Protein AF-A0AAJ1PTU6-F1 (afdb_monomer_lite)

Structure (mmCIF, N/CA/C/O backbone):
data_AF-A0AAJ1PTU6-F1
#
_entry.id   AF-A0AAJ1PTU6-F1
#
loop_
_atom_site.group_PDB
_atom_site.id
_atom_site.type_symbol
_atom_site.label_atom_id
_atom_site.label_alt_id
_atom_site.label_comp_id
_atom_site.label_asym_id
_atom_site.label_entity_id
_atom_site.label_seq_id
_atom_site.pdbx_PDB_ins_code
_atom_site.Cartn_x
_atom_site.Cartn_y
_atom_site.Cartn_z
_atom_site.occupancy
_atom_site.B_iso_or_equiv
_atom_site.auth_seq_id
_atom_site.auth_comp_id
_atom_site.auth_asym_id
_atom_site.auth_atom_id
_atom_site.pdbx_PDB_model_num
ATOM 1 N N . MET A 1 1 ? 1.399 -56.962 -3.589 1.00 35.00 1 MET A N 1
ATOM 2 C CA . MET A 1 1 ? 1.394 -55.485 -3.427 1.00 35.00 1 MET A CA 1
ATOM 3 C C . MET A 1 1 ? 0.442 -54.869 -4.460 1.00 35.00 1 MET A C 1
ATOM 5 O O . MET A 1 1 ? 0.085 -55.568 -5.401 1.00 35.00 1 MET A O 1
ATOM 9 N N . LYS A 1 2 ? -0.110 -53.673 -4.204 1.00 34.06 2 LYS A N 1
ATOM 10 C CA . LYS A 1 2 ? -1.454 -53.260 -4.683 1.00 34.06 2 LYS A CA 1
ATOM 11 C C . LYS A 1 2 ? -1.577 -53.003 -6.205 1.00 34.06 2 LYS A C 1
ATOM 13 O O . LYS A 1 2 ? -0.707 -52.386 -6.804 1.00 34.06 2 LYS A O 1
ATOM 18 N N . LYS A 1 3 ? -2.721 -53.418 -6.775 1.00 28.03 3 LYS A N 1
ATOM 19 C CA . LYS A 1 3 ? -3.275 -53.069 -8.106 1.00 28.03 3 LYS A CA 1
ATOM 20 C C . LYS A 1 3 ? -4.577 -52.265 -7.928 1.00 28.03 3 LYS A C 1
ATOM 22 O O . LYS A 1 3 ? -5.264 -52.512 -6.941 1.00 28.03 3 LYS A O 1
ATOM 27 N N . ASN A 1 4 ? -4.924 -51.403 -8.895 1.00 29.22 4 ASN A N 1
ATOM 28 C CA . ASN A 1 4 ? -6.273 -51.087 -9.444 1.00 29.22 4 ASN A CA 1
ATOM 29 C C . ASN A 1 4 ? -6.130 -49.877 -10.409 1.00 29.22 4 ASN A C 1
ATOM 31 O O . ASN A 1 4 ? -5.292 -49.022 -10.150 1.00 29.22 4 ASN A O 1
ATOM 35 N N . LYS A 1 5 ? -6.700 -49.838 -11.630 1.00 29.66 5 LYS A N 1
ATOM 36 C CA . LYS A 1 5 ? -8.131 -49.774 -12.045 1.00 29.66 5 LYS A CA 1
ATOM 37 C C . LYS A 1 5 ? -8.891 -48.565 -11.459 1.00 29.66 5 LYS A C 1
ATOM 39 O O . LYS A 1 5 ? -8.751 -48.334 -10.269 1.00 29.66 5 LYS A O 1
ATOM 44 N N . ALA A 1 6 ? -9.815 -47.878 -12.142 1.00 27.72 6 ALA A N 1
ATOM 45 C CA . ALA A 1 6 ? -10.078 -47.550 -13.564 1.00 27.72 6 ALA A CA 1
ATOM 46 C C . ALA A 1 6 ? -11.352 -46.656 -13.593 1.00 27.72 6 ALA A C 1
ATOM 48 O O . ALA A 1 6 ? -12.228 -46.923 -12.785 1.00 27.72 6 ALA A O 1
ATOM 49 N N . ASN A 1 7 ? -11.465 -45.701 -14.534 1.00 26.05 7 ASN A N 1
ATOM 50 C CA . ASN A 1 7 ? -12.676 -44.956 -14.980 1.00 26.05 7 ASN A CA 1
ATOM 51 C C . ASN A 1 7 ? -13.670 -44.342 -13.956 1.00 26.05 7 ASN A C 1
ATOM 53 O O . ASN A 1 7 ? -14.257 -45.058 -13.164 1.00 26.05 7 ASN A O 1
ATOM 57 N N . GLU A 1 8 ? -14.015 -43.055 -14.136 1.00 25.73 8 GLU A N 1
ATOM 58 C CA . GLU A 1 8 ? -15.370 -42.569 -14.522 1.00 25.73 8 GLU A CA 1
ATOM 59 C C . GLU A 1 8 ? -15.341 -41.030 -14.752 1.00 25.73 8 GLU A C 1
ATOM 61 O O . GLU A 1 8 ? -14.725 -40.297 -13.989 1.00 25.73 8 GLU A O 1
ATOM 66 N N . VAL A 1 9 ? -15.682 -40.539 -15.956 1.00 26.95 9 VAL A N 1
ATOM 67 C CA . VAL A 1 9 ? -16.991 -39.974 -16.390 1.00 26.95 9 VAL A CA 1
ATOM 68 C C . VAL A 1 9 ? -17.254 -38.528 -15.930 1.00 26.95 9 VAL A C 1
ATOM 70 O O . VAL A 1 9 ? -17.495 -38.286 -14.758 1.00 26.95 9 VAL A O 1
ATOM 73 N N . LEU A 1 10 ? -17.348 -37.590 -16.892 1.00 25.27 10 LEU A N 1
ATOM 74 C CA . LEU A 1 10 ? -18.584 -36.815 -17.137 1.00 25.27 10 LEU A CA 1
ATOM 75 C C . LEU A 1 10 ? -18.564 -36.054 -18.488 1.00 25.27 10 LEU A C 1
ATOM 77 O O . LEU A 1 10 ? -17.636 -35.317 -18.809 1.00 25.27 10 LEU A O 1
ATOM 81 N N . ARG A 1 11 ? -19.637 -36.219 -19.273 1.00 26.17 11 ARG A N 1
ATOM 82 C CA . ARG A 1 11 ? -20.037 -35.428 -20.461 1.00 26.17 11 ARG A CA 1
ATOM 83 C C . ARG A 1 11 ? -21.570 -35.293 -20.417 1.00 26.17 11 ARG A C 1
ATOM 85 O O . ARG A 1 11 ? -22.200 -36.257 -19.989 1.00 26.17 11 ARG A O 1
ATOM 92 N N . LYS A 1 12 ? -22.117 -34.172 -20.934 1.00 25.69 12 LYS A N 1
ATOM 93 C CA . LYS A 1 12 ? -23.538 -33.688 -21.011 1.00 25.69 12 LYS A CA 1
ATOM 94 C C . LYS A 1 12 ? -23.685 -32.379 -20.210 1.00 25.69 12 LYS A C 1
ATOM 96 O O . LYS A 1 12 ? -23.115 -32.306 -19.133 1.00 25.69 12 LYS A O 1
ATOM 101 N N . HIS A 1 13 ? -24.395 -31.320 -20.615 1.00 25.12 13 HIS A N 1
ATOM 102 C CA . HIS A 1 13 ? -25.143 -30.915 -21.833 1.00 25.12 13 HIS A CA 1
ATOM 103 C C . HIS A 1 13 ? -24.743 -29.431 -22.148 1.00 25.12 13 HIS A C 1
ATOM 105 O O . HIS A 1 13 ? -23.930 -28.888 -21.411 1.00 25.12 13 HIS A O 1
ATOM 111 N N . ALA A 1 14 ? -25.177 -28.691 -23.180 1.00 24.14 14 ALA A N 1
ATOM 112 C CA . ALA A 1 14 ? -26.346 -28.758 -24.069 1.00 24.14 14 ALA A CA 1
ATOM 113 C C . ALA A 1 14 ? -26.038 -28.185 -25.479 1.00 24.14 14 ALA A C 1
ATOM 115 O O . ALA A 1 14 ? -24.906 -27.795 -25.757 1.00 24.14 14 ALA A O 1
ATOM 116 N N . ALA A 1 15 ? -27.040 -28.152 -26.367 1.00 22.55 15 ALA A N 1
ATOM 117 C CA . ALA A 1 15 ? -26.929 -27.731 -27.769 1.00 22.55 15 ALA A CA 1
ATOM 118 C C . ALA A 1 15 ? -27.940 -26.624 -28.144 1.00 22.55 15 ALA A C 1
ATOM 120 O O . ALA A 1 15 ? -28.948 -26.460 -27.461 1.00 22.55 15 ALA A O 1
ATOM 121 N N . GLY A 1 16 ? -27.694 -25.947 -29.277 1.00 23.58 16 GLY A N 1
ATOM 122 C CA . GLY A 1 16 ? -28.587 -24.964 -29.918 1.00 23.58 16 GLY A CA 1
ATOM 123 C C . GLY A 1 16 ? -28.136 -23.499 -29.742 1.00 23.58 16 GLY A C 1
ATOM 124 O O . GLY A 1 16 ? -27.741 -23.122 -28.648 1.00 23.58 16 GLY A O 1
ATOM 125 N N . ALA A 1 17 ? -28.171 -22.628 -30.760 1.00 24.27 17 ALA A N 1
ATOM 126 C CA . ALA A 1 17 ? -28.526 -22.822 -32.174 1.00 24.27 17 ALA A CA 1
ATOM 127 C C . ALA A 1 17 ? -27.986 -21.662 -33.058 1.00 24.27 17 ALA A C 1
ATOM 129 O O . ALA A 1 17 ? -27.896 -20.554 -32.552 1.00 24.27 17 ALA A O 1
ATOM 130 N N . ILE A 1 18 ? -27.707 -21.941 -34.351 1.00 25.47 18 ILE A N 1
ATOM 131 C CA . ILE A 1 18 ? -27.720 -21.037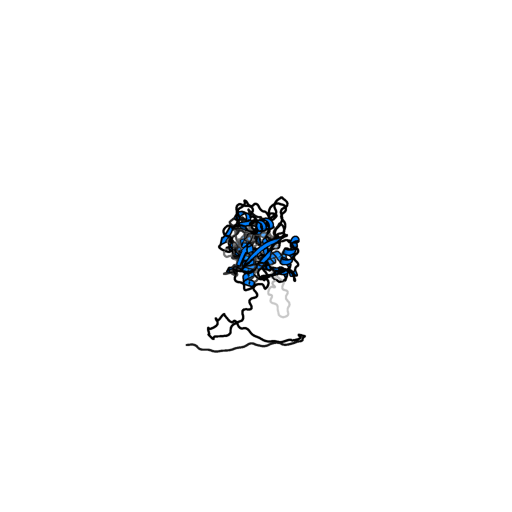 -35.545 1.00 25.47 18 ILE A CA 1
ATOM 132 C C . ILE A 1 18 ? -26.904 -19.715 -35.416 1.00 25.47 18 ILE A C 1
ATOM 134 O O . ILE A 1 18 ? -27.219 -18.865 -34.601 1.00 25.47 18 ILE A O 1
ATOM 138 N N . GLY A 1 19 ? -25.838 -19.424 -36.178 1.00 23.48 19 GLY A N 1
ATOM 139 C CA . GLY A 1 19 ? -25.634 -19.572 -37.635 1.00 23.48 19 GLY A CA 1
ATOM 140 C C . GLY A 1 19 ? -25.773 -18.185 -38.309 1.00 23.48 19 GLY A C 1
ATOM 141 O O . GLY A 1 19 ? -26.659 -17.437 -37.921 1.00 23.48 19 GLY A O 1
ATOM 142 N N . ALA A 1 20 ? -24.967 -17.725 -39.276 1.00 26.16 20 ALA A N 1
ATOM 143 C CA . ALA A 1 20 ? -23.889 -18.306 -40.101 1.00 26.16 20 ALA A CA 1
ATOM 144 C C . ALA A 1 20 ? -22.828 -17.197 -40.418 1.00 26.16 20 ALA A C 1
ATOM 146 O O . ALA A 1 20 ? -22.940 -16.105 -39.873 1.00 26.16 20 ALA A O 1
ATOM 147 N N . GLY A 1 21 ? -21.783 -17.347 -41.250 1.00 24.64 21 GLY A N 1
ATOM 148 C CA . GLY A 1 21 ? -21.334 -18.451 -42.109 1.00 24.64 21 GLY A CA 1
ATOM 149 C C . GLY A 1 21 ? -19.911 -18.192 -42.649 1.00 24.64 21 GLY A C 1
ATOM 150 O O . GLY A 1 21 ? -19.479 -17.045 -42.730 1.00 24.64 21 GLY A O 1
ATOM 151 N N . ILE A 1 22 ? -19.175 -19.253 -42.993 1.00 24.59 22 ILE A N 1
ATOM 152 C CA . ILE A 1 22 ? -17.789 -19.197 -43.496 1.00 24.59 22 ILE A CA 1
ATOM 153 C C . ILE A 1 22 ? -17.764 -19.787 -44.907 1.00 24.59 22 ILE A C 1
ATOM 155 O O . ILE A 1 22 ? -18.302 -20.872 -45.114 1.00 24.59 22 ILE A O 1
ATOM 159 N N . SER A 1 23 ? -17.100 -19.113 -45.850 1.00 23.56 23 SER A N 1
ATOM 160 C CA . SER A 1 23 ? -16.745 -19.714 -47.140 1.00 23.56 23 SER A CA 1
ATOM 161 C C . SER A 1 23 ? -15.360 -20.353 -47.040 1.00 23.56 23 SER A C 1
ATOM 163 O O . SER A 1 23 ? -14.400 -19.713 -46.613 1.00 23.56 23 SER A O 1
ATOM 165 N N . THR A 1 24 ? -15.269 -21.632 -47.389 1.00 23.41 24 THR A N 1
ATOM 166 C CA . THR A 1 24 ? -14.083 -22.476 -47.194 1.00 23.41 24 THR A CA 1
ATOM 167 C C . THR A 1 24 ? -13.151 -22.443 -48.403 1.00 23.41 24 THR A C 1
ATOM 169 O O . THR A 1 24 ? -13.612 -22.637 -49.522 1.00 23.41 24 THR A O 1
ATOM 172 N N . VAL A 1 25 ? -11.836 -22.363 -48.170 1.00 23.89 25 VAL A N 1
ATOM 173 C CA . VAL A 1 25 ? -10.848 -23.099 -48.980 1.00 23.89 25 VAL A CA 1
ATOM 174 C C . VAL A 1 25 ? -9.878 -23.805 -48.029 1.00 23.89 25 VAL A C 1
ATOM 176 O O . VAL A 1 25 ? -9.467 -23.258 -47.009 1.00 23.89 25 VAL A O 1
ATOM 179 N N . LEU A 1 26 ? -9.587 -25.060 -48.352 1.00 21.20 26 LEU A N 1
ATOM 180 C CA . LEU A 1 26 ? -8.911 -26.071 -47.544 1.00 21.20 26 LEU A CA 1
ATOM 181 C C . LEU A 1 26 ? -7.565 -26.419 -48.193 1.00 21.20 26 LEU A C 1
ATOM 183 O O . LEU A 1 26 ? -7.602 -26.723 -49.377 1.00 21.20 26 LEU A O 1
ATOM 187 N N . ILE A 1 27 ? -6.452 -26.498 -47.443 1.00 26.66 27 ILE A N 1
ATOM 188 C CA . ILE A 1 27 ? -5.369 -27.498 -47.636 1.00 26.66 27 ILE A CA 1
ATOM 189 C C . ILE A 1 27 ? -4.760 -27.845 -46.256 1.00 26.66 27 ILE A C 1
ATOM 191 O O . ILE A 1 27 ? -4.657 -26.992 -45.376 1.00 26.66 27 ILE A O 1
ATOM 195 N N . LEU A 1 28 ? -4.417 -29.123 -46.056 1.00 24.30 28 LEU A N 1
ATOM 196 C CA . LEU A 1 28 ? -3.879 -29.710 -44.821 1.00 24.30 28 LEU A CA 1
ATOM 197 C C . LEU A 1 28 ? -2.357 -29.511 -44.663 1.00 24.30 28 LEU A C 1
ATOM 199 O O . LEU A 1 28 ? -1.661 -29.481 -45.667 1.00 24.30 28 LEU A O 1
ATOM 203 N N . GLY A 1 29 ? -1.886 -29.562 -43.403 1.00 23.62 29 GLY A N 1
ATOM 204 C CA . GLY A 1 29 ? -0.768 -30.409 -42.910 1.00 23.62 29 GLY A CA 1
ATOM 205 C C . GLY A 1 29 ? 0.659 -30.183 -43.453 1.00 23.62 29 GLY A C 1
ATOM 206 O O . GLY A 1 29 ? 0.857 -29.835 -44.601 1.00 23.62 29 GLY A O 1
ATOM 207 N N . SER A 1 30 ? 1.739 -30.412 -42.701 1.00 25.73 30 SER A N 1
ATOM 208 C CA . SER A 1 30 ? 1.920 -30.979 -41.353 1.00 25.73 30 SER A CA 1
ATOM 209 C C . SER A 1 30 ? 3.250 -30.496 -40.743 1.00 25.73 30 SER A C 1
ATOM 211 O O . SER A 1 30 ? 4.118 -30.004 -41.457 1.00 25.73 30 SER A O 1
ATOM 213 N N . MET A 1 31 ? 3.442 -30.665 -39.430 1.00 27.34 31 MET A N 1
ATOM 214 C CA . MET A 1 31 ? 4.719 -30.373 -38.755 1.00 27.34 31 MET A CA 1
ATOM 215 C C . MET A 1 31 ? 5.844 -31.336 -39.176 1.00 27.34 31 MET A C 1
ATOM 217 O O . MET A 1 31 ? 5.579 -32.506 -39.444 1.00 27.34 31 MET A O 1
ATOM 221 N N . GLY A 1 32 ? 7.100 -30.877 -39.125 1.00 26.22 32 GLY A N 1
ATOM 222 C CA . GLY A 1 32 ? 8.280 -31.738 -39.266 1.00 26.22 32 GLY A CA 1
ATOM 223 C C . GLY A 1 32 ? 9.602 -30.967 -39.255 1.00 26.22 32 GLY A C 1
ATOM 224 O O . GLY A 1 32 ? 9.985 -30.377 -40.259 1.00 26.22 32 GLY A O 1
ATOM 225 N N . SER A 1 33 ? 10.310 -30.972 -38.124 1.00 27.88 33 SER A N 1
ATOM 226 C CA . SER A 1 33 ? 11.685 -30.460 -38.023 1.00 27.88 33 SER A CA 1
ATOM 227 C C . SER A 1 33 ? 12.670 -31.416 -38.702 1.00 27.88 33 SER A C 1
ATOM 229 O O . SER A 1 33 ? 12.581 -32.622 -38.482 1.00 27.88 33 SER A O 1
ATOM 231 N N . VAL A 1 34 ? 13.657 -30.898 -39.441 1.00 25.42 34 VAL A N 1
ATOM 232 C CA . VAL A 1 34 ? 14.796 -31.691 -39.939 1.00 25.42 34 VAL A CA 1
ATOM 233 C C . VAL A 1 34 ? 16.097 -30.925 -39.701 1.00 25.42 34 VAL A C 1
ATOM 235 O O . VAL A 1 34 ? 16.209 -29.750 -40.043 1.00 25.42 34 VAL A O 1
ATOM 238 N N . ALA A 1 35 ? 17.062 -31.594 -39.070 1.00 25.88 35 ALA A N 1
ATOM 239 C CA . ALA A 1 35 ? 18.400 -31.075 -38.802 1.00 25.88 35 ALA A CA 1
ATOM 240 C C . ALA A 1 35 ? 19.336 -31.264 -40.010 1.00 25.88 35 ALA A C 1
ATOM 242 O O . ALA A 1 35 ? 19.075 -32.093 -40.882 1.00 25.88 35 ALA A O 1
ATOM 243 N N . LEU A 1 36 ? 20.449 -30.524 -40.039 1.00 27.73 36 LEU A N 1
ATOM 244 C CA . LEU A 1 36 ? 21.482 -30.676 -41.066 1.00 27.73 36 LEU A CA 1
ATOM 245 C C . LEU A 1 36 ? 22.051 -32.106 -41.078 1.00 27.73 36 LEU A C 1
ATOM 247 O O . LEU A 1 36 ? 22.487 -32.614 -40.046 1.00 27.73 36 LEU A O 1
ATOM 251 N N . ALA A 1 37 ? 22.143 -32.692 -42.271 1.00 25.19 37 ALA A N 1
ATOM 252 C CA . ALA A 1 37 ? 22.954 -33.869 -42.559 1.00 25.19 37 ALA A CA 1
ATOM 253 C C . ALA A 1 37 ? 23.867 -33.566 -43.758 1.00 25.19 37 ALA A C 1
ATOM 255 O O . ALA A 1 37 ? 23.435 -32.947 -44.731 1.00 25.19 37 ALA A O 1
ATOM 256 N N . ALA A 1 38 ? 25.136 -33.968 -43.669 1.00 26.84 38 ALA A N 1
ATOM 257 C CA . ALA A 1 38 ? 26.129 -33.747 -44.719 1.00 26.84 38 ALA A CA 1
ATOM 258 C C . ALA A 1 38 ? 25.914 -34.690 -45.925 1.00 26.84 38 ALA A C 1
ATOM 260 O O . ALA A 1 38 ? 25.443 -35.815 -45.734 1.00 26.84 38 ALA A O 1
ATOM 261 N N . PRO A 1 39 ? 26.279 -34.280 -47.156 1.00 29.16 39 PRO A N 1
ATOM 262 C CA . PRO A 1 39 ? 26.199 -35.146 -48.329 1.00 29.16 39 PRO A CA 1
ATOM 263 C C . PRO A 1 39 ? 27.365 -36.157 -48.375 1.00 29.16 39 PRO A C 1
ATOM 265 O O . PRO A 1 39 ? 28.471 -35.839 -47.930 1.00 29.16 39 PRO A O 1
ATOM 268 N N . PRO A 1 40 ? 27.158 -37.365 -48.934 1.00 28.44 40 PRO A N 1
ATOM 269 C CA . PRO A 1 40 ? 28.216 -38.353 -49.112 1.00 28.44 40 PRO A CA 1
ATOM 270 C C . PRO A 1 40 ? 29.079 -38.054 -50.347 1.00 28.44 40 PRO A C 1
ATOM 272 O O . PRO A 1 40 ? 28.606 -37.513 -51.347 1.00 28.44 40 PRO A O 1
ATOM 275 N N . ALA A 1 41 ? 30.340 -38.480 -50.305 1.00 31.23 41 ALA A N 1
ATOM 276 C CA . ALA A 1 41 ? 31.215 -38.478 -51.472 1.00 31.23 41 ALA A CA 1
ATOM 277 C C . ALA A 1 41 ? 30.849 -39.618 -52.440 1.00 31.23 41 ALA A C 1
ATOM 279 O O . ALA A 1 41 ? 30.667 -40.760 -52.019 1.00 31.23 41 ALA A O 1
ATOM 280 N N . SER A 1 42 ? 30.819 -39.332 -53.743 1.00 27.17 42 SER A N 1
ATOM 281 C CA . SER A 1 42 ? 30.935 -40.346 -54.798 1.00 27.17 42 SER A CA 1
ATOM 282 C C . SER A 1 42 ? 31.610 -39.739 -56.030 1.00 27.17 42 SER A C 1
ATOM 284 O O . SER A 1 42 ? 31.466 -38.547 -56.299 1.00 27.17 42 SER A O 1
ATOM 286 N N . SER A 1 43 ? 32.410 -40.543 -56.729 1.00 30.00 43 SER A N 1
ATOM 287 C CA . SER A 1 43 ? 33.338 -40.101 -57.775 1.00 30.00 43 SER A CA 1
ATOM 288 C C . SER A 1 43 ? 33.039 -40.742 -59.131 1.00 30.00 43 SER A C 1
ATOM 290 O O . SER A 1 43 ? 33.082 -41.966 -59.243 1.00 30.00 43 SER A O 1
ATOM 292 N N . SER A 1 44 ? 32.849 -39.912 -60.157 1.00 27.33 44 SER A N 1
ATOM 293 C CA . SER A 1 44 ? 32.942 -40.257 -61.589 1.00 27.33 44 SER A CA 1
ATOM 294 C C . SER A 1 44 ? 33.097 -38.950 -62.386 1.00 27.33 44 SER A C 1
ATOM 296 O O . SER A 1 44 ? 32.182 -38.132 -62.389 1.00 27.33 44 SER A O 1
ATOM 298 N N . THR A 1 45 ? 34.306 -38.571 -62.804 1.00 27.62 45 THR A N 1
ATOM 299 C CA . THR A 1 45 ? 34.893 -38.848 -64.137 1.00 27.62 45 THR A CA 1
ATOM 300 C C . THR A 1 45 ? 34.104 -38.271 -65.321 1.00 27.62 45 THR A C 1
ATOM 302 O O . THR A 1 45 ? 33.046 -38.774 -65.683 1.00 27.62 45 THR A O 1
ATOM 305 N N . ASP A 1 46 ? 34.733 -37.273 -65.946 1.00 28.56 46 ASP A N 1
ATOM 306 C CA . ASP A 1 46 ? 34.658 -36.875 -67.358 1.00 28.56 46 ASP A CA 1
ATOM 307 C C . ASP A 1 46 ? 33.347 -36.328 -67.953 1.00 28.56 46 ASP A C 1
ATOM 309 O O . ASP A 1 46 ? 32.629 -36.985 -68.703 1.00 28.56 46 ASP A O 1
ATOM 313 N N . ALA A 1 47 ? 33.177 -35.011 -67.796 1.00 27.27 47 ALA A N 1
ATOM 314 C CA . ALA A 1 47 ? 32.815 -34.129 -68.908 1.00 27.27 47 ALA A CA 1
ATOM 315 C C . ALA A 1 47 ? 33.518 -32.768 -68.713 1.00 27.27 47 ALA A C 1
ATOM 317 O O . ALA A 1 47 ? 33.470 -32.233 -67.602 1.00 27.27 47 ALA A O 1
ATOM 318 N N . PRO A 1 48 ? 34.170 -32.177 -69.733 1.00 29.64 48 PRO A N 1
ATOM 319 C CA . PRO A 1 48 ? 34.774 -30.859 -69.586 1.00 29.64 48 PRO A CA 1
ATOM 320 C C . PRO A 1 48 ? 33.661 -29.810 -69.507 1.00 29.64 48 PRO A C 1
ATOM 322 O O . PRO A 1 48 ? 33.021 -29.497 -70.515 1.00 29.64 48 PRO A O 1
ATOM 325 N N . SER A 1 49 ? 33.423 -29.243 -68.321 1.00 28.64 49 SER A N 1
ATOM 326 C CA . SER A 1 49 ? 32.602 -28.041 -68.233 1.00 28.64 49 SER A CA 1
ATOM 327 C C . SER A 1 49 ? 33.331 -26.926 -68.977 1.00 28.64 49 SER A C 1
ATOM 329 O O . SER A 1 49 ? 34.426 -26.496 -68.607 1.00 28.64 49 SER A O 1
ATOM 331 N N . ALA A 1 50 ? 32.724 -26.461 -70.066 1.00 28.53 50 ALA A N 1
ATOM 332 C CA . ALA A 1 50 ? 33.182 -25.267 -70.745 1.00 28.53 50 ALA A CA 1
ATOM 333 C C . ALA A 1 50 ? 32.978 -24.079 -69.796 1.00 28.53 50 ALA A C 1
ATOM 335 O O . ALA A 1 50 ? 31.905 -23.474 -69.754 1.00 28.53 50 ALA A O 1
ATOM 336 N N . HIS A 1 51 ? 34.018 -23.742 -69.029 1.00 34.47 51 HIS A N 1
ATOM 337 C CA . HIS A 1 51 ? 34.146 -22.427 -68.424 1.00 34.47 51 HIS A CA 1
ATOM 338 C C . HIS A 1 51 ? 34.179 -21.409 -69.564 1.00 34.47 51 HIS A C 1
ATOM 340 O O . HIS A 1 51 ? 35.224 -21.128 -70.146 1.00 34.47 51 HIS A O 1
ATOM 346 N N . SER A 1 52 ? 32.997 -20.887 -69.895 1.00 29.83 52 SER A N 1
ATOM 347 C CA . SER A 1 52 ? 32.820 -19.716 -70.740 1.00 29.83 52 SER A CA 1
ATOM 348 C C . SER A 1 52 ? 33.513 -18.545 -70.050 1.00 29.83 52 SER A C 1
ATOM 350 O O . SER A 1 52 ? 32.958 -17.885 -69.173 1.00 29.83 52 SER A O 1
ATOM 352 N N . SER A 1 53 ? 34.775 -18.345 -70.417 1.00 36.38 53 SER A N 1
ATOM 353 C CA . SER A 1 53 ? 35.590 -17.225 -69.990 1.00 36.38 53 SER A CA 1
ATOM 354 C C . SER A 1 53 ? 35.073 -15.954 -70.656 1.00 36.38 53 SER A C 1
ATOM 356 O O . SER A 1 53 ? 35.503 -15.595 -71.751 1.00 36.38 53 SER A O 1
ATOM 358 N N . ASP A 1 54 ? 34.171 -15.265 -69.968 1.00 34.91 54 ASP A N 1
ATOM 359 C CA . ASP A 1 54 ? 33.919 -13.843 -70.176 1.00 34.91 54 ASP A CA 1
ATOM 360 C C . ASP A 1 54 ? 34.243 -13.097 -68.869 1.00 34.91 54 ASP A C 1
ATOM 362 O O . ASP A 1 54 ? 33.365 -12.924 -68.017 1.00 34.91 54 ASP A O 1
ATOM 366 N N . PRO A 1 55 ? 35.513 -12.688 -68.661 1.00 41.78 55 PRO A N 1
ATOM 367 C CA . PRO A 1 55 ? 35.943 -11.989 -67.449 1.00 41.78 55 PRO A CA 1
ATOM 368 C C . PRO A 1 55 ? 35.377 -10.563 -67.332 1.00 41.78 55 PRO A C 1
ATOM 370 O O . PRO A 1 55 ? 35.693 -9.867 -66.369 1.00 41.78 55 PRO A O 1
ATOM 373 N N . ALA A 1 56 ? 34.592 -10.110 -68.318 1.00 40.47 56 ALA A N 1
ATOM 374 C CA . ALA A 1 56 ? 34.078 -8.751 -68.435 1.00 40.47 56 ALA A CA 1
ATOM 375 C C . ALA A 1 56 ? 32.552 -8.646 -68.239 1.00 40.47 56 ALA A C 1
ATOM 377 O O . ALA A 1 56 ? 31.983 -7.576 -68.470 1.00 40.47 56 ALA A O 1
ATOM 378 N N . LYS A 1 57 ? 31.883 -9.699 -67.739 1.00 45.59 57 LYS A N 1
ATOM 379 C CA . LYS A 1 57 ? 30.513 -9.592 -67.202 1.00 45.59 57 LYS A CA 1
ATOM 380 C C . LYS A 1 57 ? 30.490 -8.745 -65.928 1.00 45.59 57 LYS A C 1
ATOM 382 O O . LYS A 1 57 ? 30.566 -9.268 -64.822 1.00 45.59 57 LYS A O 1
ATOM 387 N N . SER A 1 58 ? 30.431 -7.431 -66.148 1.00 56.19 58 SER A N 1
ATOM 388 C CA . SER A 1 58 ? 30.090 -6.349 -65.218 1.00 56.19 58 SER A CA 1
ATOM 389 C C . SER A 1 58 ? 30.287 -6.673 -63.734 1.00 56.19 58 SER A C 1
ATOM 391 O O . SER A 1 58 ? 29.343 -7.026 -63.032 1.00 56.19 58 SER A O 1
ATOM 393 N N . ILE A 1 59 ? 31.510 -6.458 -63.233 1.00 64.81 59 ILE A N 1
ATOM 394 C CA . ILE A 1 59 ? 31.753 -6.363 -61.788 1.00 64.81 59 ILE A CA 1
ATOM 395 C C . ILE A 1 59 ? 30.909 -5.194 -61.258 1.00 64.81 59 ILE A C 1
ATOM 397 O O . ILE A 1 59 ? 31.271 -4.026 -61.410 1.00 64.81 59 ILE A O 1
ATOM 401 N N . HIS A 1 60 ? 29.784 -5.501 -60.617 1.00 66.88 60 HIS A N 1
ATOM 402 C CA . HIS A 1 60 ? 28.922 -4.520 -59.971 1.00 66.88 60 HIS A CA 1
ATOM 403 C C . HIS A 1 60 ? 29.504 -4.198 -58.593 1.00 66.88 60 HIS A C 1
ATOM 405 O O . HIS A 1 60 ? 28.978 -4.599 -57.557 1.00 66.88 60 HIS A O 1
ATOM 411 N N . CYS A 1 61 ? 30.629 -3.481 -58.565 1.00 66.00 61 CYS A N 1
ATOM 412 C CA . CYS A 1 61 ? 31.281 -3.061 -57.322 1.00 66.00 61 CYS A CA 1
ATOM 413 C C . CYS A 1 61 ? 30.662 -1.804 -56.683 1.00 66.00 61 CYS A C 1
ATOM 415 O O . CYS A 1 61 ? 31.292 -1.124 -55.879 1.00 66.00 61 CYS A O 1
ATOM 417 N N . GLY A 1 62 ? 29.397 -1.513 -57.001 1.00 72.56 62 GLY A N 1
ATOM 418 C CA . GLY A 1 62 ? 28.581 -0.589 -56.224 1.00 72.56 62 GLY A CA 1
ATOM 419 C C . GLY A 1 62 ? 28.345 -1.129 -54.810 1.00 72.56 62 GLY A C 1
ATOM 420 O O . GLY A 1 62 ? 28.116 -2.319 -54.593 1.00 72.56 62 GLY A O 1
ATOM 421 N N . GLY A 1 63 ? 28.396 -0.242 -53.825 1.00 83.75 63 GLY A N 1
ATOM 422 C CA . GLY A 1 63 ? 28.204 -0.584 -52.420 1.00 83.75 63 GLY A CA 1
ATOM 423 C C . GLY A 1 63 ? 27.703 0.614 -51.632 1.00 83.75 63 GLY A C 1
ATOM 424 O O . GLY A 1 63 ? 27.699 1.736 -52.142 1.00 83.75 63 GLY A O 1
ATOM 425 N N . ALA A 1 64 ? 27.286 0.393 -50.386 1.00 89.75 64 ALA A N 1
ATOM 426 C CA . ALA A 1 64 ? 26.887 1.482 -49.511 1.00 89.75 64 ALA A CA 1
ATOM 427 C C . ALA A 1 64 ? 27.381 1.309 -48.070 1.00 89.75 64 ALA A C 1
ATOM 429 O O . ALA A 1 64 ? 27.321 0.214 -47.515 1.00 89.75 64 ALA A O 1
ATOM 430 N N . VAL A 1 65 ? 27.823 2.417 -47.471 1.00 90.31 65 VAL A N 1
ATOM 431 C CA . VAL A 1 65 ? 28.161 2.542 -46.045 1.00 90.31 65 VAL A CA 1
ATOM 432 C C . VAL A 1 65 ? 27.190 3.541 -45.418 1.00 90.31 65 VAL A C 1
ATOM 434 O O . VAL A 1 65 ? 27.031 4.651 -45.926 1.00 90.31 65 VAL A O 1
ATOM 437 N N . ALA A 1 66 ? 26.541 3.169 -44.317 1.00 89.88 66 ALA A N 1
ATOM 438 C CA . ALA A 1 66 ? 25.689 4.059 -43.541 1.00 89.88 66 ALA A CA 1
ATOM 439 C C . ALA A 1 66 ? 26.469 4.491 -42.300 1.00 89.88 66 ALA A C 1
ATOM 441 O O . ALA A 1 66 ? 26.907 3.654 -41.517 1.00 89.88 66 ALA A O 1
ATOM 442 N N . LYS A 1 67 ? 26.662 5.798 -42.125 1.00 86.06 67 LYS A N 1
ATOM 443 C CA . LYS A 1 67 ? 27.365 6.361 -40.970 1.00 86.06 67 LYS A CA 1
ATOM 444 C C . LYS A 1 67 ? 26.389 7.209 -40.173 1.00 86.06 67 LYS A C 1
ATOM 446 O O . LYS A 1 67 ? 25.843 8.180 -40.704 1.00 86.06 67 LYS A O 1
ATOM 451 N N . ASN A 1 68 ? 26.223 6.888 -38.891 1.00 81.81 68 ASN A N 1
ATOM 452 C CA . ASN A 1 68 ? 25.626 7.820 -37.945 1.00 81.81 68 ASN A CA 1
ATOM 453 C C . ASN A 1 68 ? 26.471 9.092 -37.954 1.00 81.81 68 ASN A C 1
ATOM 455 O O . ASN A 1 68 ? 27.663 9.089 -37.654 1.00 81.81 68 ASN A O 1
ATOM 459 N N . PHE A 1 69 ? 25.825 10.180 -38.330 1.00 72.00 69 PHE A N 1
ATOM 460 C CA . PHE A 1 69 ? 26.448 11.454 -38.610 1.00 72.00 69 PHE A CA 1
ATOM 461 C C . PHE A 1 69 ? 27.056 12.153 -37.380 1.00 72.00 69 PHE A C 1
ATOM 463 O O . PHE A 1 69 ? 27.863 13.071 -37.529 1.00 72.00 69 PHE A O 1
ATOM 470 N N . PHE A 1 70 ? 26.691 11.720 -36.170 1.00 65.69 70 PHE A N 1
ATOM 471 C CA . PHE A 1 70 ? 27.301 12.194 -34.929 1.00 65.69 70 PHE A CA 1
ATOM 472 C C . PHE A 1 70 ? 28.548 11.401 -34.520 1.00 65.69 70 PHE A C 1
ATOM 474 O O . PHE A 1 70 ? 29.301 11.881 -33.677 1.00 65.69 70 PHE A O 1
ATOM 481 N N . LEU A 1 71 ? 28.801 10.211 -35.078 1.00 62.28 71 LEU A N 1
ATOM 482 C CA . LEU A 1 71 ? 30.015 9.462 -34.746 1.00 62.28 71 LEU A CA 1
ATOM 483 C C . LEU A 1 71 ? 31.240 10.204 -35.300 1.00 62.28 71 LEU A C 1
ATOM 485 O O . LEU A 1 71 ? 31.330 10.487 -36.494 1.00 62.28 71 LEU A O 1
ATOM 489 N N . VAL A 1 72 ? 32.161 10.562 -34.399 1.00 53.97 72 VAL A N 1
ATOM 490 C CA . VAL A 1 72 ? 33.345 11.388 -34.707 1.00 53.97 72 VAL A CA 1
ATOM 491 C C . VAL A 1 72 ? 34.360 10.609 -35.544 1.00 53.97 72 VAL A C 1
ATOM 493 O O . VAL A 1 72 ? 35.099 11.208 -36.327 1.00 53.97 72 VAL A O 1
ATOM 496 N N . ASP A 1 73 ? 34.345 9.281 -35.439 1.00 62.53 73 ASP A N 1
ATOM 497 C CA . ASP A 1 73 ? 35.072 8.381 -36.324 1.00 62.53 73 ASP A CA 1
ATOM 498 C C . ASP A 1 73 ? 34.429 8.423 -37.713 1.00 62.53 73 ASP A C 1
ATOM 500 O O . ASP A 1 73 ? 33.447 7.732 -38.020 1.00 62.53 73 ASP A O 1
ATOM 504 N N . GLY A 1 74 ? 34.983 9.304 -38.548 1.00 72.81 74 GLY A N 1
ATOM 505 C CA . GLY A 1 74 ? 34.586 9.464 -39.938 1.00 72.81 74 GLY A CA 1
ATOM 506 C C . GLY A 1 74 ? 34.718 8.154 -40.711 1.00 72.81 74 GLY A C 1
ATOM 507 O O . GLY A 1 74 ? 35.252 7.161 -40.225 1.00 72.81 74 GLY A O 1
ATOM 508 N N . LEU A 1 75 ? 34.228 8.157 -41.946 1.00 87.38 75 LEU A N 1
ATOM 509 C CA . LEU A 1 75 ? 34.396 7.033 -42.860 1.00 87.38 75 LEU A CA 1
ATOM 510 C C . LEU A 1 75 ? 35.875 6.622 -42.931 1.00 87.38 75 LEU A C 1
ATOM 512 O O . LEU A 1 75 ? 36.715 7.472 -43.243 1.00 87.38 75 LEU A O 1
ATOM 516 N N . THR A 1 76 ? 36.177 5.354 -42.665 1.00 89.50 76 THR A N 1
ATOM 517 C CA . THR A 1 76 ? 37.526 4.792 -42.819 1.00 89.50 76 THR A CA 1
ATOM 518 C C . THR A 1 76 ? 37.686 4.127 -44.189 1.00 89.50 76 THR A C 1
ATOM 520 O O . THR A 1 76 ? 36.711 3.887 -44.905 1.00 89.50 76 THR A O 1
ATOM 523 N N . LYS A 1 77 ? 38.930 3.824 -44.585 1.00 90.62 77 LYS A N 1
ATOM 524 C CA . LYS A 1 77 ? 39.181 2.985 -45.770 1.00 90.62 77 LYS A CA 1
ATOM 525 C C . LYS A 1 77 ? 38.667 1.564 -45.568 1.00 90.62 77 LYS A C 1
ATOM 527 O O . LYS A 1 77 ? 38.069 1.012 -46.486 1.00 90.62 77 LYS A O 1
ATOM 532 N N . ASP A 1 78 ? 38.863 1.016 -44.373 1.00 91.06 78 ASP A N 1
ATOM 533 C CA . ASP A 1 78 ? 38.533 -0.370 -44.049 1.00 91.06 78 ASP A CA 1
ATOM 534 C C . ASP A 1 78 ? 37.022 -0.624 -44.155 1.00 91.06 78 ASP A C 1
ATOM 536 O O . ASP A 1 78 ? 36.623 -1.606 -44.769 1.00 91.06 78 ASP A O 1
ATOM 540 N N . GLU A 1 79 ? 36.176 0.312 -43.698 1.00 89.75 79 GLU A N 1
ATOM 541 C CA . GLU A 1 79 ? 34.711 0.243 -43.864 1.00 89.75 79 GLU A CA 1
ATOM 542 C C . GLU A 1 79 ? 34.293 0.170 -45.346 1.00 89.75 79 GLU A C 1
ATOM 544 O O . GLU A 1 79 ? 33.391 -0.581 -45.723 1.00 89.75 79 GLU A O 1
ATOM 549 N N . VAL A 1 80 ? 34.953 0.945 -46.215 1.00 89.88 80 VAL A N 1
ATOM 550 C CA . VAL A 1 80 ? 34.695 0.927 -47.665 1.00 89.88 80 VAL A CA 1
ATOM 551 C C . VAL A 1 80 ? 35.210 -0.374 -48.290 1.00 89.88 80 VAL A C 1
ATOM 553 O O . VAL A 1 80 ? 34.531 -0.966 -49.130 1.00 89.88 80 VAL A O 1
ATOM 556 N N . GLN A 1 81 ? 36.386 -0.844 -47.870 1.00 90.62 81 GLN A N 1
ATOM 557 C CA . GLN A 1 81 ? 36.999 -2.076 -48.362 1.00 90.62 81 GLN A CA 1
ATOM 558 C C . GLN A 1 81 ? 36.207 -3.323 -47.947 1.00 90.62 81 GLN A C 1
ATOM 560 O O . GLN A 1 81 ? 36.056 -4.235 -48.758 1.00 90.62 81 GLN A O 1
ATOM 565 N N . GLU A 1 82 ? 35.657 -3.365 -46.733 1.00 90.06 82 GLU A N 1
ATOM 566 C CA . GLU A 1 82 ? 34.815 -4.459 -46.240 1.00 90.06 82 GLU A CA 1
ATOM 567 C C . GLU A 1 82 ? 33.524 -4.587 -47.061 1.00 90.06 82 GLU A C 1
ATOM 569 O O . GLU A 1 82 ? 33.188 -5.679 -47.525 1.00 90.06 82 GLU A O 1
ATOM 574 N N . VAL A 1 83 ? 32.835 -3.469 -47.330 1.00 88.19 83 VAL A N 1
ATOM 575 C CA . VAL A 1 83 ? 31.629 -3.459 -48.177 1.00 88.19 83 VAL A CA 1
ATOM 576 C C . VAL A 1 83 ? 31.925 -3.986 -49.582 1.00 88.19 83 VAL A C 1
ATOM 578 O O . VAL A 1 83 ? 31.143 -4.777 -50.111 1.00 88.19 83 VAL A O 1
ATOM 581 N N . LEU A 1 84 ? 33.056 -3.598 -50.175 1.00 88.31 84 LEU A N 1
ATOM 582 C CA . LEU A 1 84 ? 33.464 -4.068 -51.502 1.00 88.31 84 LEU A CA 1
ATOM 583 C C . LEU A 1 84 ? 33.887 -5.541 -51.499 1.00 88.31 84 LEU A C 1
ATOM 585 O O . LEU A 1 84 ? 33.508 -6.287 -52.398 1.00 88.31 84 LEU A O 1
ATOM 589 N N . THR A 1 85 ? 34.596 -5.980 -50.459 1.00 89.12 85 THR A N 1
ATOM 590 C CA . THR A 1 85 ? 34.968 -7.385 -50.235 1.00 89.12 85 THR A CA 1
ATOM 591 C C . THR A 1 85 ? 33.714 -8.256 -50.165 1.00 89.12 85 THR A C 1
ATOM 593 O O . THR A 1 85 ? 33.598 -9.234 -50.900 1.00 89.12 85 THR A O 1
ATOM 596 N N . ARG A 1 86 ? 32.721 -7.854 -49.359 1.00 87.00 86 ARG A N 1
ATOM 597 C CA . ARG A 1 86 ? 31.419 -8.527 -49.284 1.00 87.00 86 ARG A CA 1
ATOM 598 C C . ARG A 1 86 ? 30.698 -8.523 -50.634 1.00 87.00 86 ARG A C 1
ATOM 600 O O . ARG A 1 86 ? 30.151 -9.551 -51.016 1.00 87.00 86 ARG A O 1
ATOM 607 N N . LYS A 1 87 ? 30.722 -7.411 -51.377 1.00 84.38 87 LYS A N 1
ATOM 608 C CA . LYS A 1 87 ? 30.086 -7.310 -52.701 1.00 84.38 87 LYS A CA 1
ATOM 609 C C . LYS A 1 87 ? 30.705 -8.229 -53.750 1.00 84.38 87 LYS A C 1
ATOM 611 O O . LYS A 1 87 ? 29.958 -8.760 -54.568 1.00 84.38 87 LYS A O 1
ATOM 616 N N . LEU A 1 88 ? 32.021 -8.439 -53.728 1.00 86.06 88 LEU A N 1
ATOM 617 C CA . LEU A 1 88 ? 32.686 -9.426 -54.585 1.00 86.06 88 LEU A CA 1
ATOM 618 C C . LEU A 1 88 ? 32.217 -10.848 -54.229 1.00 86.06 88 LEU A C 1
ATOM 620 O O . LEU A 1 88 ? 31.761 -11.572 -55.113 1.00 86.06 88 LEU A O 1
ATOM 624 N N . THR A 1 89 ? 32.198 -11.202 -52.940 1.00 87.62 89 THR A N 1
ATOM 625 C CA . THR A 1 89 ? 31.698 -12.508 -52.471 1.00 87.62 89 THR A CA 1
ATOM 626 C C . THR A 1 89 ? 30.219 -12.736 -52.819 1.00 87.62 89 THR A C 1
ATOM 628 O O . THR A 1 89 ? 29.858 -13.819 -53.270 1.00 87.62 89 THR A O 1
ATOM 631 N N . GLU A 1 90 ? 29.360 -11.718 -52.676 1.00 84.31 90 GLU A N 1
ATOM 632 C CA . GLU A 1 90 ? 27.939 -11.759 -53.082 1.00 84.31 90 GLU A CA 1
ATOM 633 C C . GLU A 1 90 ? 27.757 -12.011 -54.594 1.00 84.31 90 GLU A C 1
ATOM 635 O O . GLU A 1 90 ? 26.724 -12.535 -55.004 1.00 84.31 90 GLU A O 1
ATOM 640 N N . GLN A 1 91 ? 28.756 -11.678 -55.420 1.00 82.69 91 GLN A N 1
ATOM 641 C CA . GLN A 1 91 ? 28.795 -11.951 -56.865 1.00 82.69 91 GLN A CA 1
ATOM 642 C C . GLN A 1 91 ? 29.438 -13.308 -57.212 1.00 82.69 91 GLN A C 1
ATOM 644 O O . GLN A 1 91 ? 29.613 -13.621 -58.388 1.00 82.69 91 GLN A O 1
ATOM 649 N N . GLY A 1 92 ? 29.804 -14.122 -56.214 1.00 85.81 92 GLY A N 1
ATOM 650 C CA . GLY A 1 92 ? 30.520 -15.386 -56.414 1.00 85.81 92 GLY A CA 1
ATOM 651 C C . GLY A 1 92 ? 31.999 -15.215 -56.780 1.00 85.81 92 GLY A C 1
ATOM 652 O O . GLY A 1 92 ? 32.639 -16.179 -57.197 1.00 85.81 92 GLY A O 1
ATOM 653 N N . LEU A 1 93 ? 32.548 -14.006 -56.630 1.00 86.81 93 LEU A N 1
ATOM 654 C CA . LEU A 1 93 ? 33.952 -13.693 -56.884 1.00 86.81 93 LEU A CA 1
ATOM 655 C C . LEU A 1 93 ? 34.754 -13.831 -55.588 1.00 86.81 93 LEU A C 1
ATOM 657 O O . LEU A 1 93 ? 34.306 -13.413 -54.522 1.00 86.81 93 LEU A O 1
ATOM 661 N N . ASN A 1 94 ? 35.965 -14.374 -55.673 1.00 88.56 94 ASN A N 1
ATOM 662 C CA . ASN A 1 94 ? 36.859 -14.479 -54.526 1.00 88.56 94 ASN A CA 1
ATOM 663 C C . ASN A 1 94 ? 37.625 -13.154 -54.317 1.00 88.56 94 ASN A C 1
ATOM 665 O O . ASN A 1 94 ? 38.435 -12.787 -55.174 1.00 88.56 94 ASN A O 1
ATOM 669 N N . PRO A 1 95 ? 37.443 -12.428 -53.194 1.00 89.00 95 PRO A N 1
ATOM 670 C CA . PRO A 1 95 ? 38.081 -11.126 -52.998 1.00 89.00 95 PRO A CA 1
ATOM 671 C C . PRO A 1 95 ? 39.615 -11.163 -52.992 1.00 89.00 95 PRO A C 1
ATOM 673 O O . PRO A 1 95 ? 40.237 -10.142 -53.286 1.00 89.00 95 PRO A O 1
ATOM 676 N N . SER A 1 96 ? 40.249 -12.313 -52.704 1.00 91.12 96 SER A N 1
ATOM 677 C CA . SER A 1 96 ? 41.716 -12.420 -52.749 1.00 91.12 96 SER A CA 1
ATOM 678 C C . SER A 1 96 ? 42.296 -12.228 -54.146 1.00 91.12 96 SER A C 1
ATOM 680 O O . SER A 1 96 ? 43.479 -11.909 -54.265 1.00 91.12 96 SER A O 1
ATOM 682 N N . ASP A 1 97 ? 41.484 -12.383 -55.189 1.00 90.31 97 ASP A N 1
ATOM 683 C CA . ASP A 1 97 ? 41.928 -12.379 -56.585 1.00 90.31 97 ASP A CA 1
ATOM 684 C C . ASP A 1 97 ? 41.922 -10.960 -57.179 1.00 90.31 97 ASP A C 1
ATOM 686 O O . ASP A 1 97 ? 42.297 -10.747 -58.332 1.00 90.31 97 ASP A O 1
ATOM 690 N N . TYR A 1 98 ? 41.567 -9.967 -56.356 1.00 89.38 98 TYR A N 1
ATOM 691 C CA . TYR A 1 98 ? 41.479 -8.557 -56.707 1.00 89.38 98 TYR A CA 1
ATOM 692 C C . TYR A 1 98 ? 42.335 -7.695 -55.772 1.00 89.38 98 TYR A C 1
ATOM 694 O O . TYR A 1 98 ? 42.667 -8.066 -54.643 1.00 89.38 98 TYR A O 1
ATOM 702 N N . THR A 1 99 ? 42.695 -6.513 -56.258 1.00 90.25 99 THR A N 1
ATOM 703 C CA . THR A 1 99 ? 43.305 -5.430 -55.488 1.00 90.25 99 THR A CA 1
ATOM 704 C C . THR A 1 99 ? 42.319 -4.269 -55.462 1.00 90.25 99 THR A C 1
ATOM 706 O O . THR A 1 99 ? 41.990 -3.715 -56.510 1.00 90.25 99 THR A O 1
ATOM 709 N N . ILE A 1 100 ? 41.841 -3.905 -54.272 1.00 90.12 100 ILE A N 1
ATOM 710 C CA . ILE A 1 100 ? 40.937 -2.770 -54.056 1.00 90.12 100 ILE A CA 1
ATOM 711 C C . ILE A 1 100 ? 41.798 -1.549 -53.712 1.00 90.12 100 ILE A C 1
ATOM 713 O O . ILE A 1 100 ? 42.584 -1.587 -52.769 1.00 90.12 100 ILE A O 1
ATOM 717 N N . THR A 1 101 ? 41.693 -0.468 -54.484 1.00 90.62 101 THR A N 1
ATOM 718 C CA . THR A 1 101 ? 42.479 0.761 -54.297 1.00 90.62 101 THR A CA 1
ATOM 719 C C . THR A 1 101 ? 41.571 1.950 -54.013 1.00 90.62 101 THR A C 1
ATOM 721 O O . THR A 1 101 ? 40.785 2.369 -54.863 1.00 90.62 101 THR A O 1
ATOM 724 N N . ILE A 1 102 ? 41.715 2.504 -52.806 1.00 91.81 102 ILE A N 1
ATOM 725 C CA . ILE A 1 102 ? 40.965 3.655 -52.297 1.00 91.81 102 ILE A CA 1
ATOM 726 C C . ILE A 1 102 ? 41.967 4.768 -51.963 1.00 91.81 102 ILE A C 1
ATOM 728 O O . ILE A 1 102 ? 42.837 4.595 -51.106 1.00 91.81 102 ILE A O 1
ATOM 732 N N . GLU A 1 103 ? 41.847 5.927 -52.608 1.00 92.75 103 GLU A N 1
ATOM 733 C CA . GLU A 1 103 ? 42.684 7.094 -52.303 1.00 92.75 103 GLU A CA 1
ATOM 734 C C . GLU A 1 103 ? 42.264 7.780 -50.985 1.00 92.75 103 GLU A C 1
ATOM 736 O O . GLU A 1 103 ? 41.081 8.042 -50.748 1.00 92.75 103 GLU A O 1
ATOM 741 N N . ASP A 1 104 ? 43.237 8.208 -50.169 1.00 91.75 104 ASP A N 1
ATOM 742 C CA . ASP A 1 104 ? 42.985 9.032 -48.969 1.00 91.75 104 ASP A CA 1
ATOM 743 C C . ASP A 1 104 ? 42.287 10.358 -49.296 1.00 91.75 104 ASP A C 1
ATOM 745 O O . ASP A 1 104 ? 41.494 10.869 -48.502 1.00 91.75 104 ASP A O 1
ATOM 749 N N . SER A 1 105 ? 42.548 10.901 -50.490 1.00 93.19 105 SER A N 1
ATOM 750 C CA . SER A 1 105 ? 41.939 12.133 -50.998 1.00 93.19 105 SER A CA 1
ATOM 751 C C . SER A 1 105 ? 40.401 12.040 -51.014 1.00 93.19 105 SER A C 1
ATOM 753 O O . SER A 1 105 ? 39.711 12.979 -50.604 1.00 93.19 105 SER A O 1
ATOM 755 N N . LYS A 1 106 ? 39.861 10.881 -51.419 1.00 92.56 106 LYS A N 1
ATOM 756 C CA . LYS A 1 106 ? 38.426 10.624 -51.611 1.00 92.56 106 LYS A CA 1
ATOM 757 C C . LYS A 1 106 ? 37.745 10.406 -50.261 1.00 92.56 106 LYS A C 1
ATOM 759 O O . LYS A 1 106 ? 36.696 10.995 -50.015 1.00 92.56 106 LYS A O 1
ATOM 764 N N . ILE A 1 107 ? 38.386 9.670 -49.346 1.00 91.44 107 ILE A N 1
ATOM 765 C CA . ILE A 1 107 ? 37.924 9.500 -47.956 1.00 91.44 107 ILE A CA 1
ATOM 766 C C . ILE A 1 107 ? 37.887 10.848 -47.219 1.00 91.44 107 ILE A C 1
ATOM 768 O O . ILE A 1 107 ? 36.870 11.212 -46.623 1.00 91.44 107 ILE A O 1
ATOM 772 N N . LYS A 1 108 ? 38.956 11.650 -47.324 1.00 88.69 108 LYS A N 1
ATOM 773 C CA . LYS A 1 108 ? 39.013 13.002 -46.747 1.00 88.69 108 LYS A CA 1
ATOM 774 C C . LYS A 1 108 ? 37.919 13.912 -47.320 1.00 88.69 108 LYS A C 1
ATOM 776 O O . LYS A 1 108 ? 37.320 14.683 -46.572 1.00 88.69 108 LYS A O 1
ATOM 781 N N . LYS A 1 109 ? 37.619 13.797 -48.620 1.00 88.94 109 LYS A N 1
ATOM 782 C CA . LYS A 1 109 ? 36.531 14.533 -49.286 1.00 88.94 109 LYS A CA 1
ATOM 783 C C . LYS A 1 109 ? 35.137 14.060 -48.846 1.00 88.94 109 LYS A C 1
ATOM 785 O O . LYS A 1 109 ? 34.275 14.907 -48.638 1.00 88.94 109 LYS A O 1
ATOM 790 N N . ALA A 1 110 ? 34.908 12.761 -48.648 1.00 88.75 110 ALA A N 1
ATOM 791 C CA . ALA A 1 110 ? 33.636 12.236 -48.132 1.00 88.75 110 ALA A CA 1
ATOM 792 C C . ALA A 1 110 ? 33.342 12.739 -46.703 1.00 88.75 110 ALA A C 1
ATOM 794 O O . ALA A 1 110 ? 32.239 13.218 -46.414 1.00 88.75 110 ALA A O 1
ATOM 795 N N . ASN A 1 111 ? 34.367 12.735 -45.845 1.00 86.25 111 ASN A N 1
ATOM 796 C CA . ASN A 1 111 ? 34.305 13.250 -44.475 1.00 86.25 111 ASN A CA 1
ATOM 797 C C . ASN A 1 111 ? 34.272 14.792 -44.377 1.00 86.25 111 ASN A C 1
ATOM 799 O O . ASN A 1 111 ? 34.034 15.334 -43.294 1.00 86.25 111 ASN A O 1
ATOM 803 N N . ALA A 1 112 ? 34.459 15.531 -45.477 1.00 82.38 112 ALA A N 1
ATOM 804 C CA . ALA A 1 112 ? 34.382 16.991 -45.469 1.00 82.38 112 ALA A CA 1
ATOM 805 C C . ALA A 1 112 ? 32.957 17.466 -45.119 1.00 82.38 112 ALA A C 1
ATOM 807 O O . ALA A 1 112 ? 31.983 17.162 -45.809 1.00 82.38 112 ALA A O 1
ATOM 808 N N . GLY A 1 113 ? 32.822 18.218 -44.022 1.00 73.88 113 GLY A N 1
ATOM 809 C CA . GLY A 1 113 ? 31.517 18.609 -43.473 1.00 73.88 113 GLY A CA 1
ATOM 810 C C . GLY A 1 113 ? 30.838 17.541 -42.601 1.00 73.88 113 GLY A C 1
ATOM 811 O O . GLY A 1 113 ? 29.658 17.685 -42.280 1.00 73.88 113 GLY A O 1
ATOM 812 N N . SER A 1 114 ? 31.552 16.483 -42.194 1.00 72.25 114 SER A N 1
ATOM 813 C CA . SER A 1 114 ? 31.183 15.632 -41.042 1.00 72.25 114 SER A CA 1
ATOM 814 C C . SER A 1 114 ? 31.614 16.220 -39.689 1.00 72.25 114 SER A C 1
ATOM 816 O O . SER A 1 114 ? 31.379 15.618 -38.647 1.00 72.25 114 SER A O 1
ATOM 818 N N . TYR A 1 115 ? 32.194 17.424 -39.696 1.00 68.81 115 TYR A N 1
ATOM 819 C CA . TYR A 1 115 ? 32.721 18.131 -38.526 1.00 68.81 115 TYR A CA 1
ATOM 820 C C . TYR A 1 115 ? 32.331 19.623 -38.562 1.00 68.81 115 TYR A C 1
ATOM 822 O O . TYR A 1 115 ? 32.007 20.147 -39.630 1.00 68.81 115 TYR A O 1
ATOM 830 N N . GLY A 1 116 ? 32.357 20.300 -37.405 1.00 64.75 116 GLY A N 1
ATOM 831 C CA . GLY A 1 116 ? 31.982 21.720 -37.245 1.00 64.75 116 GLY A CA 1
ATOM 832 C C . GLY A 1 116 ? 30.472 22.012 -37.174 1.00 64.75 116 GLY A C 1
ATOM 833 O O . GLY A 1 116 ? 29.658 21.095 -37.062 1.00 64.75 116 GLY A O 1
ATOM 834 N N . ASP A 1 117 ? 30.111 23.297 -37.215 1.00 60.47 117 ASP A N 1
ATOM 835 C CA . ASP A 1 117 ? 28.744 23.822 -37.044 1.00 60.47 117 ASP A CA 1
ATOM 836 C C . ASP A 1 117 ? 27.833 23.534 -38.260 1.00 60.47 117 ASP A C 1
ATOM 838 O O . ASP A 1 117 ? 26.641 23.276 -38.109 1.00 60.47 117 ASP A O 1
ATOM 842 N N . GLY A 1 118 ? 28.388 23.531 -39.482 1.00 65.94 118 GLY A N 1
ATOM 843 C CA . GLY A 1 118 ? 27.671 23.324 -40.760 1.00 65.94 118 GLY A CA 1
ATOM 844 C C . GLY A 1 118 ? 27.301 21.863 -41.065 1.00 65.94 118 GLY A C 1
ATOM 845 O O . GLY A 1 118 ? 27.244 21.436 -42.225 1.00 65.94 118 GLY A O 1
ATOM 846 N N . ARG A 1 119 ? 27.130 21.066 -40.013 1.00 75.12 119 ARG A N 1
ATOM 847 C CA . ARG A 1 119 ? 26.956 19.616 -40.046 1.00 75.12 119 ARG A CA 1
ATOM 848 C C . ARG A 1 119 ? 25.495 19.244 -40.393 1.00 75.12 119 ARG A C 1
ATOM 850 O O . ARG A 1 119 ? 24.575 19.654 -39.697 1.00 75.12 119 ARG A O 1
ATOM 857 N N . ARG A 1 120 ? 25.274 18.434 -41.443 1.00 78.69 120 ARG A N 1
ATOM 858 C CA . ARG A 1 120 ? 23.962 17.874 -41.842 1.00 78.69 120 ARG A CA 1
ATOM 859 C C . ARG A 1 120 ? 24.063 16.463 -42.445 1.00 78.69 120 ARG A C 1
ATOM 861 O O . ARG A 1 120 ? 25.092 16.138 -43.051 1.00 78.69 120 ARG A O 1
ATOM 868 N N . ASN A 1 121 ? 22.974 15.686 -42.345 1.00 86.38 121 ASN A N 1
ATOM 869 C CA . ASN A 1 121 ? 22.800 14.445 -43.113 1.00 86.38 121 ASN A CA 1
ATOM 870 C C . ASN A 1 121 ? 22.932 14.706 -44.621 1.00 86.38 121 ASN A C 1
ATOM 872 O O . ASN A 1 121 ? 22.580 15.788 -45.096 1.00 86.38 121 ASN A O 1
ATOM 876 N N . ARG A 1 122 ? 23.510 13.745 -45.351 1.00 89.38 122 ARG A N 1
ATOM 877 C CA . ARG A 1 122 ? 23.799 13.839 -46.793 1.00 89.38 122 ARG A CA 1
ATOM 878 C C . ARG A 1 122 ? 24.219 12.492 -47.381 1.00 89.38 122 ARG A C 1
ATOM 880 O O . ARG A 1 122 ? 24.715 11.622 -46.665 1.00 89.38 122 ARG A O 1
ATOM 887 N N . VAL A 1 123 ? 24.126 12.384 -48.702 1.00 89.69 123 VAL A N 1
ATOM 888 C CA . VAL A 1 123 ? 24.781 11.330 -49.486 1.00 89.69 123 VAL A CA 1
ATOM 889 C C . VAL A 1 123 ? 26.111 11.859 -50.033 1.00 89.69 123 VAL A C 1
ATOM 891 O O . VAL A 1 123 ? 26.170 12.977 -50.539 1.00 89.69 123 VAL A O 1
ATOM 894 N N . MET A 1 124 ? 27.170 11.057 -49.938 1.00 89.81 124 MET A N 1
ATOM 895 C CA . MET A 1 124 ? 28.448 11.253 -50.635 1.00 89.81 124 MET A CA 1
ATOM 896 C C . MET A 1 124 ? 28.761 10.016 -51.490 1.00 89.81 124 MET A C 1
ATOM 898 O O . MET A 1 124 ? 28.144 8.967 -51.313 1.00 89.81 124 MET A O 1
ATOM 902 N N . THR A 1 125 ? 29.750 10.111 -52.376 1.00 90.19 125 THR A N 1
ATOM 903 C CA . THR A 1 125 ? 30.338 8.957 -53.070 1.00 90.19 125 THR A CA 1
ATOM 904 C C . THR A 1 125 ? 31.846 8.913 -52.851 1.00 90.19 125 THR A C 1
ATOM 906 O O . THR A 1 125 ? 32.511 9.950 -52.779 1.00 90.19 125 THR A O 1
ATOM 909 N N . VAL A 1 126 ? 32.380 7.699 -52.732 1.00 91.25 126 VAL A N 1
ATOM 910 C CA . VAL A 1 126 ? 33.813 7.405 -52.779 1.00 91.25 126 VAL A CA 1
ATOM 911 C C . VAL A 1 126 ? 34.052 6.562 -54.019 1.00 91.25 126 VAL A C 1
ATOM 913 O O . VAL A 1 126 ? 33.534 5.455 -54.132 1.00 91.25 126 VAL A O 1
ATOM 916 N N . GLU A 1 127 ? 34.817 7.112 -54.950 1.00 90.81 127 GLU A N 1
ATOM 917 C CA . GLU A 1 127 ? 35.302 6.399 -56.126 1.00 90.81 127 GLU A CA 1
ATOM 918 C C . GLU A 1 127 ? 36.391 5.405 -55.704 1.00 90.81 127 GLU A C 1
ATOM 920 O O . GLU A 1 127 ? 37.304 5.764 -54.951 1.00 90.81 127 GLU A O 1
ATOM 925 N N . VAL A 1 128 ? 36.274 4.162 -56.166 1.00 89.69 128 VAL A N 1
ATOM 926 C CA . VAL A 1 128 ? 37.184 3.059 -55.850 1.00 89.69 128 VAL A CA 1
ATOM 927 C C . VAL A 1 128 ? 37.520 2.300 -57.126 1.00 89.69 128 VAL A C 1
ATOM 929 O O . VAL A 1 128 ? 36.654 2.094 -57.976 1.00 89.69 128 VAL A O 1
ATOM 932 N N . THR A 1 129 ? 38.771 1.860 -57.244 1.00 89.81 129 THR A N 1
ATOM 933 C CA . THR A 1 129 ? 39.229 1.017 -58.352 1.00 89.81 129 THR A CA 1
ATOM 934 C C . THR A 1 129 ? 39.467 -0.403 -57.856 1.00 89.81 129 THR A C 1
ATOM 936 O O . THR A 1 129 ? 40.167 -0.607 -56.863 1.00 89.81 129 THR A O 1
ATOM 939 N N . ILE A 1 130 ? 38.896 -1.383 -58.552 1.00 88.38 130 ILE A N 1
ATOM 940 C CA . ILE A 1 130 ? 39.123 -2.811 -58.333 1.00 88.38 130 ILE A CA 1
ATOM 941 C C . ILE A 1 130 ? 39.887 -3.363 -59.535 1.00 88.38 130 ILE A C 1
ATOM 943 O O . ILE A 1 130 ? 39.381 -3.387 -60.656 1.00 88.38 130 ILE A O 1
ATOM 947 N N . THR A 1 131 ? 41.109 -3.825 -59.289 1.00 89.69 131 THR A N 1
ATOM 948 C CA . THR A 1 131 ? 41.997 -4.382 -60.315 1.00 89.69 131 THR A CA 1
ATOM 949 C C . THR A 1 131 ? 42.110 -5.893 -60.116 1.00 89.69 131 THR A C 1
ATOM 951 O O . THR A 1 131 ? 42.595 -6.312 -59.061 1.00 89.69 131 THR A O 1
ATOM 954 N N . PRO A 1 132 ? 41.689 -6.736 -61.076 1.00 88.19 132 PRO A N 1
ATOM 955 C CA . PRO A 1 132 ? 41.942 -8.174 -61.012 1.00 88.19 132 PRO A CA 1
ATOM 956 C C . PRO A 1 132 ? 43.451 -8.457 -61.021 1.00 88.19 132 PRO A C 1
ATOM 958 O O . PRO A 1 132 ? 44.209 -7.794 -61.726 1.00 88.19 132 PRO A O 1
ATOM 961 N N . LYS A 1 133 ? 43.905 -9.457 -60.261 1.00 87.88 133 LYS A N 1
ATOM 962 C CA . LYS A 1 133 ? 45.323 -9.869 -60.223 1.00 87.88 133 LYS A CA 1
ATOM 963 C C . LYS A 1 133 ? 45.733 -10.727 -61.425 1.00 87.88 133 LYS A C 1
ATOM 965 O O . LYS A 1 133 ? 46.923 -10.934 -61.650 1.00 87.88 133 LYS A O 1
ATOM 970 N N . ALA A 1 134 ? 44.763 -11.219 -62.197 1.00 82.50 134 ALA A N 1
ATOM 971 C CA . ALA A 1 134 ? 45.001 -11.933 -63.446 1.00 82.50 134 ALA A CA 1
ATOM 972 C C . ALA A 1 134 ? 45.547 -10.986 -64.530 1.00 82.50 134 ALA A C 1
ATOM 974 O O . ALA A 1 134 ? 45.003 -9.906 -64.766 1.00 82.50 134 ALA A O 1
ATOM 975 N N . ALA A 1 135 ? 46.619 -11.400 -65.208 1.00 70.25 135 ALA A N 1
ATOM 976 C CA . ALA A 1 135 ? 47.284 -10.579 -66.215 1.00 70.25 135 ALA A CA 1
ATOM 977 C C . ALA A 1 135 ? 46.363 -10.264 -67.410 1.00 70.25 135 ALA A C 1
ATOM 979 O O . ALA A 1 135 ? 45.739 -11.157 -67.977 1.00 70.25 135 ALA A O 1
ATOM 980 N N . GLY A 1 136 ? 46.314 -8.990 -67.812 1.00 70.62 136 GLY A N 1
ATOM 981 C CA . GLY A 1 136 ? 45.567 -8.523 -68.987 1.00 70.62 136 GLY A CA 1
ATOM 982 C C . GLY A 1 136 ? 44.081 -8.212 -68.760 1.00 70.62 136 GLY A C 1
ATOM 983 O O . GLY A 1 136 ? 43.435 -7.718 -69.681 1.00 70.62 136 GLY A O 1
ATOM 984 N N . ALA A 1 137 ? 43.534 -8.446 -67.564 1.00 77.00 137 ALA A N 1
ATOM 985 C CA . ALA A 1 137 ? 42.158 -8.066 -67.245 1.00 77.00 137 ALA A CA 1
ATOM 986 C C . ALA A 1 137 ? 42.043 -6.551 -66.942 1.00 77.00 137 ALA A C 1
ATOM 988 O O . ALA A 1 137 ? 42.904 -6.003 -66.247 1.00 77.00 137 ALA A O 1
ATOM 989 N N . PRO A 1 138 ? 40.999 -5.852 -67.431 1.00 80.69 138 PRO A N 1
ATOM 990 C CA . PRO A 1 138 ? 40.820 -4.425 -67.174 1.00 80.69 138 PRO A CA 1
ATOM 991 C C . PRO A 1 138 ? 40.444 -4.154 -65.710 1.00 80.69 138 PRO A C 1
ATOM 993 O O . PRO A 1 138 ? 39.693 -4.910 -65.092 1.00 80.69 138 PRO A O 1
ATOM 996 N N . ALA A 1 139 ? 40.934 -3.040 -65.165 1.00 83.94 139 ALA A N 1
ATOM 997 C CA . ALA A 1 139 ? 40.472 -2.529 -63.878 1.00 83.94 139 ALA A CA 1
ATOM 998 C C . ALA A 1 139 ? 39.066 -1.919 -64.007 1.00 83.94 139 ALA A C 1
ATOM 1000 O O . ALA A 1 139 ? 38.735 -1.316 -65.029 1.00 83.94 139 ALA A O 1
ATOM 1001 N N . VAL A 1 140 ? 38.259 -2.041 -62.953 1.00 85.56 140 VAL A N 1
ATOM 1002 C CA . VAL A 1 140 ? 36.900 -1.490 -62.883 1.00 85.56 140 VAL A CA 1
ATOM 1003 C C . VAL A 1 140 ? 36.862 -0.379 -61.840 1.00 85.56 140 VAL A C 1
ATOM 1005 O O . VAL A 1 140 ? 37.248 -0.589 -60.691 1.00 85.56 140 VAL A O 1
ATOM 1008 N N . THR A 1 141 ? 36.382 0.801 -62.230 1.00 85.62 141 THR A N 1
ATOM 1009 C CA . THR A 1 141 ? 36.150 1.932 -61.321 1.00 85.62 141 THR A CA 1
ATOM 1010 C C . THR A 1 141 ? 34.659 2.053 -61.021 1.00 85.62 141 THR A C 1
ATOM 1012 O O . THR A 1 141 ? 33.832 2.018 -61.929 1.00 85.62 141 THR A O 1
ATOM 1015 N N . CYS A 1 142 ? 34.311 2.199 -59.746 1.00 80.50 142 CYS A N 1
ATOM 1016 C CA . CYS A 1 142 ? 32.932 2.241 -59.261 1.00 80.50 142 CYS A CA 1
ATOM 1017 C C . CYS A 1 142 ? 32.788 3.187 -58.061 1.00 80.50 142 CYS A C 1
ATOM 1019 O O . CYS A 1 142 ? 33.771 3.607 -57.450 1.00 80.50 142 CYS A O 1
ATOM 1021 N N . ASN A 1 143 ? 31.546 3.553 -57.735 1.00 86.38 143 ASN A N 1
ATOM 1022 C CA . ASN A 1 143 ? 31.235 4.485 -56.655 1.00 86.38 143 ASN A CA 1
ATOM 1023 C C . ASN A 1 143 ? 30.589 3.762 -55.465 1.00 86.38 143 ASN A C 1
ATOM 1025 O O . ASN A 1 143 ? 29.469 3.262 -55.565 1.00 86.38 143 ASN A O 1
ATOM 1029 N N . THR A 1 144 ? 31.245 3.798 -54.306 1.00 88.94 144 THR A N 1
ATOM 1030 C CA . THR A 1 144 ? 30.638 3.414 -53.025 1.00 88.94 144 THR A CA 1
ATOM 1031 C C . THR A 1 144 ? 29.854 4.600 -52.462 1.00 88.94 144 THR A C 1
ATOM 1033 O O . THR A 1 144 ? 30.407 5.679 -52.234 1.00 88.94 144 THR A O 1
ATOM 1036 N N . ARG A 1 145 ? 28.552 4.417 -52.232 1.00 89.81 145 ARG A N 1
ATOM 1037 C CA . ARG A 1 145 ? 27.631 5.436 -51.711 1.00 89.81 145 ARG A CA 1
ATOM 1038 C C . ARG A 1 145 ? 27.756 5.534 -50.189 1.00 89.81 145 ARG A C 1
ATOM 1040 O O . ARG A 1 145 ? 27.679 4.536 -49.486 1.00 89.81 145 ARG A O 1
ATOM 1047 N N . ILE A 1 146 ? 27.920 6.735 -49.653 1.00 90.38 146 ILE A N 1
ATOM 1048 C CA . ILE A 1 146 ? 28.079 6.962 -48.212 1.00 90.38 146 ILE A CA 1
ATOM 1049 C C . ILE A 1 146 ? 26.877 7.756 -47.711 1.00 90.38 146 ILE A C 1
ATOM 1051 O O . ILE A 1 146 ? 26.697 8.919 -48.075 1.00 90.38 146 ILE A O 1
ATOM 1055 N N . LEU A 1 147 ? 26.035 7.119 -46.901 1.00 91.25 147 LEU A N 1
ATOM 1056 C CA . LEU A 1 147 ? 24.822 7.698 -46.335 1.00 91.25 147 LEU A CA 1
ATOM 1057 C C . LEU A 1 147 ? 25.137 8.190 -44.919 1.00 91.25 147 LEU A C 1
ATOM 1059 O O . LEU A 1 147 ? 25.115 7.414 -43.964 1.00 91.25 147 LEU A O 1
ATOM 1063 N N . TYR A 1 148 ? 25.429 9.482 -44.774 1.00 89.25 148 TYR A N 1
ATOM 1064 C CA . TYR A 1 148 ? 25.570 10.106 -43.460 1.00 89.25 148 TYR A CA 1
ATOM 1065 C C . TYR A 1 148 ? 24.179 10.452 -42.927 1.00 89.25 148 TYR A C 1
ATOM 1067 O O . TYR A 1 148 ? 23.579 11.428 -43.384 1.00 89.25 148 TYR A O 1
ATOM 1075 N N . TYR A 1 149 ? 23.663 9.663 -41.983 1.00 88.50 149 TYR A N 1
ATOM 1076 C CA . TYR A 1 149 ? 22.307 9.807 -41.447 1.00 88.50 149 TYR A CA 1
ATOM 1077 C C . TYR A 1 149 ? 22.290 10.433 -40.048 1.00 88.50 149 TYR A C 1
ATOM 1079 O O . TYR A 1 149 ? 23.141 10.165 -39.205 1.00 88.50 149 TYR A O 1
ATOM 1087 N N . THR A 1 150 ? 21.279 11.249 -39.777 1.00 84.50 150 THR A N 1
ATOM 1088 C CA . THR A 1 150 ? 20.908 11.719 -38.443 1.00 84.50 150 THR A CA 1
ATOM 1089 C C . THR A 1 150 ? 20.055 10.636 -37.764 1.00 84.50 150 THR A C 1
ATOM 1091 O O . THR A 1 150 ? 19.005 10.284 -38.305 1.00 84.50 150 THR A O 1
ATOM 1094 N N . PRO A 1 151 ? 20.455 10.095 -36.599 1.00 83.56 151 PRO A N 1
ATOM 1095 C CA . PRO A 1 151 ? 19.607 9.242 -35.775 1.00 83.56 151 PRO A CA 1
ATOM 1096 C C . PRO A 1 151 ? 18.228 9.865 -35.517 1.00 83.56 151 PRO A C 1
ATOM 1098 O O . PRO A 1 151 ? 18.158 11.039 -35.144 1.00 83.56 151 PRO A O 1
ATOM 1101 N N . PRO A 1 152 ? 17.130 9.102 -35.660 1.00 84.00 152 PRO A N 1
ATOM 1102 C CA . PRO A 1 152 ? 15.767 9.642 -35.640 1.00 84.00 152 PRO A CA 1
ATOM 1103 C C . PRO A 1 152 ? 15.338 10.295 -34.318 1.00 84.00 152 PRO A C 1
ATOM 1105 O O . PRO A 1 152 ? 14.402 11.092 -34.308 1.00 84.00 152 PRO A O 1
ATOM 1108 N N . PHE A 1 153 ? 16.019 9.969 -33.214 1.00 80.81 153 PHE A N 1
ATOM 1109 C CA . PHE A 1 153 ? 15.674 10.407 -31.853 1.00 80.81 153 PHE A CA 1
ATOM 1110 C C . PHE A 1 153 ? 16.788 11.220 -31.167 1.00 80.81 153 PHE A C 1
ATOM 1112 O O . PHE A 1 153 ? 16.749 11.443 -29.954 1.00 80.81 153 PHE A O 1
ATOM 1119 N N . ALA A 1 154 ? 17.778 11.672 -31.943 1.00 73.38 154 ALA A N 1
ATOM 1120 C CA . ALA A 1 154 ? 18.724 12.701 -31.522 1.00 73.38 154 ALA A CA 1
ATOM 1121 C C . ALA A 1 154 ? 18.046 14.080 -31.539 1.00 73.38 154 ALA A C 1
ATOM 1123 O O . ALA A 1 154 ? 17.247 14.361 -32.434 1.00 73.38 154 ALA A O 1
ATOM 1124 N N . PHE A 1 155 ? 18.394 14.968 -30.602 1.00 64.25 155 PHE A N 1
ATOM 1125 C CA . PHE A 1 155 ? 18.099 16.396 -30.760 1.00 64.25 155 PHE A CA 1
ATOM 1126 C C . PHE A 1 155 ? 19.363 17.195 -31.080 1.00 64.25 155 PHE A C 1
ATOM 1128 O O . PHE A 1 155 ? 20.480 16.705 -30.957 1.00 64.25 155 PHE A O 1
ATOM 1135 N N . LEU A 1 156 ? 19.163 18.424 -31.554 1.00 61.59 156 LEU A N 1
ATOM 1136 C CA . LEU A 1 156 ? 20.223 19.374 -31.868 1.00 61.59 156 LEU A CA 1
ATOM 1137 C C . LEU A 1 156 ? 20.099 20.550 -30.904 1.00 61.59 156 LEU A C 1
ATOM 1139 O O . LEU A 1 156 ? 19.116 21.293 -30.968 1.00 61.59 156 LEU A O 1
ATOM 1143 N N . ASP A 1 157 ? 21.075 20.713 -30.015 1.00 55.56 157 ASP A N 1
ATOM 1144 C CA . ASP A 1 157 ? 21.109 21.872 -29.128 1.00 55.56 157 ASP A CA 1
ATOM 1145 C C . ASP A 1 157 ? 21.407 23.169 -29.894 1.00 55.56 157 ASP A C 1
ATOM 1147 O O . ASP A 1 157 ? 22.176 23.201 -30.861 1.00 55.56 157 ASP A O 1
ATOM 1151 N N . LYS A 1 158 ? 20.793 24.274 -29.458 1.00 53.00 158 LYS A N 1
ATOM 1152 C CA . LYS A 1 158 ? 20.961 25.587 -30.100 1.00 53.00 158 LYS A CA 1
ATOM 1153 C C . LYS A 1 158 ? 22.277 26.252 -29.676 1.00 53.00 158 LYS A C 1
ATOM 1155 O O . LYS A 1 158 ? 22.266 27.190 -28.884 1.00 53.00 158 LYS A O 1
ATOM 1160 N N . GLY A 1 159 ? 23.402 25.825 -30.251 1.00 51.97 159 GLY A N 1
ATOM 1161 C CA . GLY A 1 159 ? 24.667 26.557 -30.118 1.00 51.97 159 GLY A CA 1
ATOM 1162 C C . GLY A 1 159 ? 25.915 25.800 -30.574 1.00 51.97 159 GLY A C 1
ATOM 1163 O O . GLY A 1 159 ? 26.370 24.906 -29.872 1.00 51.97 159 GLY A O 1
ATOM 1164 N N . LYS A 1 160 ? 26.491 26.231 -31.708 1.00 50.50 160 LYS A N 1
ATOM 1165 C CA . LYS A 1 160 ? 27.793 25.876 -32.331 1.00 50.50 160 LYS A CA 1
ATOM 1166 C C . LYS A 1 160 ? 28.180 24.403 -32.541 1.00 50.50 160 LYS A C 1
ATOM 1168 O O . LYS A 1 160 ? 28.937 24.120 -33.459 1.00 50.50 160 LYS A O 1
ATOM 1173 N N . PHE A 1 161 ? 27.650 23.445 -31.792 1.00 51.66 161 PHE A N 1
ATOM 1174 C CA . PHE A 1 161 ? 27.924 22.027 -32.005 1.00 51.66 161 PHE A CA 1
ATOM 1175 C C . PHE A 1 161 ? 26.626 21.223 -31.959 1.00 51.66 161 PHE A C 1
ATOM 1177 O O . PHE A 1 161 ? 25.871 21.355 -30.995 1.00 51.66 161 PHE A O 1
ATOM 1184 N N . PRO A 1 162 ? 26.357 20.372 -32.965 1.00 50.59 162 PRO A N 1
ATOM 1185 C CA . PRO A 1 162 ? 25.225 19.461 -32.924 1.00 50.59 162 PRO A CA 1
ATOM 1186 C C . PRO A 1 162 ? 25.513 18.369 -31.884 1.00 50.59 162 PRO A C 1
ATOM 1188 O O . PRO A 1 162 ? 26.081 17.328 -32.204 1.00 50.59 162 PRO A O 1
ATOM 1191 N N . GLN A 1 163 ? 25.159 18.611 -30.620 1.00 50.53 163 GLN A N 1
ATOM 1192 C CA . GLN A 1 163 ? 25.281 17.594 -29.581 1.00 50.53 163 GLN A CA 1
ATOM 1193 C C . GLN A 1 163 ? 24.119 16.607 -29.699 1.00 50.53 163 GLN A C 1
ATOM 1195 O O . GLN A 1 163 ? 22.990 16.985 -29.400 1.00 50.53 163 GLN A O 1
ATOM 1200 N N . ASN A 1 164 ? 24.383 15.345 -30.076 1.00 48.06 164 ASN A N 1
ATOM 1201 C CA . ASN A 1 164 ? 23.414 14.261 -29.859 1.00 48.06 164 ASN A CA 1
ATOM 1202 C C . ASN A 1 164 ? 23.339 13.939 -28.366 1.00 48.06 164 ASN A C 1
ATOM 1204 O O . ASN A 1 164 ? 23.876 12.951 -27.865 1.00 48.06 164 ASN A O 1
ATOM 1208 N N . HIS A 1 165 ? 22.654 14.808 -27.649 1.00 51.22 165 HIS A N 1
ATOM 1209 C CA . HIS A 1 165 ? 21.838 14.365 -26.549 1.00 51.22 165 HIS A CA 1
ATOM 1210 C C . HIS A 1 165 ? 20.577 13.727 -27.154 1.00 51.22 165 HIS A C 1
ATOM 1212 O O . HIS A 1 165 ? 19.975 14.272 -28.081 1.00 51.22 165 HIS A O 1
ATOM 1218 N N . THR A 1 166 ? 20.130 12.599 -26.606 1.00 49.69 166 THR A N 1
ATOM 1219 C CA . THR A 1 166 ? 18.724 12.212 -26.745 1.00 49.69 166 THR A CA 1
ATOM 1220 C C . THR A 1 166 ? 17.988 12.826 -25.558 1.00 49.69 166 THR A C 1
ATOM 1222 O O . THR A 1 166 ? 18.471 12.775 -24.424 1.00 49.69 166 THR A O 1
ATOM 1225 N N . HIS A 1 167 ? 16.821 13.436 -25.781 1.00 50.19 167 HIS A N 1
ATOM 1226 C CA . HIS A 1 167 ? 15.943 13.821 -24.675 1.00 50.19 167 HIS A CA 1
ATOM 1227 C C . HIS A 1 167 ? 15.321 12.509 -24.187 1.00 50.19 167 HIS A C 1
ATOM 1229 O O . HIS A 1 167 ? 14.237 12.132 -24.613 1.00 50.19 167 HIS A O 1
ATOM 1235 N N . HIS A 1 168 ? 16.060 11.762 -23.365 1.00 56.44 168 HIS A N 1
ATOM 1236 C CA . HIS A 1 168 ? 15.618 10.524 -22.714 1.00 56.44 168 HIS A CA 1
ATOM 1237 C C . HIS A 1 168 ? 15.109 9.449 -23.682 1.00 56.44 168 HIS A C 1
ATOM 1239 O O . HIS A 1 168 ? 14.112 8.789 -23.405 1.00 56.44 168 HIS A O 1
ATOM 1245 N N . ASN A 1 169 ? 15.780 9.294 -24.832 1.00 65.44 169 ASN A N 1
ATOM 1246 C CA . ASN A 1 169 ? 15.362 8.391 -25.912 1.00 65.44 169 ASN A CA 1
ATOM 1247 C C . ASN A 1 169 ? 13.900 8.589 -26.384 1.00 65.44 169 ASN A C 1
ATOM 1249 O O . ASN A 1 169 ? 13.312 7.656 -26.930 1.00 65.44 169 ASN A O 1
ATOM 1253 N N . VAL A 1 170 ? 13.291 9.771 -26.197 1.00 71.69 170 VAL A N 1
ATOM 1254 C CA . VAL A 1 170 ? 11.887 10.021 -26.573 1.00 71.69 170 VAL A CA 1
ATOM 1255 C C . VAL A 1 170 ? 11.651 9.681 -28.049 1.00 71.69 170 VAL A C 1
ATOM 1257 O O . VAL A 1 170 ? 12.191 10.322 -28.947 1.00 71.69 170 VAL A O 1
ATOM 1260 N N . GLY A 1 171 ? 10.820 8.660 -28.273 1.00 79.31 171 GLY A N 1
ATOM 1261 C CA . GLY A 1 171 ? 10.471 8.125 -29.589 1.00 79.31 171 GLY A CA 1
ATOM 1262 C C . GLY A 1 171 ? 11.095 6.764 -29.922 1.00 79.31 171 GLY A C 1
ATOM 1263 O O . GLY A 1 171 ? 10.512 6.052 -30.737 1.00 79.31 171 GLY A O 1
ATOM 1264 N N . LYS A 1 172 ? 12.191 6.348 -29.264 1.00 86.38 172 LYS A N 1
ATOM 1265 C CA . LYS A 1 172 ? 12.704 4.973 -29.403 1.00 86.38 172 LYS A CA 1
ATOM 1266 C C . LYS A 1 172 ? 11.700 3.960 -28.865 1.00 86.38 172 LYS A C 1
ATOM 1268 O O . LYS A 1 172 ? 11.018 4.206 -27.867 1.00 86.38 172 LYS A O 1
ATOM 1273 N N . LEU A 1 173 ? 11.677 2.784 -29.483 1.00 91.06 173 LEU A N 1
ATOM 1274 C CA . LEU A 1 173 ? 10.954 1.635 -28.954 1.00 91.06 173 LEU A CA 1
ATOM 1275 C C . LEU A 1 173 ? 11.643 1.146 -27.669 1.00 91.06 173 LEU A C 1
ATOM 1277 O O . LEU A 1 173 ? 12.860 0.960 -27.641 1.00 91.06 173 LEU A O 1
ATOM 1281 N N . VAL A 1 174 ? 10.870 0.920 -26.606 1.00 90.31 174 VAL A N 1
ATOM 1282 C CA . VAL A 1 174 ? 11.359 0.294 -25.368 1.00 90.31 174 VAL A CA 1
ATOM 1283 C C . VAL A 1 174 ? 10.732 -1.088 -25.253 1.00 90.31 174 VAL A C 1
ATOM 1285 O O . VAL A 1 174 ? 9.509 -1.216 -25.200 1.00 90.31 174 VAL A O 1
ATOM 1288 N N . VAL A 1 175 ? 11.582 -2.109 -25.207 1.00 93.06 175 VAL A N 1
ATOM 1289 C CA . VAL A 1 175 ? 11.211 -3.528 -25.140 1.00 93.06 175 VAL A CA 1
ATOM 1290 C C . VAL A 1 175 ? 11.581 -4.111 -23.778 1.00 93.06 175 VAL A C 1
ATOM 1292 O O . VAL A 1 175 ? 12.445 -3.571 -23.089 1.00 93.06 175 VAL A O 1
ATOM 1295 N N . ASP A 1 176 ? 10.941 -5.206 -23.365 1.00 93.81 176 ASP A N 1
ATOM 1296 C CA . ASP A 1 176 ? 11.229 -5.829 -22.063 1.00 93.81 176 ASP A CA 1
ATOM 1297 C C . ASP A 1 176 ? 12.666 -6.387 -21.998 1.00 93.81 176 ASP A C 1
ATOM 1299 O O . ASP A 1 176 ? 13.338 -6.225 -20.980 1.00 93.81 176 ASP A O 1
ATOM 1303 N N . ASN A 1 177 ? 13.166 -6.965 -23.099 1.00 94.25 177 ASN A N 1
ATOM 1304 C CA . ASN A 1 177 ? 14.554 -7.404 -23.256 1.00 94.25 177 ASN A CA 1
ATOM 1305 C C . ASN A 1 177 ? 15.128 -6.914 -24.610 1.00 94.25 177 ASN A C 1
ATOM 1307 O O . ASN A 1 177 ? 14.614 -7.314 -25.653 1.00 94.25 177 ASN A O 1
ATOM 1311 N N . PRO A 1 178 ? 16.189 -6.083 -24.635 1.00 90.94 178 PRO A N 1
ATOM 1312 C CA . PRO A 1 178 ? 16.782 -5.532 -25.860 1.00 90.94 178 PRO A CA 1
ATOM 1313 C C . PRO A 1 178 ? 17.643 -6.528 -26.665 1.00 90.94 178 PRO A C 1
ATOM 1315 O O . PRO A 1 178 ? 18.156 -6.172 -27.730 1.00 90.94 178 PRO A O 1
ATOM 1318 N N . ASP A 1 179 ? 17.781 -7.771 -26.194 1.00 90.56 179 ASP A N 1
ATOM 1319 C CA . ASP A 1 179 ? 18.359 -8.896 -26.947 1.00 90.56 179 ASP A CA 1
ATOM 1320 C C . ASP A 1 179 ? 17.321 -9.944 -27.383 1.00 90.56 179 ASP A C 1
ATOM 1322 O O . ASP A 1 179 ? 17.674 -10.911 -28.053 1.00 90.56 179 ASP A O 1
ATOM 1326 N N . SER A 1 180 ? 16.041 -9.784 -27.021 1.00 93.38 180 SER A N 1
ATOM 1327 C CA . SER A 1 180 ? 14.982 -10.726 -27.411 1.00 93.38 180 SER A CA 1
ATOM 1328 C C . SER A 1 180 ? 13.618 -10.037 -27.479 1.00 93.38 180 SER A C 1
ATOM 1330 O O . SER A 1 180 ? 12.961 -9.813 -26.459 1.00 93.38 180 SER A O 1
ATOM 1332 N N . TYR A 1 181 ? 13.212 -9.665 -28.694 1.00 94.94 181 TYR A N 1
ATOM 1333 C CA . TYR A 1 181 ? 11.948 -8.990 -28.989 1.00 94.94 181 TYR A CA 1
ATOM 1334 C C . TYR A 1 181 ? 11.548 -9.172 -30.463 1.00 94.94 181 TYR A C 1
ATOM 1336 O O . TYR A 1 181 ? 12.276 -9.759 -31.257 1.00 94.94 181 TYR A O 1
ATOM 1344 N N . THR A 1 182 ? 10.372 -8.662 -30.827 1.00 96.31 182 THR A N 1
ATOM 1345 C CA . THR A 1 182 ? 9.874 -8.608 -32.208 1.00 96.31 182 THR A CA 1
ATOM 1346 C C . THR A 1 182 ? 9.135 -7.287 -32.389 1.00 96.31 182 THR A C 1
ATOM 1348 O O . THR A 1 182 ? 8.199 -7.005 -31.638 1.00 96.31 182 THR A O 1
ATOM 1351 N N . ILE A 1 183 ? 9.550 -6.448 -33.342 1.00 96.00 183 ILE A N 1
ATOM 1352 C CA . ILE A 1 183 ? 8.877 -5.166 -33.603 1.00 96.00 183 ILE A CA 1
ATOM 1353 C C . ILE A 1 183 ? 7.555 -5.399 -34.345 1.00 96.00 183 ILE A C 1
ATOM 1355 O O . ILE A 1 183 ? 7.517 -6.064 -35.380 1.00 96.00 183 ILE A O 1
ATOM 1359 N N . SER A 1 184 ? 6.469 -4.802 -33.842 1.00 96.62 184 SER A N 1
ATOM 1360 C CA . SER A 1 184 ? 5.153 -4.876 -34.483 1.00 96.62 184 SER A CA 1
ATOM 1361 C C . SER A 1 184 ? 5.156 -4.207 -35.874 1.00 96.62 184 SER A C 1
ATOM 1363 O O . SER A 1 184 ? 5.883 -3.229 -36.079 1.00 96.62 184 SER A O 1
ATOM 1365 N N . PRO A 1 185 ? 4.320 -4.648 -36.836 1.00 97.00 185 PRO A N 1
ATOM 1366 C CA . PRO A 1 185 ? 4.229 -4.001 -38.148 1.00 97.00 185 PRO A CA 1
ATOM 1367 C C . PRO A 1 185 ? 3.916 -2.498 -38.072 1.00 97.00 185 PRO A C 1
ATOM 1369 O O . PRO A 1 185 ? 4.450 -1.713 -38.855 1.00 97.00 185 PRO A O 1
ATOM 1372 N N . GLU A 1 186 ? 3.102 -2.079 -37.098 1.00 96.44 186 GLU A N 1
ATOM 1373 C CA . GLU A 1 186 ? 2.803 -0.665 -36.865 1.00 96.44 186 GLU A CA 1
ATOM 1374 C C . GLU A 1 186 ? 4.022 0.122 -36.379 1.00 96.44 186 GLU A C 1
ATOM 1376 O O . GLU A 1 186 ? 4.237 1.258 -36.802 1.00 96.44 186 GLU A O 1
ATOM 1381 N N . ASP A 1 187 ? 4.820 -0.451 -35.477 1.00 96.12 187 ASP A N 1
ATOM 1382 C CA . ASP A 1 187 ? 5.988 0.234 -34.926 1.00 96.12 187 ASP A CA 1
ATOM 1383 C C . ASP A 1 187 ? 7.126 0.294 -35.945 1.00 96.12 187 ASP A C 1
ATOM 1385 O O . ASP A 1 187 ? 7.762 1.338 -36.060 1.00 96.12 187 ASP A O 1
ATOM 1389 N N . LYS A 1 188 ? 7.302 -0.736 -36.787 1.00 97.19 188 LYS A N 1
ATOM 1390 C CA . LYS A 1 188 ? 8.203 -0.670 -37.953 1.00 97.19 188 LYS A CA 1
ATOM 1391 C C . LYS A 1 188 ? 7.878 0.530 -38.842 1.00 97.19 188 LYS A C 1
ATOM 1393 O O . LYS A 1 188 ? 8.774 1.289 -39.204 1.00 97.19 188 LYS A O 1
ATOM 1398 N N . VAL A 1 189 ? 6.594 0.741 -39.146 1.00 96.50 189 VAL A N 1
ATOM 1399 C CA . VAL A 1 189 ? 6.124 1.897 -39.924 1.00 96.50 189 VAL A CA 1
ATOM 1400 C C . VAL A 1 189 ? 6.469 3.218 -39.224 1.00 96.50 189 VAL A C 1
ATOM 1402 O O . VAL A 1 189 ? 7.068 4.089 -39.855 1.00 96.50 189 VAL A O 1
ATOM 1405 N N . LYS A 1 190 ? 6.175 3.352 -37.922 1.00 96.00 190 LYS A N 1
ATOM 1406 C CA . LYS A 1 190 ? 6.483 4.563 -37.131 1.00 96.00 190 LYS A CA 1
ATOM 1407 C C . LYS A 1 190 ? 7.988 4.867 -37.093 1.00 96.00 190 LYS A C 1
ATOM 1409 O O . LYS A 1 190 ? 8.378 6.027 -37.213 1.00 96.00 190 LYS A O 1
ATOM 1414 N N . LEU A 1 191 ? 8.831 3.844 -36.937 1.00 96.00 191 LEU A N 1
ATOM 1415 C CA . LEU A 1 191 ? 10.291 3.971 -36.862 1.00 96.00 191 LEU A CA 1
ATOM 1416 C C . LEU A 1 191 ? 10.909 4.339 -38.225 1.00 96.00 191 LEU A C 1
ATOM 1418 O O . LEU A 1 191 ? 11.778 5.210 -38.284 1.00 96.00 191 LEU A O 1
ATOM 1422 N N . ILE A 1 192 ? 10.411 3.753 -39.321 1.00 97.19 192 ILE A N 1
ATOM 1423 C CA . ILE A 1 192 ? 10.769 4.131 -40.700 1.00 97.19 192 ILE A CA 1
ATOM 1424 C C . ILE A 1 192 ? 10.391 5.593 -40.981 1.00 97.19 192 ILE A C 1
ATOM 1426 O O . ILE A 1 192 ? 11.217 6.363 -41.474 1.00 97.19 192 ILE A O 1
ATOM 1430 N N . ASP A 1 193 ? 9.176 6.010 -40.618 1.00 96.31 193 ASP A N 1
ATOM 1431 C CA . ASP A 1 193 ? 8.716 7.387 -40.836 1.00 96.31 193 ASP A CA 1
ATOM 1432 C C . ASP A 1 193 ? 9.500 8.401 -39.982 1.00 96.31 193 ASP A C 1
ATOM 1434 O O . ASP A 1 193 ? 9.810 9.501 -40.449 1.00 96.31 193 ASP A O 1
ATOM 1438 N N . ALA A 1 194 ? 9.904 8.025 -38.762 1.00 93.88 194 ALA A N 1
ATOM 1439 C CA . ALA A 1 194 ? 10.811 8.823 -37.938 1.00 93.88 194 ALA A CA 1
ATOM 1440 C C . ALA A 1 194 ? 12.204 8.969 -38.579 1.00 93.88 194 ALA A C 1
ATOM 1442 O O . ALA A 1 194 ? 12.759 10.072 -38.581 1.00 93.88 194 ALA A O 1
ATOM 1443 N N . PHE A 1 195 ? 12.751 7.900 -39.174 1.00 94.25 195 PHE A N 1
ATOM 1444 C CA . PHE A 1 195 ? 14.027 7.953 -39.897 1.00 94.25 195 PHE A CA 1
ATOM 1445 C C . PHE A 1 195 ? 13.970 8.908 -41.087 1.00 94.25 195 PHE A C 1
ATOM 1447 O O . PHE A 1 195 ? 14.823 9.789 -41.198 1.00 94.25 195 PHE A O 1
ATOM 1454 N N . LEU A 1 196 ? 12.953 8.774 -41.944 1.00 95.44 196 LEU A N 1
ATOM 1455 C CA . LEU A 1 196 ? 12.761 9.642 -43.110 1.00 95.44 196 LEU A CA 1
ATOM 1456 C C . LEU A 1 196 ? 12.615 11.111 -42.693 1.00 95.44 196 LEU A C 1
ATOM 1458 O O . LEU A 1 196 ? 13.281 11.983 -43.251 1.00 95.44 196 LEU A O 1
ATOM 1462 N N . LYS A 1 197 ? 11.820 11.385 -41.651 1.00 92.88 197 LYS A N 1
ATOM 1463 C CA . LYS A 1 197 ? 11.625 12.735 -41.102 1.00 92.88 197 LYS A CA 1
ATOM 1464 C C . LYS A 1 197 ? 12.922 13.371 -40.586 1.00 92.88 197 LYS A C 1
ATOM 1466 O O . LYS A 1 197 ? 13.102 14.577 -40.739 1.00 92.88 197 LYS A O 1
ATOM 1471 N N . ALA A 1 198 ? 13.815 12.589 -39.980 1.00 88.19 198 ALA A N 1
ATOM 1472 C CA . ALA A 1 198 ? 15.116 13.073 -39.514 1.00 88.19 198 ALA A CA 1
ATOM 1473 C C . ALA A 1 198 ? 16.148 13.247 -40.648 1.00 88.19 198 ALA A C 1
ATOM 1475 O O . ALA A 1 198 ? 17.131 13.969 -40.474 1.00 88.19 198 ALA A O 1
ATOM 1476 N N . ASN A 1 199 ? 15.924 12.627 -41.813 1.00 91.31 199 ASN A N 1
ATOM 1477 C CA . ASN A 1 199 ? 16.900 12.507 -42.902 1.00 91.31 199 ASN A CA 1
ATOM 1478 C C . ASN A 1 199 ? 16.435 13.063 -44.266 1.00 91.31 199 ASN A C 1
ATOM 1480 O O . ASN A 1 199 ? 16.641 12.407 -45.292 1.00 91.31 199 ASN A O 1
ATOM 1484 N N . PRO A 1 200 ? 15.864 14.283 -44.340 1.00 91.44 200 PRO A N 1
ATOM 1485 C CA . PRO A 1 200 ? 15.309 14.809 -45.588 1.00 91.44 200 PRO A CA 1
ATOM 1486 C C . PRO A 1 200 ? 16.352 14.946 -46.710 1.00 91.44 200 PRO A C 1
ATOM 1488 O O . PRO A 1 200 ? 16.031 14.714 -47.874 1.00 91.44 200 PRO A O 1
ATOM 1491 N N . ASN A 1 201 ? 17.620 15.246 -46.392 1.00 90.38 201 ASN A N 1
ATOM 1492 C CA . ASN A 1 201 ? 18.659 15.419 -47.416 1.00 90.38 201 ASN A CA 1
ATOM 1493 C C . ASN A 1 201 ? 19.215 14.090 -47.959 1.00 90.38 201 ASN A C 1
ATOM 1495 O O . ASN A 1 201 ? 20.050 14.118 -48.864 1.00 90.38 201 ASN A O 1
ATOM 1499 N N . LEU A 1 202 ? 18.787 12.935 -47.430 1.00 91.56 202 LEU A N 1
ATOM 1500 C CA . LEU A 1 202 ? 19.100 11.635 -48.037 1.00 91.56 202 LEU A CA 1
ATOM 1501 C C . LEU A 1 202 ? 18.200 11.317 -49.240 1.00 91.56 202 LEU A C 1
ATOM 1503 O O . LEU A 1 202 ? 18.561 10.452 -50.033 1.00 91.56 202 LEU A O 1
ATOM 1507 N N . GLN A 1 203 ? 17.066 12.021 -49.388 1.00 90.06 203 GLN A N 1
ATOM 1508 C CA . GLN A 1 203 ? 16.114 11.881 -50.504 1.00 90.06 203 GLN A CA 1
ATOM 1509 C C . GLN A 1 203 ? 15.622 10.435 -50.730 1.00 90.06 203 GLN A C 1
ATOM 1511 O O . GLN A 1 203 ? 15.364 10.014 -51.860 1.00 90.06 203 GLN A O 1
ATOM 1516 N N . LEU A 1 204 ? 15.510 9.675 -49.636 1.00 92.62 204 LEU A N 1
ATOM 1517 C CA . LEU A 1 204 ? 15.053 8.288 -49.642 1.00 92.62 204 LEU A CA 1
ATOM 1518 C C . LEU A 1 204 ? 13.528 8.215 -49.744 1.00 92.62 204 LEU A C 1
ATOM 1520 O O . LEU A 1 204 ? 12.808 8.954 -49.072 1.00 92.62 204 LEU A O 1
ATOM 1524 N N . GLU A 1 205 ? 13.043 7.268 -50.536 1.00 92.12 205 GLU A N 1
ATOM 1525 C CA . GLU A 1 205 ? 11.631 6.901 -50.599 1.00 92.12 205 GLU A CA 1
ATOM 1526 C C . GLU A 1 205 ? 11.331 5.742 -49.644 1.00 92.12 205 GLU A C 1
ATOM 1528 O O . GLU A 1 205 ? 12.163 4.863 -49.432 1.00 92.12 205 GLU A O 1
ATOM 1533 N N . LYS A 1 206 ? 10.111 5.685 -49.096 1.00 93.88 206 LYS A N 1
ATOM 1534 C CA . LYS A 1 206 ? 9.696 4.625 -48.158 1.00 93.88 206 LYS A CA 1
ATOM 1535 C C . LYS A 1 206 ? 9.770 3.212 -48.759 1.00 93.88 206 LYS A C 1
ATOM 1537 O O . LYS A 1 206 ? 9.969 2.255 -48.024 1.00 93.88 206 LYS A O 1
ATOM 1542 N N . SER A 1 207 ? 9.669 3.098 -50.083 1.00 93.69 207 SER A N 1
ATOM 1543 C CA . SER A 1 207 ? 9.887 1.873 -50.868 1.00 93.69 207 SER A CA 1
ATOM 1544 C C . SER A 1 207 ? 11.306 1.302 -50.745 1.00 93.69 207 SER A C 1
ATOM 1546 O O . SER A 1 207 ? 11.487 0.100 -50.905 1.00 93.69 207 SER A O 1
ATOM 1548 N N . GLN A 1 208 ? 12.301 2.140 -50.440 1.00 94.62 208 GLN A N 1
ATOM 1549 C CA . GLN A 1 208 ? 13.701 1.742 -50.269 1.00 94.62 208 GLN A CA 1
ATOM 1550 C C . GLN A 1 208 ? 14.016 1.227 -48.855 1.00 94.62 208 GLN A C 1
ATOM 1552 O O . GLN A 1 208 ? 15.137 0.772 -48.622 1.00 94.62 208 GLN A O 1
ATOM 1557 N N . LEU A 1 209 ? 13.082 1.352 -47.903 1.00 96.88 209 LEU A N 1
ATOM 1558 C CA . LEU A 1 209 ? 13.298 1.110 -46.475 1.00 96.88 209 LEU A CA 1
ATOM 1559 C C . LEU A 1 209 ? 12.537 -0.133 -45.999 1.00 96.88 209 LEU A C 1
ATOM 1561 O O . LEU A 1 209 ? 11.309 -0.172 -46.033 1.00 96.88 209 LEU A O 1
ATOM 1565 N N . GLN A 1 210 ? 13.265 -1.111 -45.461 1.00 97.00 210 GLN A N 1
ATOM 1566 C CA . GLN A 1 210 ? 12.697 -2.309 -44.843 1.00 97.00 210 GLN A CA 1
ATOM 1567 C C . GLN A 1 210 ? 13.286 -2.509 -43.446 1.00 97.00 210 GLN A C 1
ATOM 1569 O O . GLN A 1 210 ? 14.501 -2.528 -43.285 1.00 97.00 210 GLN A O 1
ATOM 1574 N N . MET A 1 211 ? 12.432 -2.675 -42.434 1.00 97.56 211 MET A N 1
ATOM 1575 C CA . MET A 1 211 ? 12.859 -2.951 -41.059 1.00 97.56 211 MET A CA 1
ATOM 1576 C C . MET A 1 211 ? 12.618 -4.421 -40.699 1.00 97.56 211 MET A C 1
ATOM 1578 O O . MET A 1 211 ? 11.500 -4.931 -40.848 1.00 97.56 211 MET A O 1
ATOM 1582 N N . ASP A 1 212 ? 13.658 -5.104 -40.221 1.00 96.69 212 ASP A N 1
ATOM 1583 C CA . ASP A 1 212 ? 13.553 -6.480 -39.732 1.00 96.69 212 ASP A CA 1
ATOM 1584 C C . ASP A 1 212 ? 12.824 -6.550 -38.372 1.00 96.69 212 ASP A C 1
ATOM 1586 O O . ASP A 1 212 ? 12.404 -5.540 -37.801 1.00 96.69 212 ASP A O 1
ATOM 1590 N N . ASP A 1 213 ? 12.586 -7.761 -37.871 1.00 96.25 213 ASP A N 1
ATOM 1591 C CA . ASP A 1 213 ? 11.906 -7.973 -36.584 1.00 96.25 213 ASP A CA 1
ATOM 1592 C C . ASP A 1 213 ? 12.742 -7.524 -35.374 1.00 96.25 213 ASP A C 1
ATOM 1594 O O . ASP A 1 213 ? 12.179 -7.276 -34.307 1.00 96.25 213 ASP A O 1
ATOM 1598 N N . ASN A 1 214 ? 14.053 -7.354 -35.563 1.00 93.38 214 ASN A N 1
ATOM 1599 C CA . ASN A 1 214 ? 15.031 -6.930 -34.567 1.00 93.38 214 ASN A CA 1
ATOM 1600 C C . ASN A 1 214 ? 15.347 -5.424 -34.653 1.00 93.38 214 ASN A C 1
ATOM 1602 O O . ASN A 1 214 ? 16.279 -4.971 -34.000 1.00 93.38 214 ASN A O 1
ATOM 1606 N N . GLY A 1 215 ? 14.619 -4.645 -35.460 1.00 93.69 215 GLY A N 1
ATOM 1607 C CA . GLY A 1 215 ? 14.799 -3.196 -35.592 1.00 93.69 215 GLY A CA 1
ATOM 1608 C C . GLY A 1 215 ? 15.941 -2.724 -36.487 1.00 93.69 215 GLY A C 1
ATOM 1609 O O . GLY A 1 215 ? 16.143 -1.515 -36.591 1.00 93.69 215 GLY A O 1
ATOM 1610 N N . ASN A 1 216 ? 16.656 -3.619 -37.166 1.00 94.81 216 ASN A N 1
ATOM 1611 C CA . ASN A 1 216 ? 17.632 -3.216 -38.172 1.00 94.81 216 ASN A CA 1
ATOM 1612 C C . ASN A 1 216 ? 16.897 -2.669 -39.400 1.00 94.81 216 ASN A C 1
ATOM 1614 O O . ASN A 1 216 ? 15.999 -3.320 -39.938 1.00 94.81 216 ASN A O 1
ATOM 1618 N N . LEU A 1 217 ? 17.285 -1.479 -39.856 1.00 97.56 217 LEU A N 1
ATOM 1619 C CA . LEU A 1 217 ? 16.706 -0.837 -41.032 1.00 97.56 217 LEU A CA 1
ATOM 1620 C C . LEU A 1 217 ? 17.623 -1.034 -42.239 1.00 97.56 217 LEU A C 1
ATOM 1622 O O . LEU A 1 217 ? 18.661 -0.384 -42.352 1.00 97.56 217 LEU A O 1
ATOM 1626 N N . THR A 1 218 ? 17.217 -1.885 -43.172 1.00 96.62 218 THR A N 1
ATOM 1627 C CA . THR A 1 218 ? 17.851 -2.012 -44.483 1.00 96.62 218 THR A CA 1
ATOM 1628 C C . THR A 1 218 ? 17.387 -0.886 -45.407 1.00 96.62 218 THR A C 1
ATOM 1630 O O . THR A 1 218 ? 16.189 -0.632 -45.550 1.00 96.62 218 THR A O 1
ATOM 1633 N N . ILE A 1 219 ? 18.348 -0.225 -46.053 1.00 95.69 219 ILE A N 1
ATOM 1634 C CA . ILE A 1 219 ? 18.153 0.794 -47.085 1.00 95.69 219 ILE A CA 1
ATOM 1635 C C . ILE A 1 219 ? 18.711 0.250 -48.402 1.00 95.69 219 ILE A C 1
ATOM 1637 O O . ILE A 1 219 ? 19.889 -0.109 -48.479 1.00 95.69 219 ILE A O 1
ATOM 1641 N N . THR A 1 220 ? 17.877 0.226 -49.438 1.00 92.19 220 THR A N 1
ATOM 1642 C CA . THR A 1 220 ? 18.224 -0.249 -50.789 1.00 92.19 220 THR A CA 1
ATOM 1643 C C . THR A 1 220 ? 18.306 0.891 -51.809 1.00 92.19 220 THR A C 1
ATOM 1645 O O . THR A 1 220 ? 17.904 2.029 -51.540 1.00 92.19 220 THR A O 1
ATOM 1648 N N . ASN A 1 221 ? 18.867 0.609 -52.984 1.00 86.00 221 ASN A N 1
ATOM 1649 C CA . ASN A 1 221 ? 18.830 1.492 -54.152 1.00 86.00 221 ASN A CA 1
ATOM 1650 C C . ASN A 1 221 ? 17.406 1.672 -54.705 1.00 86.00 221 ASN A C 1
ATOM 1652 O O . ASN A 1 221 ? 16.511 0.872 -54.435 1.00 86.00 221 ASN A O 1
ATOM 1656 N N . LYS A 1 222 ? 17.191 2.719 -55.511 1.00 84.25 222 LYS A N 1
ATOM 1657 C CA . LYS A 1 222 ? 15.965 2.820 -56.319 1.00 84.25 222 LYS A CA 1
ATOM 1658 C C . LYS A 1 222 ? 16.006 1.799 -57.456 1.00 84.25 222 LYS A C 1
ATOM 1660 O O . LYS A 1 222 ? 17.080 1.447 -57.945 1.00 84.25 222 LYS A O 1
ATOM 1665 N N . ALA A 1 223 ? 14.838 1.349 -57.909 1.00 76.94 223 ALA A N 1
ATOM 1666 C CA . ALA A 1 223 ? 14.745 0.483 -59.081 1.00 76.94 223 ALA A CA 1
ATOM 1667 C C . ALA A 1 223 ? 15.389 1.172 -60.302 1.00 76.94 223 ALA A C 1
ATOM 1669 O O . ALA A 1 223 ? 14.997 2.279 -60.664 1.00 76.94 223 ALA A O 1
ATOM 1670 N N . GLY A 1 224 ? 16.387 0.524 -60.910 1.00 74.19 224 GLY A N 1
ATOM 1671 C CA . GLY A 1 224 ? 17.168 1.070 -62.028 1.00 74.19 224 GLY A CA 1
ATOM 1672 C C . GLY A 1 224 ? 18.459 1.813 -61.645 1.00 74.19 224 GLY A C 1
ATOM 1673 O O . GLY A 1 224 ? 19.242 2.118 -62.538 1.00 74.19 224 GLY A O 1
ATOM 1674 N N . GLU A 1 225 ? 18.722 2.072 -60.359 1.00 75.56 225 GLU A N 1
ATOM 1675 C CA . GLU A 1 225 ? 20.055 2.481 -59.874 1.00 75.56 225 GLU A CA 1
ATOM 1676 C C . GLU A 1 225 ? 20.955 1.253 -59.628 1.00 75.56 225 GLU A C 1
ATOM 1678 O O . GLU A 1 225 ? 20.448 0.147 -59.422 1.00 75.56 225 GLU A O 1
ATOM 1683 N N . ASP A 1 226 ? 22.279 1.454 -59.571 1.00 71.75 226 ASP A N 1
ATOM 1684 C CA . ASP A 1 226 ? 23.243 0.410 -59.189 1.00 71.75 226 ASP A CA 1
ATOM 1685 C C . ASP A 1 226 ? 22.870 -0.256 -57.846 1.00 71.75 226 ASP A C 1
ATOM 1687 O O . ASP A 1 226 ? 22.539 0.442 -56.877 1.00 71.75 226 ASP A O 1
ATOM 1691 N N . PRO A 1 227 ? 22.946 -1.599 -57.745 1.00 76.62 227 PRO A N 1
ATOM 1692 C CA . PRO A 1 227 ? 22.456 -2.332 -56.586 1.00 76.62 227 PRO A CA 1
ATOM 1693 C C . PRO A 1 227 ? 23.305 -2.081 -55.335 1.00 76.62 227 PRO A C 1
ATOM 1695 O O . PRO A 1 227 ? 24.444 -2.539 -55.228 1.00 76.62 227 PRO A O 1
ATOM 1698 N N . TYR A 1 228 ? 22.713 -1.441 -54.325 1.00 85.06 228 TYR A N 1
ATOM 1699 C CA . TYR A 1 228 ? 23.293 -1.346 -52.986 1.00 85.06 228 TYR A CA 1
ATOM 1700 C C . TYR A 1 228 ? 22.277 -1.750 -51.919 1.00 85.06 228 TYR A C 1
ATOM 1702 O O . TYR A 1 228 ? 21.072 -1.558 -52.059 1.00 85.06 228 TYR A O 1
ATOM 1710 N N . SER A 1 229 ? 22.790 -2.299 -50.821 1.00 87.69 229 SER A N 1
ATOM 1711 C CA . SER A 1 229 ? 22.023 -2.586 -49.613 1.00 87.69 229 SER A CA 1
ATOM 1712 C C . SER A 1 229 ? 22.907 -2.308 -48.405 1.00 87.69 229 SER A C 1
ATOM 1714 O O . SER A 1 229 ? 24.057 -2.764 -48.352 1.00 87.69 229 SER A O 1
ATOM 1716 N N . VAL A 1 230 ? 22.389 -1.515 -47.471 1.00 91.19 230 VAL A N 1
ATOM 1717 C CA . VAL A 1 230 ? 23.093 -1.106 -46.257 1.00 91.19 230 VAL A CA 1
ATOM 1718 C C . VAL A 1 230 ? 22.142 -1.075 -45.072 1.00 91.19 230 VAL A C 1
ATOM 1720 O O . VAL A 1 230 ? 20.973 -0.729 -45.220 1.00 91.19 230 VAL A O 1
ATOM 1723 N N . THR A 1 231 ? 22.649 -1.427 -43.897 1.00 92.12 231 THR A N 1
ATOM 1724 C CA . THR A 1 231 ? 21.853 -1.538 -42.677 1.00 92.12 231 THR A CA 1
ATOM 1725 C C . THR A 1 231 ? 22.183 -0.401 -41.720 1.00 92.12 231 THR A C 1
ATOM 1727 O O . THR A 1 231 ? 23.346 -0.178 -41.391 1.00 92.12 231 THR A O 1
ATOM 1730 N N . VAL A 1 232 ? 21.153 0.298 -41.250 1.00 92.19 232 VAL A N 1
ATOM 1731 C CA . VAL A 1 232 ? 21.204 1.151 -40.060 1.00 92.19 232 VAL A CA 1
ATOM 1732 C C . VAL A 1 232 ? 20.849 0.270 -38.853 1.00 92.19 232 VAL A C 1
ATOM 1734 O O . VAL A 1 232 ? 19.808 -0.395 -38.889 1.00 92.19 232 VAL A O 1
ATOM 1737 N N . PRO A 1 233 ? 21.697 0.211 -37.814 1.00 88.88 233 PRO A N 1
ATOM 1738 C CA . PRO A 1 233 ? 21.577 -0.783 -36.753 1.00 88.88 233 PRO A CA 1
ATOM 1739 C C . PRO A 1 233 ? 20.436 -0.470 -35.773 1.00 88.88 233 PRO A C 1
ATOM 1741 O O . PRO A 1 233 ? 20.042 0.686 -35.582 1.00 88.88 233 PRO A O 1
ATOM 1744 N N . ALA A 1 234 ? 19.903 -1.518 -35.142 1.00 89.62 234 ALA A N 1
ATOM 1745 C CA . ALA A 1 234 ? 18.725 -1.456 -34.276 1.00 89.62 234 ALA A CA 1
ATOM 1746 C C . ALA A 1 234 ? 18.838 -0.475 -33.096 1.00 89.62 234 ALA A C 1
ATOM 1748 O O . ALA A 1 234 ? 17.833 0.097 -32.671 1.00 89.62 234 ALA A O 1
ATOM 1749 N N . GLU A 1 235 ? 20.044 -0.230 -32.582 1.00 84.88 235 GLU A N 1
ATOM 1750 C CA . GLU A 1 235 ? 20.322 0.679 -31.464 1.00 84.88 235 GLU A CA 1
ATOM 1751 C C . GLU A 1 235 ? 19.934 2.137 -31.758 1.00 84.88 235 GLU A C 1
ATOM 1753 O O . GLU A 1 235 ? 19.748 2.925 -30.826 1.00 84.88 235 GLU A O 1
ATOM 1758 N N . GLU A 1 236 ? 19.767 2.518 -33.027 1.00 84.75 236 GLU A N 1
ATOM 1759 C CA . GLU A 1 236 ? 19.253 3.836 -33.423 1.00 84.75 236 GLU A CA 1
ATOM 1760 C C . GLU A 1 236 ? 17.742 3.974 -33.173 1.00 84.75 236 GLU A C 1
ATOM 1762 O O . GLU A 1 236 ? 17.244 5.084 -32.966 1.00 84.75 236 GLU A O 1
ATOM 1767 N N . PHE A 1 237 ? 17.020 2.851 -33.138 1.00 88.62 237 PHE A N 1
ATOM 1768 C CA . PHE A 1 237 ? 15.557 2.769 -33.085 1.00 88.62 237 PHE A CA 1
ATOM 1769 C C . PHE A 1 237 ? 15.019 2.232 -31.761 1.00 88.62 237 PHE A C 1
ATOM 1771 O O . PHE A 1 237 ? 13.972 2.676 -31.288 1.00 88.62 237 PHE A O 1
ATOM 1778 N N . VAL A 1 238 ? 15.734 1.284 -31.162 1.00 89.12 238 VAL A N 1
ATOM 1779 C CA . VAL A 1 238 ? 15.331 0.552 -29.962 1.00 89.12 238 VAL A CA 1
ATOM 1780 C C . VAL A 1 238 ? 16.264 0.925 -28.815 1.00 89.12 238 VAL A C 1
ATOM 1782 O O . VAL A 1 238 ? 17.464 1.137 -29.006 1.00 89.12 238 VAL A O 1
ATOM 1785 N N . SER A 1 239 ? 15.720 1.075 -27.608 1.00 88.38 239 SER A N 1
ATOM 1786 C CA . SER A 1 239 ? 16.556 1.332 -26.437 1.00 88.38 239 SER A CA 1
ATOM 1787 C C . SER A 1 239 ? 17.422 0.117 -26.114 1.00 88.38 239 SER A C 1
ATOM 1789 O O . SER A 1 239 ? 16.946 -1.015 -26.124 1.00 88.38 239 SER A O 1
ATOM 1791 N N . VAL A 1 240 ? 18.686 0.364 -25.765 1.00 86.81 240 VAL A N 1
ATOM 1792 C CA . VAL A 1 240 ? 19.603 -0.685 -25.283 1.00 86.81 240 VAL A CA 1
ATOM 1793 C C . VAL A 1 240 ? 19.367 -1.012 -23.809 1.00 86.81 240 VAL A C 1
ATOM 1795 O O . VAL A 1 240 ? 19.927 -1.977 -23.306 1.00 86.81 240 VAL A O 1
ATOM 1798 N N . VAL A 1 241 ? 18.554 -0.211 -23.112 1.00 88.81 241 VAL A N 1
ATOM 1799 C CA . VAL A 1 241 ? 18.094 -0.478 -21.747 1.00 88.81 241 VAL A CA 1
ATOM 1800 C C . VAL A 1 241 ? 16.673 -1.022 -21.834 1.00 88.81 241 VAL A C 1
ATOM 1802 O O . VAL A 1 241 ? 15.783 -0.354 -22.367 1.00 88.81 241 VAL A O 1
ATOM 1805 N N . GLY A 1 242 ? 16.469 -2.226 -21.304 1.00 92.06 242 GLY A N 1
ATOM 1806 C CA . GLY A 1 242 ? 15.171 -2.879 -21.230 1.00 92.06 242 GLY A CA 1
ATOM 1807 C C . GLY A 1 242 ? 14.165 -2.111 -20.374 1.00 92.06 242 GLY A C 1
ATOM 1808 O O . GLY A 1 242 ? 14.495 -1.183 -19.626 1.00 92.06 242 GLY A O 1
ATOM 1809 N N . LYS A 1 243 ? 12.898 -2.499 -20.491 1.00 92.75 243 LYS A N 1
ATOM 1810 C CA . LYS A 1 243 ? 11.793 -1.828 -19.813 1.00 92.75 243 LYS A CA 1
ATOM 1811 C C . LYS A 1 243 ? 11.901 -1.960 -18.293 1.00 92.75 243 LYS A C 1
ATOM 1813 O O . LYS A 1 243 ? 11.820 -3.051 -17.730 1.00 92.75 243 LYS A O 1
ATOM 1818 N N . VAL A 1 244 ? 11.994 -0.824 -17.611 1.00 92.94 244 VAL A N 1
ATOM 1819 C CA . VAL A 1 244 ? 11.981 -0.752 -16.149 1.00 92.94 244 VAL A CA 1
ATOM 1820 C C . VAL A 1 244 ? 10.532 -0.707 -15.670 1.00 92.94 244 VAL A C 1
ATOM 1822 O O . VAL A 1 244 ? 9.737 0.122 -16.124 1.00 92.94 244 VAL A O 1
ATOM 1825 N N . LYS A 1 245 ? 10.182 -1.609 -14.751 1.00 94.00 245 LYS A N 1
ATOM 1826 C CA . LYS A 1 245 ? 8.864 -1.657 -14.104 1.00 94.00 245 LYS A CA 1
ATOM 1827 C C . LYS A 1 245 ? 8.749 -0.579 -13.023 1.00 94.00 245 LYS A C 1
ATOM 1829 O O . LYS A 1 245 ? 9.740 -0.205 -12.401 1.00 94.00 245 LYS A O 1
ATOM 1834 N N . ASP A 1 246 ? 7.528 -0.110 -12.775 1.00 94.25 246 ASP A N 1
ATOM 1835 C CA . ASP A 1 246 ? 7.247 0.769 -11.636 1.00 94.25 246 ASP A CA 1
ATOM 1836 C C . ASP A 1 246 ? 7.575 0.052 -10.316 1.00 94.25 246 ASP A C 1
ATOM 1838 O O . ASP A 1 246 ? 7.138 -1.075 -10.090 1.00 94.25 246 ASP A O 1
ATOM 1842 N N . ILE A 1 247 ? 8.303 0.725 -9.428 1.00 96.12 247 ILE A N 1
ATOM 1843 C CA . ILE A 1 247 ? 8.693 0.222 -8.113 1.00 96.12 247 ILE A CA 1
ATOM 1844 C C . ILE A 1 247 ? 7.752 0.810 -7.061 1.00 96.12 247 ILE A C 1
ATOM 1846 O O . ILE A 1 247 ? 7.767 2.009 -6.774 1.00 96.12 247 ILE A O 1
ATOM 1850 N N . LEU A 1 248 ? 6.935 -0.045 -6.454 1.00 97.56 248 LEU A N 1
ATOM 1851 C CA . LEU A 1 248 ? 6.149 0.310 -5.276 1.00 97.56 248 LEU A CA 1
ATOM 1852 C C . LEU A 1 248 ? 7.002 0.130 -4.011 1.00 97.56 248 LEU A C 1
ATOM 1854 O O . LEU A 1 248 ? 7.607 -0.924 -3.824 1.00 97.56 248 LEU A O 1
ATOM 1858 N N . VAL A 1 249 ? 7.036 1.141 -3.139 1.00 97.62 249 VAL A N 1
ATOM 1859 C CA . VAL A 1 249 ? 7.797 1.129 -1.879 1.00 97.62 249 VAL A CA 1
ATOM 1860 C C . VAL A 1 249 ? 6.913 1.470 -0.682 1.00 97.62 249 VAL A C 1
ATOM 1862 O O . VAL A 1 249 ? 5.978 2.264 -0.789 1.00 97.62 249 VAL A O 1
ATOM 1865 N N . PHE A 1 250 ? 7.232 0.906 0.480 1.00 97.81 250 PHE A N 1
ATOM 1866 C CA . PHE A 1 250 ? 6.573 1.219 1.749 1.00 97.81 250 PHE A CA 1
ATOM 1867 C C . PHE A 1 250 ? 7.538 2.002 2.634 1.00 97.81 250 PHE A C 1
ATOM 1869 O O . PHE A 1 250 ? 8.671 1.564 2.805 1.00 97.81 250 PHE A O 1
ATOM 1876 N N . LEU A 1 251 ? 7.118 3.137 3.200 1.00 95.81 251 LEU A N 1
ATOM 1877 C CA . LEU A 1 251 ? 7.938 3.847 4.190 1.00 95.81 251 LEU A CA 1
ATOM 1878 C C . LEU A 1 251 ? 8.016 3.049 5.496 1.00 95.81 251 LEU A C 1
ATOM 1880 O O . LEU A 1 251 ? 7.045 2.405 5.892 1.00 95.81 251 LEU A O 1
ATOM 1884 N N . ASP A 1 252 ? 9.177 3.096 6.144 1.00 95.00 252 ASP A N 1
ATOM 1885 C CA . ASP A 1 252 ? 9.456 2.427 7.411 1.00 95.00 252 ASP A CA 1
ATOM 1886 C C . ASP A 1 252 ? 9.247 3.403 8.591 1.00 95.00 252 ASP A C 1
ATOM 1888 O O . ASP A 1 252 ? 10.036 4.350 8.753 1.00 95.00 252 ASP A O 1
ATOM 1892 N N . PRO A 1 253 ? 8.225 3.189 9.446 1.00 91.94 253 PRO A N 1
ATOM 1893 C CA . PRO A 1 253 ? 7.973 4.014 10.624 1.00 91.94 253 PRO A CA 1
ATOM 1894 C C . PRO A 1 253 ? 9.156 4.082 11.593 1.00 91.94 253 PRO A C 1
ATOM 1896 O O . PRO A 1 253 ? 9.331 5.117 12.235 1.00 91.94 253 PRO A O 1
ATOM 1899 N N . ALA A 1 254 ? 10.008 3.049 11.660 1.00 92.25 254 ALA A N 1
ATOM 1900 C CA . ALA A 1 254 ? 11.197 3.048 12.517 1.00 92.25 254 ALA A CA 1
ATOM 1901 C C . ALA A 1 254 ? 12.214 4.139 12.126 1.00 92.25 254 ALA A C 1
ATOM 1903 O O . ALA A 1 254 ? 13.023 4.562 12.947 1.00 92.25 254 ALA A O 1
ATOM 1904 N N . THR A 1 255 ? 12.141 4.646 10.891 1.00 92.94 255 THR A N 1
ATOM 1905 C CA . THR A 1 255 ? 12.982 5.749 10.393 1.00 92.94 255 THR A CA 1
ATOM 1906 C C . THR A 1 255 ? 12.318 7.126 10.522 1.00 92.94 255 THR A C 1
ATOM 1908 O O . THR A 1 255 ? 12.822 8.116 9.990 1.00 92.94 255 THR A O 1
ATOM 1911 N N . GLY A 1 256 ? 11.156 7.206 11.182 1.00 91.19 256 GLY A N 1
ATOM 1912 C CA . GLY A 1 256 ? 10.293 8.387 11.148 1.00 91.19 256 GLY A CA 1
ATOM 1913 C C . GLY A 1 256 ? 9.633 8.592 9.780 1.00 91.19 256 GLY A C 1
ATOM 1914 O O . GLY A 1 256 ? 9.355 9.729 9.406 1.00 91.19 256 GLY A O 1
ATOM 1915 N N . ASN A 1 257 ? 9.411 7.506 9.025 1.00 91.38 257 ASN A N 1
ATOM 1916 C CA . ASN A 1 257 ? 8.943 7.514 7.634 1.00 91.38 257 ASN A CA 1
ATOM 1917 C C . ASN A 1 257 ? 9.861 8.301 6.673 1.00 91.38 257 ASN A C 1
ATOM 1919 O O . ASN A 1 257 ? 9.366 8.955 5.759 1.00 91.38 257 ASN A O 1
ATOM 1923 N N . LYS A 1 258 ? 11.184 8.264 6.887 1.00 93.12 258 LYS A N 1
ATOM 1924 C CA . LYS A 1 258 ? 12.177 8.905 6.003 1.00 93.12 258 LYS A CA 1
ATOM 1925 C C . LYS A 1 258 ? 12.706 7.962 4.927 1.00 93.12 258 LYS A C 1
ATOM 1927 O O . LYS A 1 258 ? 12.945 8.392 3.805 1.00 93.12 258 LYS A O 1
ATOM 1932 N N . LEU A 1 259 ? 12.897 6.689 5.270 1.00 95.88 259 LEU A N 1
ATOM 1933 C CA . LEU A 1 259 ? 13.361 5.655 4.348 1.00 95.88 259 LEU A CA 1
ATOM 1934 C C . LEU A 1 259 ? 12.258 4.627 4.098 1.00 95.88 259 LEU A C 1
ATOM 1936 O O . LEU A 1 259 ? 11.351 4.459 4.918 1.00 95.88 259 LEU A O 1
ATOM 1940 N N . SER A 1 260 ? 12.352 3.911 2.982 1.00 97.38 260 SER A N 1
ATOM 1941 C CA . SER A 1 260 ? 11.537 2.729 2.732 1.00 97.38 260 SER A CA 1
ATOM 1942 C C . SER A 1 260 ? 12.041 1.491 3.474 1.00 97.38 260 SER A C 1
ATOM 1944 O O . SER A 1 260 ? 13.182 1.427 3.943 1.00 97.38 260 SER A O 1
ATOM 1946 N N . THR A 1 261 ? 11.202 0.458 3.507 1.00 97.94 261 THR A N 1
ATOM 1947 C CA . THR A 1 261 ? 11.675 -0.921 3.636 1.00 97.94 261 THR A CA 1
ATOM 1948 C C . THR A 1 261 ? 12.568 -1.297 2.445 1.00 97.94 261 THR A C 1
ATOM 1950 O O . THR A 1 261 ? 12.635 -0.577 1.444 1.00 97.94 261 THR A O 1
ATOM 1953 N N . GLU A 1 262 ? 13.306 -2.398 2.573 1.00 97.62 262 GLU A N 1
ATOM 1954 C CA . GLU A 1 262 ? 14.283 -2.825 1.568 1.00 97.62 262 GLU A CA 1
ATOM 1955 C C . GLU A 1 262 ? 13.617 -3.142 0.222 1.00 97.62 262 GLU A C 1
ATOM 1957 O O . GLU A 1 262 ? 12.660 -3.919 0.165 1.00 97.62 262 GLU A O 1
ATOM 1962 N N . VAL A 1 263 ? 14.147 -2.566 -0.858 1.00 98.06 263 VAL A N 1
ATOM 1963 C CA . VAL A 1 263 ? 13.814 -2.911 -2.240 1.00 98.06 263 VAL A CA 1
ATOM 1964 C C . VAL A 1 263 ? 14.779 -4.011 -2.694 1.00 98.06 263 VAL A C 1
ATOM 1966 O O . VAL A 1 263 ? 15.976 -3.740 -2.839 1.00 98.06 263 VAL A O 1
ATOM 1969 N N . PRO A 1 264 ? 14.300 -5.253 -2.920 1.00 97.56 264 PRO A N 1
ATOM 1970 C CA . PRO A 1 264 ? 15.135 -6.327 -3.450 1.00 97.56 264 PRO A CA 1
ATOM 1971 C C . PRO A 1 264 ? 15.700 -5.972 -4.829 1.00 97.56 264 PRO A C 1
ATOM 1973 O O . PRO A 1 264 ? 15.187 -5.086 -5.505 1.00 97.56 264 PRO A O 1
ATOM 1976 N N . ALA A 1 265 ? 16.723 -6.704 -5.272 1.00 97.19 265 ALA A N 1
ATOM 1977 C CA . ALA A 1 265 ? 17.347 -6.506 -6.578 1.00 97.19 265 ALA A CA 1
ATOM 1978 C C . ALA A 1 265 ? 16.329 -6.595 -7.738 1.00 97.19 265 ALA A C 1
ATOM 1980 O O . ALA A 1 265 ? 15.916 -7.684 -8.142 1.00 97.19 265 ALA A O 1
ATOM 1981 N N . VAL A 1 266 ? 15.959 -5.440 -8.296 1.00 96.69 266 VAL A N 1
ATOM 1982 C CA . VAL A 1 266 ? 15.178 -5.309 -9.528 1.00 96.69 266 VAL A CA 1
ATOM 1983 C C . VAL A 1 266 ? 16.161 -5.316 -10.693 1.00 96.69 266 VAL A C 1
ATOM 1985 O O . VAL A 1 266 ? 16.912 -4.359 -10.884 1.00 96.69 266 VAL A O 1
ATOM 1988 N N . ARG A 1 267 ? 16.168 -6.418 -11.446 1.00 95.56 267 ARG A N 1
ATOM 1989 C CA . ARG A 1 267 ? 17.040 -6.632 -12.607 1.00 95.56 267 ARG A CA 1
ATOM 1990 C C . ARG A 1 267 ? 16.378 -6.114 -13.881 1.00 95.56 267 ARG A C 1
ATOM 1992 O O . ARG A 1 267 ? 15.200 -6.375 -14.123 1.00 95.56 267 ARG A O 1
ATOM 1999 N N . VAL A 1 268 ? 17.141 -5.367 -14.671 1.00 95.25 268 VAL A N 1
ATOM 2000 C CA . VAL A 1 268 ? 16.720 -4.732 -15.922 1.00 95.25 268 VAL A CA 1
ATOM 2001 C C . VAL A 1 268 ? 17.709 -5.156 -17.010 1.00 95.25 268 VAL A C 1
ATOM 2003 O O . VAL A 1 268 ? 18.884 -4.797 -16.905 1.00 95.25 268 VAL A O 1
ATOM 2006 N N . PRO A 1 269 ? 17.276 -5.891 -18.048 1.00 93.94 269 PRO A N 1
ATOM 2007 C CA . PRO A 1 269 ? 18.151 -6.293 -19.144 1.00 93.94 269 PRO A CA 1
ATOM 2008 C C . PRO A 1 269 ? 18.819 -5.097 -19.838 1.00 93.94 269 PRO A C 1
ATOM 2010 O O . PRO A 1 269 ? 18.176 -4.084 -20.115 1.00 93.94 269 PRO A O 1
ATOM 2013 N N . LEU A 1 270 ? 20.104 -5.230 -20.148 1.00 89.81 270 LEU A N 1
ATOM 2014 C CA . LEU A 1 270 ? 20.901 -4.311 -20.957 1.00 89.81 270 LEU A CA 1
ATOM 2015 C C . LEU A 1 270 ? 21.373 -5.067 -22.201 1.00 89.81 270 LEU A C 1
ATOM 2017 O O . LEU A 1 270 ? 21.770 -6.224 -22.101 1.00 89.81 270 LEU A O 1
ATOM 2021 N N . LYS A 1 271 ? 21.351 -4.415 -23.363 1.00 87.62 271 LYS A N 1
ATOM 2022 C CA . LYS A 1 271 ? 21.726 -5.037 -24.632 1.00 87.62 271 LYS A CA 1
ATOM 2023 C C . LYS A 1 271 ? 23.160 -5.560 -24.603 1.00 87.62 271 LYS A C 1
ATOM 2025 O O . LYS A 1 271 ? 24.073 -4.806 -24.261 1.00 87.62 271 LYS A O 1
ATOM 2030 N N . ALA A 1 272 ? 23.365 -6.801 -25.029 1.00 84.38 272 ALA A N 1
ATOM 2031 C CA . ALA A 1 272 ? 24.679 -7.398 -25.176 1.00 84.38 272 ALA A CA 1
ATOM 2032 C C . ALA A 1 272 ? 25.582 -6.541 -26.076 1.00 84.38 272 ALA A C 1
ATOM 2034 O O . ALA A 1 272 ? 25.231 -6.178 -27.197 1.00 84.38 272 ALA A O 1
ATOM 2035 N N . GLY A 1 273 ? 26.761 -6.210 -25.559 1.00 76.31 273 GLY A N 1
ATOM 2036 C CA . GLY A 1 273 ? 27.746 -5.362 -26.217 1.00 76.31 273 GLY A CA 1
ATOM 2037 C C . GLY A 1 273 ? 28.790 -4.888 -25.213 1.00 76.31 273 GLY A C 1
ATOM 2038 O O . GLY A 1 273 ? 28.588 -5.005 -24.004 1.00 76.31 273 GLY A O 1
ATOM 2039 N N . ASN A 1 274 ? 29.910 -4.344 -25.696 1.00 68.19 274 ASN A N 1
ATOM 2040 C CA . ASN A 1 274 ? 30.886 -3.739 -24.795 1.00 68.19 274 ASN A CA 1
ATOM 2041 C C . ASN A 1 274 ? 30.341 -2.401 -24.265 1.00 68.19 274 ASN A C 1
ATOM 2043 O O . ASN A 1 274 ? 30.297 -1.397 -24.983 1.00 68.19 274 ASN A O 1
ATOM 2047 N N . TRP A 1 275 ? 29.919 -2.403 -23.006 1.00 73.00 275 TRP A N 1
ATOM 2048 C CA . TRP A 1 275 ? 29.516 -1.215 -22.256 1.00 73.00 275 TRP A CA 1
ATOM 2049 C C . TRP A 1 275 ? 30.390 -1.023 -21.010 1.00 73.00 275 TRP A C 1
ATOM 2051 O O . TRP A 1 275 ? 29.987 -0.322 -20.087 1.00 73.00 275 TRP A O 1
ATOM 2061 N N . ASP A 1 276 ? 31.547 -1.681 -20.935 1.00 68.00 276 ASP A N 1
ATOM 2062 C CA . ASP A 1 276 ? 32.324 -1.819 -19.694 1.00 68.00 276 ASP A CA 1
ATOM 2063 C C . ASP A 1 276 ? 32.960 -0.489 -19.270 1.00 68.00 276 ASP A C 1
ATOM 2065 O O . ASP A 1 276 ? 32.942 -0.157 -18.088 1.00 68.00 276 ASP A O 1
ATOM 2069 N N . ASP A 1 277 ? 33.323 0.347 -20.244 1.00 68.88 277 ASP A N 1
ATOM 2070 C CA . ASP A 1 277 ? 33.749 1.741 -20.055 1.00 68.88 277 ASP A CA 1
ATOM 2071 C C . ASP A 1 277 ? 32.564 2.736 -19.991 1.00 68.88 277 ASP A C 1
ATOM 2073 O O . ASP A 1 277 ? 32.707 3.919 -20.315 1.00 68.88 277 ASP A O 1
ATOM 2077 N N . SER A 1 278 ? 31.349 2.274 -19.663 1.00 72.88 278 SER A N 1
ATOM 2078 C CA . SER A 1 278 ? 30.162 3.138 -19.572 1.00 72.88 278 SER A CA 1
ATOM 2079 C C . SER A 1 278 ? 29.787 3.461 -18.136 1.00 72.88 278 SER A C 1
ATOM 2081 O O . SER A 1 278 ? 29.510 2.568 -17.335 1.00 72.88 278 SER A O 1
ATOM 2083 N N . ASP A 1 279 ? 29.664 4.752 -17.850 1.00 76.81 279 ASP A N 1
ATOM 2084 C CA . ASP A 1 279 ? 29.107 5.221 -16.592 1.00 76.81 279 ASP A CA 1
ATOM 2085 C C . ASP A 1 279 ? 27.595 4.961 -16.550 1.00 76.81 279 ASP A C 1
ATOM 2087 O O . ASP A 1 279 ? 26.867 5.063 -17.551 1.00 76.81 279 ASP A O 1
ATOM 2091 N N . LEU A 1 280 ? 27.116 4.647 -15.346 1.00 78.25 280 LEU A N 1
ATOM 2092 C CA . LEU A 1 280 ? 25.702 4.456 -15.059 1.00 78.25 280 LEU A CA 1
ATOM 2093 C C . LEU A 1 280 ? 25.077 5.750 -14.560 1.00 78.25 280 LEU A C 1
ATOM 2095 O O . LEU A 1 280 ? 25.604 6.428 -13.679 1.00 78.25 280 LEU A O 1
ATOM 2099 N N . TRP A 1 281 ? 23.891 6.036 -15.077 1.00 72.56 281 TRP A N 1
ATOM 2100 C CA . TRP A 1 281 ? 23.152 7.248 -14.788 1.00 72.56 281 TRP A CA 1
ATOM 2101 C C . TRP A 1 281 ? 21.784 6.922 -14.188 1.00 72.56 281 TRP A C 1
ATOM 2103 O O . TRP A 1 281 ? 21.055 6.065 -14.690 1.00 72.56 281 TRP A O 1
ATOM 2113 N N . GLY A 1 282 ? 21.394 7.653 -13.146 1.00 74.44 282 GLY A N 1
ATOM 2114 C CA . GLY A 1 282 ? 20.011 7.720 -12.679 1.00 74.44 282 GLY A CA 1
ATOM 2115 C C . GLY A 1 282 ? 19.497 9.148 -12.811 1.00 74.44 282 GLY A C 1
ATOM 2116 O O . GLY A 1 282 ? 20.272 10.093 -12.761 1.00 74.44 282 GLY A O 1
ATOM 2117 N N . THR A 1 283 ? 18.193 9.373 -12.956 1.00 72.19 283 THR A N 1
ATOM 2118 C CA . THR A 1 283 ? 17.654 10.730 -12.756 1.00 72.19 283 THR A CA 1
ATOM 2119 C C . THR A 1 283 ? 16.184 10.763 -12.378 1.00 72.19 283 THR A C 1
ATOM 2121 O O . THR A 1 283 ? 15.397 9.931 -12.822 1.00 72.19 283 THR A O 1
ATOM 2124 N N . ASN A 1 284 ? 15.814 11.767 -11.581 1.00 66.06 284 ASN A N 1
ATOM 2125 C CA . ASN A 1 284 ? 14.446 12.141 -11.233 1.00 66.06 284 ASN A CA 1
ATOM 2126 C C . ASN A 1 284 ? 13.816 13.175 -12.189 1.00 66.06 284 ASN A C 1
ATOM 2128 O O . ASN A 1 284 ? 12.615 13.426 -12.092 1.00 66.06 284 ASN A O 1
ATOM 2132 N N . ASN A 1 285 ? 14.592 13.754 -13.112 1.00 60.28 285 ASN A N 1
ATOM 2133 C CA . ASN A 1 285 ? 14.105 14.669 -14.146 1.00 60.28 285 ASN A CA 1
ATOM 2134 C C . ASN A 1 285 ? 14.981 14.654 -15.413 1.00 60.28 285 ASN A C 1
ATOM 2136 O O . ASN A 1 285 ? 16.154 14.277 -15.383 1.00 60.28 285 ASN A O 1
ATOM 2140 N N . ALA A 1 286 ? 14.434 15.135 -16.525 1.00 44.44 286 ALA A N 1
ATOM 2141 C CA . ALA A 1 286 ? 15.231 15.448 -17.699 1.00 44.44 286 ALA A CA 1
ATOM 2142 C C . ALA A 1 286 ? 16.309 16.501 -17.367 1.00 44.44 286 ALA A C 1
ATOM 2144 O O . ALA A 1 286 ? 16.003 17.522 -16.754 1.00 44.44 286 ALA A O 1
ATOM 2145 N N . GLY A 1 287 ? 17.568 16.238 -17.733 1.00 47.44 287 GLY A N 1
ATOM 2146 C CA . GLY A 1 287 ? 18.681 17.183 -17.544 1.00 47.44 287 GLY A CA 1
ATOM 2147 C C . GLY A 1 287 ? 19.109 17.479 -16.094 1.00 47.44 287 GLY A C 1
ATOM 2148 O O . GLY A 1 287 ? 19.652 18.551 -15.842 1.00 47.44 287 GLY A O 1
ATOM 2149 N N . ALA A 1 288 ? 18.870 16.581 -15.129 1.00 53.56 288 ALA A N 1
ATOM 2150 C CA . ALA A 1 288 ? 19.319 16.787 -13.745 1.00 53.56 288 ALA A CA 1
ATOM 2151 C C . ALA A 1 288 ? 20.856 16.905 -13.610 1.00 53.56 288 ALA A C 1
ATOM 2153 O O . ALA A 1 288 ? 21.613 16.465 -14.475 1.00 53.56 288 ALA A O 1
ATOM 2154 N N . ASN A 1 289 ? 21.312 17.488 -12.494 1.00 55.34 289 ASN A N 1
ATOM 2155 C CA . ASN A 1 289 ? 22.726 17.763 -12.223 1.00 55.34 289 ASN A CA 1
ATOM 2156 C C . ASN A 1 289 ? 23.599 16.496 -12.350 1.00 55.34 289 ASN A C 1
ATOM 2158 O O . ASN A 1 289 ? 23.414 15.534 -11.597 1.00 55.34 289 ASN A O 1
ATOM 2162 N N . ARG A 1 290 ? 24.574 16.533 -13.273 1.00 56.84 290 ARG A N 1
ATOM 2163 C CA . ARG A 1 290 ? 25.505 15.423 -13.547 1.00 56.84 290 ARG A CA 1
ATOM 2164 C C . ARG A 1 290 ? 26.515 15.147 -12.436 1.00 56.84 290 ARG A C 1
ATOM 2166 O O . ARG A 1 290 ? 27.115 14.084 -12.424 1.00 56.84 290 ARG A O 1
ATOM 2173 N N . ASN A 1 291 ? 26.641 16.061 -11.478 1.00 59.62 291 ASN A N 1
ATOM 2174 C CA . ASN A 1 291 ? 27.573 15.945 -10.358 1.00 59.62 291 ASN A CA 1
ATOM 2175 C C . ASN A 1 291 ? 26.950 15.240 -9.135 1.00 59.62 291 ASN A C 1
ATOM 2177 O O . ASN A 1 291 ? 27.597 15.122 -8.097 1.00 59.62 291 ASN A O 1
ATOM 2181 N N . LEU A 1 292 ? 25.685 14.810 -9.219 1.00 60.75 292 LEU A N 1
ATOM 2182 C CA . LEU A 1 292 ? 25.045 13.981 -8.196 1.00 60.75 292 LEU A CA 1
ATOM 2183 C C . LEU A 1 292 ? 25.311 12.502 -8.485 1.00 60.75 292 LEU A C 1
ATOM 2185 O O . LEU A 1 292 ? 25.218 12.072 -9.629 1.00 60.75 292 LEU A O 1
ATOM 2189 N N . SER A 1 293 ? 25.573 11.707 -7.447 1.00 67.19 293 SER A N 1
ATOM 2190 C CA . SER A 1 293 ? 25.695 10.255 -7.602 1.00 67.19 293 SER A CA 1
ATOM 2191 C C . SER A 1 293 ? 24.369 9.625 -8.041 1.00 67.19 293 SER A C 1
ATOM 2193 O O . SER A 1 293 ? 23.294 10.094 -7.649 1.00 67.19 293 SER A O 1
ATOM 2195 N N . ALA A 1 294 ? 24.435 8.503 -8.767 1.00 68.06 294 ALA A N 1
ATOM 2196 C CA . ALA A 1 294 ? 23.251 7.739 -9.173 1.00 68.06 294 ALA A CA 1
ATOM 2197 C C . ALA A 1 294 ? 22.316 7.429 -7.985 1.00 68.06 294 ALA A C 1
ATOM 2199 O O . ALA A 1 294 ? 21.097 7.527 -8.116 1.00 68.06 294 ALA A O 1
ATOM 2200 N N . LYS A 1 295 ? 22.881 7.174 -6.794 1.00 77.44 295 LYS A N 1
ATOM 2201 C CA . LYS A 1 295 ? 22.132 6.974 -5.542 1.00 77.44 295 LYS A CA 1
ATOM 2202 C C . LYS A 1 295 ? 21.313 8.203 -5.128 1.00 77.44 295 LYS A C 1
ATOM 2204 O O . LYS A 1 295 ? 20.140 8.083 -4.783 1.00 77.44 295 LYS A O 1
ATOM 2209 N N . ALA A 1 296 ? 21.890 9.405 -5.187 1.00 76.88 296 ALA A N 1
ATOM 2210 C CA . ALA A 1 296 ? 21.151 10.639 -4.912 1.00 76.88 296 ALA A CA 1
ATOM 2211 C C . ALA A 1 296 ? 20.072 10.892 -5.983 1.00 76.88 296 ALA A C 1
ATOM 2213 O O . ALA A 1 296 ? 18.929 11.225 -5.664 1.00 76.88 296 ALA A O 1
ATOM 2214 N N . GLN A 1 297 ? 20.405 10.657 -7.253 1.00 76.88 297 GLN A N 1
ATOM 2215 C CA . GLN A 1 297 ? 19.508 10.855 -8.392 1.00 76.88 297 GLN A CA 1
ATOM 2216 C C . GLN A 1 297 ? 18.304 9.888 -8.396 1.00 76.88 297 GLN A C 1
ATOM 2218 O O . GLN A 1 297 ? 17.189 10.289 -8.744 1.00 76.88 297 GLN A O 1
ATOM 2223 N N . LEU A 1 298 ? 18.489 8.643 -7.943 1.00 86.31 298 LEU A N 1
ATOM 2224 C CA . LEU A 1 298 ? 17.417 7.664 -7.712 1.00 86.31 298 LEU A CA 1
ATOM 2225 C C . LEU A 1 298 ? 16.766 7.775 -6.323 1.00 86.31 298 LEU A C 1
ATOM 2227 O O . LEU A 1 298 ? 15.857 7.008 -6.011 1.00 86.31 298 LEU A O 1
ATOM 2231 N N . SER A 1 299 ? 17.137 8.788 -5.535 1.00 88.8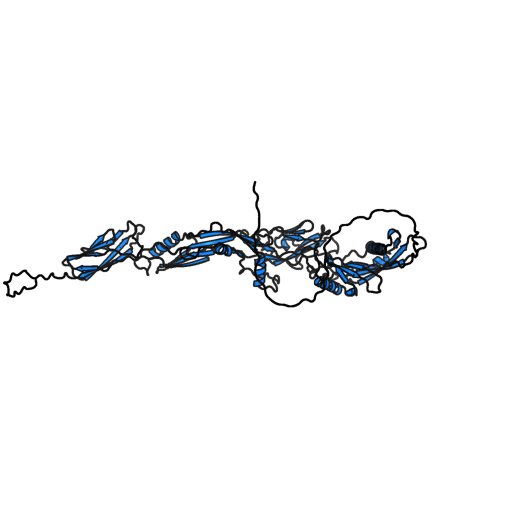1 299 SER A N 1
ATOM 2232 C CA . SER A 1 299 ? 16.575 9.074 -4.209 1.00 88.81 299 SER A CA 1
ATOM 2233 C C . SER A 1 299 ? 16.793 7.936 -3.213 1.00 88.81 299 SER A C 1
ATOM 2235 O O . SER A 1 299 ? 15.841 7.334 -2.730 1.00 88.81 299 SER A O 1
ATOM 2237 N N . GLY A 1 300 ? 18.058 7.630 -2.929 1.00 89.69 300 GLY A N 1
ATOM 2238 C CA . GLY A 1 300 ? 18.496 6.651 -1.929 1.00 89.69 300 GLY A CA 1
ATOM 2239 C C . GLY A 1 300 ? 18.725 5.240 -2.479 1.00 89.69 300 GLY A C 1
ATOM 2240 O O . GLY A 1 300 ? 19.593 4.532 -1.962 1.00 89.69 300 GLY A O 1
ATOM 2241 N N . LEU A 1 301 ? 18.010 4.863 -3.546 1.00 93.19 301 LEU A N 1
ATOM 2242 C CA . LEU A 1 301 ? 18.158 3.564 -4.206 1.00 93.19 301 LEU A CA 1
ATOM 2243 C C . LEU A 1 301 ? 19.520 3.439 -4.892 1.00 93.19 301 LEU A C 1
ATOM 2245 O O . LEU A 1 301 ? 19.975 4.356 -5.573 1.00 93.19 301 LEU A O 1
ATOM 2249 N N . ASP A 1 302 ? 20.144 2.281 -4.733 1.00 91.31 302 ASP A N 1
ATOM 2250 C CA . ASP A 1 302 ? 21.405 1.933 -5.373 1.00 91.31 302 ASP A CA 1
ATOM 2251 C C . ASP A 1 302 ? 21.178 1.483 -6.818 1.00 91.31 302 ASP A C 1
ATOM 2253 O O . ASP A 1 302 ? 20.191 0.812 -7.120 1.00 91.31 302 ASP A O 1
ATOM 2257 N N . LEU A 1 303 ? 22.118 1.837 -7.698 1.00 90.00 303 LEU A N 1
ATOM 2258 C CA . LEU A 1 303 ? 22.191 1.385 -9.086 1.00 90.00 303 LEU A CA 1
ATOM 2259 C C . LEU A 1 303 ? 23.592 0.841 -9.351 1.00 90.00 303 LEU A C 1
ATOM 2261 O O . LEU A 1 303 ? 24.582 1.527 -9.098 1.00 90.00 303 LEU A O 1
ATOM 2265 N N . LYS A 1 304 ? 23.664 -0.369 -9.897 1.00 89.25 304 LYS A N 1
ATOM 2266 C CA . LYS A 1 304 ? 24.906 -0.993 -10.369 1.00 89.25 304 LYS A CA 1
ATOM 2267 C C . LYS A 1 304 ? 24.654 -1.807 -11.635 1.00 89.25 304 LYS A C 1
ATOM 2269 O O . LYS A 1 304 ? 23.505 -2.063 -11.990 1.00 89.25 304 LYS A O 1
ATOM 2274 N N . ARG A 1 305 ? 25.730 -2.238 -12.289 1.00 87.31 305 ARG A N 1
ATOM 2275 C CA . ARG A 1 305 ? 25.697 -3.172 -13.418 1.00 87.31 305 ARG A CA 1
ATOM 2276 C C . ARG A 1 305 ? 26.222 -4.532 -12.970 1.00 87.31 305 ARG A C 1
ATOM 2278 O O . ARG A 1 305 ? 27.198 -4.606 -12.230 1.00 87.31 305 ARG A O 1
ATOM 2285 N N . GLU A 1 306 ? 25.572 -5.594 -13.426 1.00 90.38 306 GLU A N 1
ATOM 2286 C CA . GLU A 1 306 ? 25.999 -6.982 -13.252 1.00 90.38 306 GLU A CA 1
ATOM 2287 C C . GLU A 1 306 ? 25.936 -7.665 -14.624 1.00 90.38 306 GLU A C 1
ATOM 2289 O O . GLU A 1 306 ? 24.864 -8.034 -15.095 1.00 90.38 306 GLU A O 1
ATOM 2294 N N . GLY A 1 307 ? 27.076 -7.769 -15.316 1.00 87.62 307 GLY A N 1
ATOM 2295 C CA . GLY A 1 307 ? 27.123 -8.289 -16.687 1.00 87.62 307 GLY A CA 1
ATOM 2296 C C . GLY A 1 307 ? 26.248 -7.470 -17.645 1.00 87.62 307 GLY A C 1
ATOM 2297 O O . GLY A 1 307 ? 26.462 -6.270 -17.813 1.00 87.62 307 GLY A O 1
ATOM 2298 N N . ASN A 1 308 ? 25.244 -8.107 -18.248 1.00 88.12 308 ASN A N 1
ATOM 2299 C CA . ASN A 1 308 ? 24.273 -7.470 -19.147 1.00 88.12 308 ASN A CA 1
ATOM 2300 C C . ASN A 1 308 ? 22.962 -7.091 -18.429 1.00 88.12 308 ASN A C 1
ATOM 2302 O O . ASN A 1 308 ? 21.895 -7.080 -19.033 1.00 88.12 308 ASN A O 1
ATOM 2306 N N . GLU A 1 309 ? 23.018 -6.773 -17.135 1.00 92.00 309 GLU A N 1
ATOM 2307 C CA . GLU A 1 309 ? 21.873 -6.255 -16.384 1.00 92.00 309 GLU A CA 1
ATOM 2308 C C . GLU A 1 309 ? 22.228 -4.981 -15.616 1.00 92.00 309 GLU A C 1
ATOM 2310 O O . GLU A 1 309 ? 23.308 -4.857 -15.034 1.00 92.00 309 GLU A O 1
ATOM 2315 N N . LEU A 1 310 ? 21.277 -4.049 -15.556 1.00 91.62 310 LEU A N 1
ATOM 2316 C CA . LEU A 1 310 ? 21.253 -2.986 -14.558 1.00 91.62 310 LEU A CA 1
ATOM 2317 C C . LEU A 1 310 ? 20.434 -3.467 -13.356 1.00 91.62 310 LEU A C 1
ATOM 2319 O O . LEU A 1 310 ? 19.355 -4.038 -13.517 1.00 91.62 310 LEU A O 1
ATOM 2323 N N . VAL A 1 311 ? 20.936 -3.231 -12.147 1.00 93.88 311 VAL A N 1
ATOM 2324 C CA . VAL A 1 311 ? 20.316 -3.688 -10.899 1.00 93.88 311 VAL A CA 1
ATOM 2325 C C . VAL A 1 311 ? 19.995 -2.486 -10.020 1.00 93.88 311 VAL A C 1
ATOM 2327 O O . VAL A 1 311 ? 20.906 -1.758 -9.620 1.00 93.88 311 VAL A O 1
ATOM 2330 N N . ILE A 1 312 ? 18.708 -2.305 -9.708 1.00 95.19 312 ILE A N 1
ATOM 2331 C CA . ILE A 1 312 ? 18.220 -1.335 -8.717 1.00 95.19 312 ILE A CA 1
ATOM 2332 C C . ILE A 1 312 ? 17.961 -2.072 -7.396 1.00 95.19 312 ILE A C 1
ATOM 2334 O O . ILE A 1 312 ? 17.318 -3.122 -7.400 1.00 95.19 312 ILE A O 1
ATOM 2338 N N . SER A 1 313 ? 18.417 -1.534 -6.265 1.00 96.69 313 SER A N 1
ATOM 2339 C CA . SER A 1 313 ? 18.173 -2.112 -4.929 1.00 96.69 313 SER A CA 1
ATOM 2340 C C . SER A 1 313 ? 18.263 -1.058 -3.815 1.00 96.69 313 SER A C 1
ATOM 2342 O O . SER A 1 313 ? 18.425 0.131 -4.093 1.00 96.69 313 SER A O 1
ATOM 2344 N N . GLY A 1 314 ? 18.204 -1.470 -2.547 1.00 96.50 314 GLY A N 1
ATOM 2345 C CA . GLY A 1 314 ? 18.447 -0.588 -1.404 1.00 96.50 314 GLY A CA 1
ATOM 2346 C C . GLY A 1 314 ? 17.164 0.036 -0.858 1.00 96.50 314 GLY A C 1
ATOM 2347 O O . GLY A 1 314 ? 16.082 -0.544 -0.940 1.00 96.50 314 GLY A O 1
ATOM 2348 N N . LYS A 1 315 ? 17.264 1.248 -0.303 1.00 96.31 315 LYS A N 1
ATOM 2349 C CA . LYS A 1 315 ? 16.128 1.957 0.308 1.00 96.31 315 LYS A CA 1
ATOM 2350 C C . LYS A 1 315 ? 15.870 3.289 -0.374 1.00 96.31 315 LYS A C 1
ATOM 2352 O O . LYS A 1 315 ? 16.779 4.096 -0.535 1.00 96.31 315 LYS A O 1
ATOM 2357 N N . PHE A 1 316 ? 14.614 3.533 -0.728 1.00 95.12 316 PHE A N 1
ATOM 2358 C CA . PHE A 1 316 ? 14.160 4.843 -1.170 1.00 95.12 316 PHE A CA 1
ATOM 2359 C C . PHE A 1 316 ? 14.173 5.824 0.008 1.00 95.12 316 PHE A C 1
ATOM 2361 O O . PHE A 1 316 ? 13.745 5.480 1.107 1.00 95.12 316 PHE A O 1
ATOM 2368 N N . ASP A 1 317 ? 14.630 7.046 -0.238 1.00 92.81 317 ASP A N 1
ATOM 2369 C CA . ASP A 1 317 ? 14.733 8.135 0.727 1.00 92.81 317 ASP A CA 1
ATOM 2370 C C . ASP A 1 317 ? 13.764 9.271 0.350 1.00 92.81 317 ASP A C 1
ATOM 2372 O O . ASP A 1 317 ? 13.930 9.981 -0.652 1.00 92.81 317 ASP A O 1
ATOM 2376 N N . SER A 1 318 ? 12.734 9.452 1.178 1.00 89.62 318 SER A N 1
ATOM 2377 C CA . SER A 1 318 ? 11.700 10.474 1.009 1.00 89.62 318 SER A CA 1
ATOM 2378 C C . SER A 1 318 ? 12.089 11.853 1.548 1.00 89.62 318 SER A C 1
ATOM 2380 O O . SER A 1 318 ? 11.227 12.727 1.620 1.00 89.62 318 SER A O 1
ATOM 2382 N N . SER A 1 319 ? 13.342 12.044 1.969 1.00 86.12 319 SER A N 1
ATOM 2383 C CA . SER A 1 319 ? 13.940 13.359 2.227 1.00 86.12 319 SER A CA 1
ATOM 2384 C C . SER A 1 319 ? 14.717 13.888 1.014 1.00 86.12 319 SER A C 1
ATOM 2386 O O . SER A 1 319 ? 14.776 15.099 0.813 1.00 86.12 319 SER A O 1
ATOM 2388 N N . ILE A 1 320 ? 15.238 12.994 0.161 1.00 83.44 320 ILE A N 1
ATOM 2389 C CA . ILE A 1 320 ? 15.872 13.342 -1.126 1.00 83.44 320 ILE A CA 1
ATOM 2390 C C . ILE A 1 320 ? 14.814 13.589 -2.217 1.00 83.44 320 ILE A C 1
ATOM 2392 O O . ILE A 1 320 ? 15.003 14.411 -3.115 1.00 83.44 320 ILE A O 1
ATOM 2396 N N . SER A 1 321 ? 13.683 12.880 -2.155 1.00 76.50 321 SER A N 1
ATOM 2397 C CA . SER A 1 321 ? 12.517 13.126 -3.012 1.00 76.50 321 SER A CA 1
ATOM 2398 C C . SER A 1 321 ? 11.335 13.689 -2.224 1.00 76.50 321 SER A C 1
ATOM 2400 O O . SER A 1 321 ? 11.444 13.991 -1.044 1.00 76.50 321 SER A O 1
ATOM 2402 N N . ASN A 1 322 ? 10.174 13.819 -2.869 1.00 72.56 322 ASN A N 1
ATOM 2403 C CA . ASN A 1 322 ? 8.932 14.063 -2.138 1.00 72.56 322 ASN A CA 1
ATOM 2404 C C . ASN A 1 322 ? 8.360 12.742 -1.583 1.00 72.56 322 ASN A C 1
ATOM 2406 O O . ASN A 1 322 ? 8.615 11.661 -2.117 1.00 72.56 322 ASN A O 1
ATOM 2410 N N . ASN A 1 323 ? 7.524 12.843 -0.552 1.00 76.00 323 ASN A N 1
ATOM 2411 C CA . ASN A 1 323 ? 6.940 11.711 0.173 1.00 76.00 323 ASN A CA 1
ATOM 2412 C C . ASN A 1 323 ? 5.862 10.900 -0.578 1.00 76.00 323 ASN A C 1
ATOM 2414 O O . ASN A 1 323 ? 5.370 9.922 -0.024 1.00 76.00 323 ASN A O 1
ATOM 2418 N N . ALA A 1 324 ? 5.502 11.260 -1.814 1.00 83.44 324 ALA A N 1
ATOM 2419 C CA . ALA A 1 324 ? 4.709 10.402 -2.703 1.00 83.44 324 ALA A CA 1
ATOM 2420 C C . ALA A 1 324 ? 5.590 9.584 -3.672 1.00 83.44 324 ALA A C 1
ATOM 2422 O O . ALA A 1 324 ? 5.143 8.563 -4.198 1.00 83.44 324 ALA A O 1
ATOM 2423 N N . GLY A 1 325 ? 6.844 10.002 -3.885 1.00 86.00 325 GLY A N 1
ATOM 2424 C CA . GLY A 1 325 ? 7.780 9.416 -4.847 1.00 86.00 325 GLY A CA 1
ATOM 2425 C C . GLY A 1 325 ? 7.836 10.181 -6.175 1.00 86.00 325 GLY A C 1
ATOM 2426 O O . GLY A 1 325 ? 7.652 11.398 -6.221 1.00 86.00 325 GLY A O 1
ATOM 2427 N N . GLY A 1 326 ? 8.118 9.489 -7.277 1.00 86.12 326 GLY A N 1
ATOM 2428 C CA . GLY A 1 326 ? 7.986 10.042 -8.623 1.00 86.12 326 GLY A CA 1
ATOM 2429 C C . GLY A 1 326 ? 8.671 9.235 -9.722 1.00 86.12 326 GLY A C 1
ATOM 2430 O O . GLY A 1 326 ? 9.251 8.181 -9.472 1.00 86.12 326 GLY A O 1
ATOM 2431 N N . THR A 1 327 ? 8.633 9.755 -10.947 1.00 86.38 327 THR A N 1
ATOM 2432 C CA . THR A 1 327 ? 9.286 9.144 -12.112 1.00 86.38 327 THR A CA 1
ATOM 2433 C C . THR A 1 327 ? 10.808 9.198 -11.994 1.00 86.38 327 THR A C 1
ATOM 2435 O O . THR A 1 327 ? 11.377 10.172 -11.495 1.00 86.38 327 THR A O 1
ATOM 2438 N N . ARG A 1 328 ? 11.459 8.135 -12.451 1.00 86.06 328 ARG A N 1
ATOM 2439 C CA . ARG A 1 328 ? 12.896 7.968 -12.602 1.00 86.06 328 ARG A CA 1
ATOM 2440 C C . ARG A 1 328 ? 13.208 7.463 -14.010 1.00 86.06 328 ARG A C 1
ATOM 2442 O O . ARG A 1 328 ? 12.337 6.915 -14.685 1.00 86.06 328 ARG A O 1
ATOM 2449 N N . TYR A 1 329 ? 14.456 7.638 -14.417 1.00 84.62 329 TYR A N 1
ATOM 2450 C CA . TYR A 1 329 ? 15.036 7.061 -15.626 1.00 84.62 329 TYR A CA 1
ATOM 2451 C C . TYR A 1 329 ? 16.390 6.458 -15.266 1.00 84.62 329 TYR A C 1
ATOM 2453 O O . TYR A 1 329 ? 17.141 7.062 -14.495 1.00 84.62 329 TYR A O 1
ATOM 2461 N N . LEU A 1 330 ? 16.699 5.296 -15.836 1.00 85.25 330 LEU A N 1
ATOM 2462 C CA . LEU A 1 330 ? 18.063 4.790 -15.922 1.00 85.25 330 LEU A CA 1
ATOM 2463 C C . LEU A 1 330 ? 18.681 5.290 -17.226 1.00 85.25 330 LEU A C 1
ATOM 2465 O O . LEU A 1 330 ? 17.975 5.456 -18.222 1.00 85.25 330 LEU A O 1
ATOM 2469 N N . GLY A 1 331 ? 19.988 5.503 -17.230 1.00 79.94 331 GLY A N 1
ATOM 2470 C CA . GLY A 1 331 ? 20.758 5.787 -18.428 1.00 79.94 331 GLY A CA 1
ATOM 2471 C C . GLY A 1 331 ? 22.109 5.087 -18.399 1.00 79.94 331 GLY A C 1
ATOM 2472 O O . GLY A 1 331 ? 22.626 4.750 -17.334 1.00 79.94 331 GLY A O 1
ATOM 2473 N N . ILE A 1 332 ? 22.676 4.896 -19.582 1.00 78.31 332 ILE A N 1
ATOM 2474 C CA . ILE A 1 332 ? 24.048 4.438 -19.774 1.00 78.31 332 ILE A CA 1
ATOM 2475 C C . ILE A 1 332 ? 24.748 5.380 -20.754 1.00 78.31 332 ILE A C 1
ATOM 2477 O O . ILE A 1 332 ? 24.147 5.799 -21.751 1.00 78.31 332 ILE A O 1
ATOM 2481 N N . HIS A 1 333 ? 25.995 5.752 -20.457 1.00 72.81 333 HIS A N 1
ATOM 2482 C CA . HIS A 1 333 ? 26.812 6.568 -21.351 1.00 72.81 333 HIS A CA 1
ATOM 2483 C C . HIS A 1 333 ? 28.260 6.083 -21.382 1.00 72.81 333 HIS A C 1
ATOM 2485 O O . HIS A 1 333 ? 28.900 5.969 -20.343 1.00 72.81 333 HIS A O 1
ATOM 2491 N N . ARG A 1 334 ? 28.802 5.823 -22.577 1.00 64.88 334 ARG A N 1
ATOM 2492 C CA . ARG A 1 334 ? 30.227 5.499 -22.735 1.00 64.88 334 ARG A CA 1
ATOM 2493 C C . ARG A 1 334 ? 31.076 6.701 -22.328 1.00 64.88 334 ARG A C 1
ATOM 2495 O O . ARG A 1 334 ? 30.866 7.801 -22.841 1.00 64.88 334 ARG A O 1
ATOM 2502 N N . ASN A 1 335 ? 32.013 6.500 -21.409 1.00 54.50 335 ASN A N 1
ATOM 2503 C CA . ASN A 1 335 ? 32.930 7.539 -20.972 1.00 54.50 335 ASN A CA 1
ATOM 2504 C C . ASN A 1 335 ? 34.137 7.573 -21.915 1.00 54.50 335 ASN A C 1
ATOM 2506 O O . ASN A 1 335 ? 34.914 6.626 -21.988 1.00 54.50 335 ASN A O 1
ATOM 2510 N N . SER A 1 336 ? 34.308 8.665 -22.658 1.00 50.09 336 SER A N 1
ATOM 2511 C CA . SER A 1 336 ? 35.604 8.963 -23.267 1.00 50.09 336 SER A CA 1
ATOM 2512 C C . SER A 1 336 ? 35.849 10.467 -23.321 1.00 50.09 336 SER A C 1
ATOM 2514 O O . SER A 1 336 ? 34.958 11.268 -23.595 1.00 50.09 336 SER A O 1
ATOM 2516 N N . SER A 1 337 ? 37.090 10.852 -23.032 1.00 47.91 337 SER A N 1
ATOM 2517 C CA . SER A 1 337 ? 37.549 12.211 -22.708 1.00 47.91 337 SER A CA 1
ATOM 2518 C C . SER A 1 337 ? 37.733 13.145 -23.916 1.00 47.91 337 SER A C 1
ATOM 2520 O O . SER A 1 337 ? 38.575 14.043 -23.913 1.00 47.91 337 SER A O 1
ATOM 2522 N N . LYS A 1 338 ? 36.949 12.929 -24.971 1.00 46.00 338 LYS A N 1
ATOM 2523 C CA . LYS A 1 338 ? 36.853 13.762 -26.182 1.00 46.00 338 LYS A CA 1
ATOM 2524 C C . LYS A 1 338 ? 35.363 13.903 -26.522 1.00 46.00 338 LYS A C 1
ATOM 2526 O O . LYS A 1 338 ? 34.535 13.421 -25.766 1.00 46.00 338 LYS A O 1
ATOM 2531 N N . GLU A 1 339 ? 35.005 14.562 -27.620 1.00 45.84 339 GLU A N 1
ATOM 2532 C CA . GLU A 1 339 ? 33.642 14.986 -28.018 1.00 45.84 339 GLU A CA 1
ATOM 2533 C C . GLU A 1 339 ? 32.513 13.904 -28.100 1.00 45.84 339 GLU A C 1
ATOM 2535 O O . GLU A 1 339 ? 31.522 14.129 -28.773 1.00 45.84 339 GLU A O 1
ATOM 2540 N N . TYR A 1 340 ? 32.596 12.741 -27.447 1.00 44.22 340 TYR A N 1
ATOM 2541 C CA . TYR A 1 340 ? 31.866 11.491 -27.719 1.00 44.22 340 TYR A CA 1
ATOM 2542 C C . TYR A 1 340 ? 30.556 11.251 -26.934 1.00 44.22 340 TYR A C 1
ATOM 2544 O O . TYR A 1 340 ? 30.122 10.108 -26.790 1.00 44.22 340 TYR A O 1
ATOM 2552 N N . ASN A 1 341 ? 29.857 12.289 -26.468 1.00 48.16 341 ASN A N 1
ATOM 2553 C CA . ASN A 1 341 ? 28.612 12.160 -25.677 1.00 48.16 341 ASN A CA 1
ATOM 2554 C C . ASN A 1 341 ? 27.407 11.508 -26.421 1.00 48.16 341 ASN A C 1
ATOM 2556 O O . ASN A 1 341 ? 26.283 11.544 -25.922 1.00 48.16 341 ASN A O 1
ATOM 2560 N N . TYR A 1 342 ? 27.602 10.934 -27.611 1.00 52.50 342 TYR A N 1
ATOM 2561 C CA . TYR A 1 342 ? 26.561 10.675 -28.614 1.00 52.50 342 TYR A CA 1
ATOM 2562 C C . TYR A 1 342 ? 25.888 9.297 -28.567 1.00 52.50 342 TYR A C 1
ATOM 2564 O O . TYR A 1 342 ? 24.918 9.087 -29.290 1.00 52.50 342 TYR A O 1
ATOM 2572 N N . THR A 1 343 ? 26.369 8.357 -27.749 1.00 56.91 343 THR A N 1
ATOM 2573 C CA . THR A 1 343 ? 25.776 7.004 -27.609 1.00 56.91 343 THR A CA 1
ATOM 2574 C C . THR A 1 343 ? 25.051 6.819 -26.272 1.00 56.91 343 THR A C 1
ATOM 2576 O O . THR A 1 343 ? 25.028 5.735 -25.695 1.00 56.91 343 THR A O 1
ATOM 2579 N N . GLN A 1 344 ? 24.441 7.896 -25.767 1.00 68.12 344 GLN A N 1
ATOM 2580 C CA . GLN A 1 344 ? 23.572 7.845 -24.591 1.00 68.12 344 GLN A CA 1
ATOM 2581 C C . GLN A 1 344 ? 22.291 7.063 -24.889 1.00 68.12 344 GLN A C 1
ATOM 2583 O O . GLN A 1 344 ? 21.668 7.231 -25.940 1.00 68.12 344 GLN A O 1
ATOM 2588 N N . SER A 1 345 ? 21.863 6.248 -23.927 1.00 76.31 345 SER A N 1
ATOM 2589 C CA . SER A 1 345 ? 20.610 5.507 -24.019 1.00 76.31 345 SER A CA 1
ATOM 2590 C C . SER A 1 345 ? 19.933 5.424 -22.655 1.00 76.31 345 SER A C 1
ATOM 2592 O O . SER A 1 345 ? 20.602 5.264 -21.637 1.00 76.31 345 SER A O 1
ATOM 2594 N N . PHE A 1 346 ? 18.608 5.553 -22.639 1.00 80.00 346 PHE A N 1
ATOM 2595 C CA . PHE A 1 346 ? 17.781 5.653 -21.440 1.00 80.00 346 PHE A CA 1
ATOM 2596 C C . PHE A 1 346 ? 16.685 4.586 -21.415 1.00 80.00 346 PHE A C 1
ATOM 2598 O O . PHE A 1 346 ? 16.155 4.198 -22.461 1.00 80.00 346 PHE A O 1
ATOM 2605 N N . SER A 1 347 ? 16.297 4.163 -20.213 1.00 84.25 347 SER A N 1
ATOM 2606 C CA . SER A 1 347 ? 15.070 3.393 -20.001 1.00 84.25 347 SER A CA 1
ATOM 2607 C C . SER A 1 347 ? 13.821 4.217 -20.336 1.00 84.25 347 SER A C 1
ATOM 2609 O O . SER A 1 347 ? 13.865 5.447 -20.420 1.00 84.25 347 SER A O 1
ATOM 2611 N N . ASN A 1 348 ? 12.659 3.560 -20.386 1.00 86.06 348 ASN A N 1
ATOM 2612 C CA . ASN A 1 348 ? 11.399 4.267 -20.154 1.00 86.06 348 ASN A CA 1
ATOM 2613 C C . ASN A 1 348 ? 11.424 5.004 -18.804 1.00 86.06 348 ASN A C 1
ATOM 2615 O O . ASN A 1 348 ? 12.134 4.615 -17.870 1.00 86.06 348 ASN A O 1
ATOM 2619 N N . GLY A 1 349 ? 10.571 6.019 -18.673 1.00 85.00 349 GLY A N 1
ATOM 2620 C CA . GLY A 1 349 ? 10.217 6.539 -17.359 1.00 85.00 349 GLY A CA 1
ATOM 2621 C C . GLY A 1 349 ? 9.508 5.453 -16.550 1.00 85.00 349 GLY A C 1
ATOM 2622 O O . GLY A 1 349 ? 8.531 4.872 -17.027 1.00 85.00 349 GLY A O 1
ATOM 2623 N N . PHE A 1 350 ? 9.994 5.190 -15.340 1.00 89.44 350 PHE A N 1
ATOM 2624 C CA . PHE A 1 350 ? 9.381 4.277 -14.372 1.00 89.44 350 PHE A CA 1
ATOM 2625 C C . PHE A 1 350 ? 9.121 5.021 -13.065 1.00 89.44 350 PHE A C 1
ATOM 2627 O O . PHE A 1 350 ? 9.841 5.952 -12.715 1.00 89.44 350 PHE A O 1
ATOM 2634 N N . LYS A 1 351 ? 8.068 4.670 -12.338 1.00 90.00 351 LYS A N 1
ATOM 2635 C CA . LYS A 1 351 ? 7.667 5.357 -11.106 1.00 90.00 351 LYS A CA 1
ATOM 2636 C C . LYS A 1 351 ? 8.251 4.633 -9.905 1.00 90.00 351 LYS A C 1
ATOM 2638 O O . LYS A 1 351 ? 7.998 3.449 -9.738 1.00 90.00 351 LYS A O 1
ATOM 2643 N N . VAL A 1 352 ? 8.941 5.349 -9.023 1.00 92.88 352 VAL A N 1
ATOM 2644 C CA . VAL A 1 352 ? 9.110 4.913 -7.631 1.00 92.88 352 VAL A CA 1
ATOM 2645 C C . VAL A 1 352 ? 7.968 5.542 -6.842 1.00 92.88 352 VAL A C 1
ATOM 2647 O O . VAL A 1 352 ? 7.917 6.765 -6.731 1.00 92.88 352 VAL A O 1
ATOM 2650 N N . ARG A 1 353 ? 7.013 4.751 -6.349 1.00 93.75 353 ARG A N 1
ATOM 2651 C CA . ARG A 1 353 ? 5.805 5.249 -5.667 1.00 93.75 353 ARG A CA 1
ATOM 2652 C C . ARG A 1 353 ? 5.775 4.799 -4.215 1.00 93.75 353 ARG A C 1
ATOM 2654 O O . ARG A 1 353 ? 5.794 3.603 -3.939 1.00 93.75 353 ARG A O 1
ATOM 2661 N N . VAL A 1 354 ? 5.596 5.756 -3.309 1.00 95.12 354 VAL A N 1
ATOM 2662 C CA . VAL A 1 354 ? 5.280 5.471 -1.907 1.00 95.12 354 VAL A CA 1
ATOM 2663 C C . VAL A 1 354 ? 3.833 4.992 -1.792 1.00 95.12 354 VAL A C 1
ATOM 2665 O O . VAL A 1 354 ? 2.900 5.683 -2.207 1.00 95.12 354 VAL A O 1
ATOM 2668 N N . VAL A 1 355 ? 3.642 3.808 -1.214 1.00 96.81 355 VAL A N 1
ATOM 2669 C CA . VAL A 1 355 ? 2.331 3.213 -0.950 1.00 96.81 355 VAL A CA 1
ATOM 2670 C C . VAL A 1 355 ? 1.952 3.465 0.517 1.00 96.81 355 VAL A C 1
ATOM 2672 O O . VAL A 1 355 ? 2.620 2.946 1.414 1.00 96.81 355 VAL A O 1
ATOM 2675 N N . PRO A 1 356 ? 0.899 4.256 0.800 1.00 95.50 356 PRO A N 1
ATOM 2676 C CA . PRO A 1 356 ? 0.455 4.508 2.164 1.00 95.50 356 PRO A CA 1
ATOM 2677 C C . PRO A 1 356 ? -0.230 3.264 2.738 1.00 95.50 356 PRO A C 1
ATOM 2679 O O . PRO A 1 356 ? -1.010 2.602 2.056 1.00 95.50 356 PRO A O 1
ATOM 2682 N N . LEU A 1 357 ? 0.040 2.961 4.005 1.00 95.38 357 LEU A N 1
ATOM 2683 C CA . LEU A 1 357 ? -0.457 1.764 4.684 1.00 95.38 357 LEU A CA 1
ATOM 2684 C C . LEU A 1 357 ? -1.662 2.078 5.578 1.00 95.38 357 LEU A C 1
ATOM 2686 O O . LEU A 1 357 ? -1.786 3.182 6.116 1.00 95.38 357 LEU A O 1
ATOM 2690 N N . LYS A 1 358 ? -2.547 1.090 5.726 1.00 92.75 358 LYS A N 1
ATOM 2691 C CA . LYS A 1 358 ? -3.783 1.145 6.508 1.00 92.75 358 LYS A CA 1
ATOM 2692 C C . LYS A 1 358 ? -3.762 0.081 7.600 1.00 92.75 358 LYS A C 1
ATOM 2694 O O . LYS A 1 358 ? -3.500 -1.088 7.326 1.00 92.75 358 LYS A O 1
ATOM 2699 N N . GLU A 1 359 ? -4.086 0.509 8.815 1.00 92.50 359 GLU A N 1
ATOM 2700 C CA . GLU A 1 359 ? -4.252 -0.329 10.002 1.00 92.50 359 GLU A CA 1
ATOM 2701 C C . GLU A 1 359 ? -5.572 0.065 10.673 1.00 92.50 359 GLU A C 1
ATOM 2703 O O . GLU A 1 359 ? -5.682 1.151 11.244 1.00 92.50 359 GLU A O 1
ATOM 2708 N N . ASP A 1 360 ? -6.586 -0.792 10.562 1.00 92.44 360 ASP A N 1
ATOM 2709 C CA . ASP A 1 360 ? -7.929 -0.545 11.096 1.00 92.44 360 ASP A CA 1
ATOM 2710 C C . ASP A 1 360 ? -8.253 -1.428 12.312 1.00 92.44 360 ASP A C 1
ATOM 2712 O O . ASP A 1 360 ? -7.600 -2.439 12.605 1.00 92.44 360 ASP A O 1
ATOM 2716 N N . ILE A 1 361 ? -9.335 -1.057 13.002 1.00 93.69 361 ILE A N 1
ATOM 2717 C CA . ILE A 1 361 ? -9.949 -1.875 14.047 1.00 93.69 361 ILE A CA 1
ATOM 2718 C C . ILE A 1 361 ? -11.387 -2.242 13.683 1.00 93.69 361 ILE A C 1
ATOM 2720 O O . ILE A 1 361 ? -12.072 -1.500 12.979 1.00 93.69 361 ILE A O 1
ATOM 2724 N N . VAL A 1 362 ? -11.880 -3.345 14.241 1.00 95.69 362 VAL A N 1
ATOM 2725 C CA . VAL A 1 362 ? -13.291 -3.738 14.172 1.00 95.69 362 VAL A CA 1
ATOM 2726 C C . VAL A 1 362 ? -13.805 -4.111 15.563 1.00 95.69 362 VAL A C 1
ATOM 2728 O O . VAL A 1 362 ? -13.106 -4.756 16.343 1.00 95.69 362 VAL A O 1
ATOM 2731 N N . VAL A 1 363 ? -15.032 -3.692 15.892 1.00 97.31 363 VAL A N 1
ATOM 2732 C CA . VAL A 1 363 ? -15.637 -3.907 17.218 1.00 97.31 363 VAL A CA 1
ATOM 2733 C C . VAL A 1 363 ? -17.044 -4.484 17.084 1.00 97.31 363 VAL A C 1
ATOM 2735 O O . VAL A 1 363 ? -17.924 -3.841 16.497 1.00 97.31 363 VAL A O 1
ATOM 2738 N N . ARG A 1 364 ? -17.266 -5.661 17.676 1.00 97.81 364 ARG A N 1
ATOM 2739 C CA . ARG A 1 364 ? -18.545 -6.390 17.680 1.00 97.81 364 ARG A CA 1
ATOM 2740 C C . ARG A 1 364 ? -19.024 -6.717 19.092 1.00 97.81 364 ARG A C 1
ATOM 2742 O O . ARG A 1 364 ? -18.221 -6.869 20.010 1.00 97.81 364 ARG A O 1
ATOM 2749 N N . ASN A 1 365 ? -20.336 -6.826 19.250 1.00 97.75 365 ASN A N 1
ATOM 2750 C CA . ASN A 1 365 ? -20.977 -7.346 20.449 1.00 97.75 365 ASN A CA 1
ATOM 2751 C C . ASN A 1 365 ? -20.874 -8.884 20.450 1.00 97.75 365 ASN A C 1
ATOM 2753 O O . ASN A 1 365 ? -21.304 -9.527 19.496 1.00 97.75 365 ASN A O 1
ATOM 2757 N N . LEU A 1 366 ? -20.308 -9.476 21.504 1.00 97.75 366 LEU A N 1
ATOM 2758 C CA . LEU A 1 366 ? -20.118 -10.925 21.635 1.00 97.75 366 LEU A CA 1
ATOM 2759 C C . LEU A 1 366 ? -21.449 -11.692 21.696 1.00 97.75 366 LEU A C 1
ATOM 2761 O O . LEU A 1 366 ? -21.540 -12.804 21.193 1.00 97.75 366 LEU A O 1
ATOM 2765 N N . ASP A 1 367 ? -22.473 -11.100 22.310 1.00 95.12 367 ASP A N 1
ATOM 2766 C CA . ASP A 1 367 ? -23.765 -11.738 22.573 1.00 95.12 367 ASP A CA 1
ATOM 2767 C C . ASP A 1 367 ? -24.749 -11.658 21.401 1.00 95.12 367 ASP A C 1
ATOM 2769 O O . ASP A 1 367 ? -25.723 -12.410 21.380 1.00 95.12 367 ASP A O 1
ATOM 2773 N N . LYS A 1 368 ? -24.549 -10.698 20.488 1.00 96.06 368 LYS A N 1
ATOM 2774 C CA . LYS A 1 368 ? -25.531 -10.313 19.458 1.00 96.06 368 LYS A CA 1
ATOM 2775 C C . LYS A 1 368 ? -24.995 -10.381 18.029 1.00 96.06 368 LYS A C 1
ATOM 2777 O O . LYS A 1 368 ? -25.754 -10.723 17.126 1.00 96.06 368 LYS A O 1
ATOM 2782 N N . ASP A 1 369 ? -23.724 -10.045 17.807 1.00 96.62 369 ASP A N 1
ATOM 2783 C CA . ASP A 1 369 ? -23.169 -9.965 16.455 1.00 96.62 369 ASP A CA 1
ATOM 2784 C C . ASP A 1 369 ? -22.581 -11.312 16.009 1.00 96.62 369 ASP A C 1
ATOM 2786 O O . ASP A 1 369 ? -22.068 -12.103 16.804 1.00 96.62 369 ASP A O 1
ATOM 2790 N N . ALA A 1 370 ? -22.565 -11.544 14.696 1.00 96.38 370 ALA A N 1
ATOM 2791 C CA . ALA A 1 370 ? -21.925 -12.717 14.112 1.00 96.38 370 ALA A CA 1
ATOM 2792 C C . ALA A 1 370 ? -20.428 -12.817 14.475 1.00 96.38 370 ALA A C 1
ATOM 2794 O O . ALA A 1 370 ? -19.714 -11.812 14.623 1.00 96.38 370 ALA A O 1
ATOM 2795 N N . LYS A 1 371 ? -19.922 -14.056 14.543 1.00 96.38 371 LYS A N 1
ATOM 2796 C CA . LYS A 1 371 ? -18.496 -14.336 14.767 1.00 96.38 371 LYS A CA 1
ATOM 2797 C C . LYS A 1 371 ? -17.628 -13.636 13.712 1.00 96.38 371 LYS A C 1
ATOM 2799 O O . LYS A 1 371 ? -18.030 -13.537 12.552 1.00 96.38 371 LYS A O 1
ATOM 2804 N N . PHE A 1 372 ? -16.466 -13.112 14.105 1.00 96.44 372 PHE A N 1
ATOM 2805 C CA . PHE A 1 372 ? -15.502 -12.565 13.152 1.00 96.44 372 PHE A CA 1
ATOM 2806 C C . PHE A 1 372 ? -15.089 -13.659 12.170 1.00 96.44 372 PHE A C 1
ATOM 2808 O O . PHE A 1 372 ? -14.789 -14.782 12.570 1.00 96.44 372 PHE A O 1
ATOM 2815 N N . THR A 1 373 ? -15.092 -13.319 10.886 1.00 94.94 373 THR A N 1
ATOM 2816 C CA . THR A 1 373 ? -14.523 -14.164 9.835 1.00 94.94 373 THR A CA 1
ATOM 2817 C C . THR A 1 373 ? -13.059 -13.797 9.605 1.00 94.94 373 THR A C 1
ATOM 2819 O O . THR A 1 373 ? -12.628 -12.696 9.947 1.00 94.94 373 THR A O 1
ATOM 2822 N N . GLN A 1 374 ? -12.299 -14.682 8.961 1.00 93.00 374 GLN A N 1
ATOM 2823 C CA . GLN A 1 374 ? -10.955 -14.372 8.463 1.00 93.00 374 GLN A CA 1
ATOM 2824 C C . GLN A 1 374 ? -10.952 -13.087 7.612 1.00 93.00 374 GLN A C 1
ATOM 2826 O O . GLN A 1 374 ? -10.229 -12.139 7.919 1.00 93.00 374 GLN A O 1
ATOM 2831 N N . ALA A 1 375 ? -11.871 -12.991 6.646 1.00 93.44 375 ALA A N 1
ATOM 2832 C CA . ALA A 1 375 ? -12.034 -11.818 5.786 1.00 93.44 375 ALA A CA 1
ATOM 2833 C C . ALA A 1 375 ? -12.383 -10.521 6.551 1.00 93.44 375 ALA A C 1
ATOM 2835 O O . ALA A 1 375 ? -12.069 -9.422 6.088 1.00 93.44 375 ALA A O 1
ATOM 2836 N N . ASP A 1 376 ? -13.021 -10.609 7.729 1.00 94.56 376 ASP A N 1
ATOM 2837 C CA . ASP A 1 376 ? -13.278 -9.438 8.576 1.00 94.56 376 ASP A CA 1
ATOM 2838 C C . ASP A 1 376 ? -12.010 -8.830 9.174 1.00 94.56 376 ASP A C 1
ATOM 2840 O O . ASP A 1 376 ? -11.994 -7.625 9.423 1.00 94.56 376 ASP A O 1
ATOM 2844 N N . VAL A 1 377 ? -10.984 -9.651 9.405 1.00 93.44 377 VAL A N 1
ATOM 2845 C CA . VAL A 1 377 ? -9.698 -9.242 9.979 1.00 93.44 377 VAL A CA 1
ATOM 2846 C C . VAL A 1 377 ? -8.705 -8.887 8.873 1.00 93.44 377 VAL A C 1
ATOM 2848 O O . VAL A 1 377 ? -8.020 -7.871 8.971 1.00 93.44 377 VAL A O 1
ATOM 2851 N N . GLU A 1 378 ? -8.674 -9.653 7.780 1.00 92.06 378 GLU A N 1
ATOM 2852 C CA . GLU A 1 378 ? -7.780 -9.405 6.640 1.00 92.06 378 GLU A CA 1
ATOM 2853 C C . GLU A 1 378 ? -7.999 -8.021 6.011 1.00 92.06 378 GLU A C 1
ATOM 2855 O O . GLU A 1 378 ? -7.037 -7.312 5.733 1.00 92.06 378 GLU A O 1
ATOM 2860 N N . LYS A 1 379 ? -9.250 -7.560 5.874 1.00 92.94 379 LYS A N 1
ATOM 2861 C CA . LYS A 1 379 ? -9.562 -6.221 5.326 1.00 92.94 379 LYS A CA 1
ATOM 2862 C C . LYS A 1 379 ? -9.104 -5.037 6.198 1.00 92.94 379 LYS A C 1
ATOM 2864 O O . LYS A 1 379 ? -9.266 -3.878 5.799 1.00 92.94 379 LYS A O 1
ATOM 2869 N N . LEU A 1 380 ? -8.596 -5.298 7.406 1.00 93.75 380 LEU A N 1
ATOM 2870 C CA . LEU A 1 380 ? -8.110 -4.265 8.325 1.00 93.75 380 LEU A CA 1
ATOM 2871 C C . LEU A 1 380 ? -6.655 -3.867 8.042 1.00 93.75 380 LEU A C 1
ATOM 2873 O O . LEU A 1 380 ? -6.269 -2.756 8.403 1.00 93.75 380 LEU A O 1
ATOM 2877 N N . ILE A 1 381 ? -5.887 -4.730 7.367 1.00 94.75 381 ILE A N 1
ATOM 2878 C CA . ILE A 1 381 ? -4.542 -4.442 6.858 1.00 94.75 381 ILE A CA 1
ATOM 2879 C C . ILE A 1 381 ? -4.634 -4.294 5.339 1.00 94.75 381 ILE A C 1
ATOM 2881 O O . ILE A 1 381 ? -4.907 -5.256 4.624 1.00 94.75 381 ILE A O 1
ATOM 2885 N N . ASP A 1 382 ? -4.406 -3.086 4.829 1.00 95.50 382 ASP A N 1
ATOM 2886 C CA . ASP A 1 382 ? -4.441 -2.823 3.387 1.00 95.50 382 ASP A CA 1
ATOM 2887 C C . ASP A 1 382 ? -3.599 -1.589 3.017 1.00 95.50 382 ASP A C 1
ATOM 2889 O O . ASP A 1 382 ? -2.940 -0.977 3.860 1.00 95.50 382 ASP A O 1
ATOM 2893 N N . VAL A 1 383 ? -3.628 -1.195 1.748 1.00 96.69 383 VAL A N 1
ATOM 2894 C CA . VAL A 1 383 ? -3.213 0.140 1.304 1.00 96.69 383 VAL A CA 1
ATOM 2895 C C . VAL A 1 383 ? -4.260 1.173 1.736 1.00 96.69 383 VAL A C 1
ATOM 2897 O O . VAL A 1 383 ? -5.466 0.973 1.569 1.00 96.69 383 VAL A O 1
ATOM 2900 N N . ASP A 1 384 ? -3.824 2.329 2.240 1.00 95.69 384 ASP A N 1
ATOM 2901 C CA . ASP A 1 384 ? -4.719 3.462 2.486 1.00 95.69 384 ASP A CA 1
ATOM 2902 C C . ASP A 1 384 ? -5.009 4.206 1.174 1.00 95.69 384 ASP A C 1
ATOM 2904 O O . ASP A 1 384 ? -4.475 5.279 0.879 1.00 95.69 384 ASP A O 1
ATOM 2908 N N . TYR A 1 385 ? -5.903 3.629 0.374 1.00 94.50 385 TYR A N 1
ATOM 2909 C CA . TYR A 1 385 ? -6.350 4.178 -0.906 1.00 94.50 385 TYR A CA 1
ATOM 2910 C C . TYR A 1 385 ? -7.029 5.560 -0.816 1.00 94.50 385 TYR A C 1
ATOM 2912 O O . TYR A 1 385 ? -7.296 6.160 -1.861 1.00 94.50 385 TYR A O 1
ATOM 2920 N N . LYS A 1 386 ? -7.311 6.084 0.391 1.00 93.12 386 LYS A N 1
ATOM 2921 C CA . LYS A 1 386 ? -7.765 7.473 0.593 1.00 93.12 386 LYS A CA 1
ATOM 2922 C C . LYS A 1 386 ? -6.591 8.452 0.674 1.00 93.12 386 LYS A C 1
ATOM 2924 O O . LYS A 1 386 ? -6.749 9.602 0.281 1.00 93.12 386 LYS A O 1
ATOM 2929 N N . LYS A 1 387 ? -5.425 8.000 1.151 1.00 92.88 387 LYS A N 1
ATOM 2930 C CA . LYS A 1 387 ? -4.163 8.763 1.169 1.00 92.88 387 LYS A CA 1
ATOM 2931 C C . LYS A 1 387 ? -3.302 8.547 -0.082 1.00 92.88 387 LYS A C 1
ATOM 2933 O O . LYS A 1 387 ? -2.302 9.243 -0.254 1.00 92.88 387 LYS A O 1
ATOM 2938 N N . LEU A 1 388 ? -3.662 7.596 -0.949 1.00 93.00 388 LEU A N 1
ATOM 2939 C CA . LEU A 1 388 ? -2.970 7.335 -2.214 1.00 93.00 388 LEU A CA 1
ATOM 2940 C C . LEU A 1 388 ? -3.229 8.467 -3.223 1.00 93.00 388 LEU A C 1
ATOM 2942 O O . LEU A 1 388 ? -4.136 8.398 -4.053 1.00 93.00 388 LEU A O 1
ATOM 2946 N N . ASN A 1 389 ? -2.418 9.517 -3.132 1.00 83.00 389 ASN A N 1
ATOM 2947 C CA . ASN A 1 389 ? -2.484 10.671 -4.019 1.00 83.00 389 ASN A CA 1
ATOM 2948 C C . ASN A 1 389 ? -1.817 10.397 -5.384 1.00 83.00 389 ASN A C 1
ATOM 2950 O O . ASN A 1 389 ? -0.874 9.600 -5.466 1.00 83.00 389 ASN A O 1
ATOM 2954 N N . PRO A 1 390 ? -2.247 11.095 -6.454 1.00 85.62 390 PRO A N 1
ATOM 2955 C CA . PRO A 1 390 ? -1.493 11.156 -7.700 1.00 85.62 390 PRO A CA 1
ATOM 2956 C C . PRO A 1 390 ? -0.081 11.707 -7.475 1.00 85.62 390 PRO A C 1
ATOM 2958 O O . PRO A 1 390 ? 0.127 12.629 -6.680 1.00 85.62 390 PRO A O 1
ATOM 2961 N N . LEU A 1 391 ? 0.888 11.165 -8.208 1.00 86.81 391 LEU A N 1
ATOM 2962 C CA . LEU A 1 391 ? 2.239 11.704 -8.280 1.00 86.81 391 LEU A CA 1
ATOM 2963 C C . LEU A 1 391 ? 2.212 13.098 -8.925 1.00 86.81 391 LEU A C 1
ATOM 2965 O O . LEU A 1 391 ? 1.486 13.350 -9.892 1.00 86.81 391 LEU A O 1
ATOM 2969 N N . LYS A 1 392 ? 3.018 14.013 -8.378 1.00 75.38 392 LYS A N 1
ATOM 2970 C CA . LYS A 1 392 ? 3.102 15.411 -8.831 1.00 75.38 392 LYS A CA 1
ATOM 2971 C C . LYS A 1 392 ? 3.783 15.518 -10.208 1.00 75.38 392 LYS A C 1
ATOM 2973 O O . LYS A 1 392 ? 4.233 14.531 -10.779 1.00 75.38 392 LYS A O 1
ATOM 2978 N N . PHE A 1 393 ? 3.863 16.734 -10.752 1.00 68.19 393 PHE A N 1
ATOM 2979 C CA . PHE A 1 393 ? 4.663 17.054 -11.948 1.00 68.19 393 PHE A CA 1
ATOM 2980 C C . PHE A 1 393 ? 4.371 16.171 -13.179 1.00 68.19 393 PHE A C 1
ATOM 2982 O O . PHE A 1 393 ? 5.281 15.664 -13.826 1.00 68.19 393 PHE A O 1
ATOM 2989 N N . ASN A 1 394 ? 3.087 15.996 -13.513 1.00 63.09 394 ASN A N 1
ATOM 2990 C CA . ASN A 1 394 ? 2.598 15.217 -14.664 1.00 63.09 394 ASN A CA 1
ATOM 2991 C C . ASN A 1 394 ? 2.889 13.699 -14.644 1.00 63.09 394 ASN A C 1
ATOM 2993 O O . ASN A 1 394 ? 2.601 13.020 -15.626 1.00 63.09 394 ASN A O 1
ATOM 2997 N N . GLN A 1 395 ? 3.394 13.137 -13.546 1.00 75.94 395 GLN A N 1
ATOM 2998 C CA . GLN A 1 395 ? 3.821 11.730 -13.489 1.00 75.94 395 GLN A CA 1
ATOM 2999 C C . GLN A 1 395 ? 2.642 10.733 -13.533 1.00 75.94 395 GLN A C 1
ATOM 3001 O O . GLN A 1 395 ? 2.788 9.623 -14.042 1.00 75.94 395 GLN A O 1
ATOM 3006 N N . ASP A 1 396 ? 1.451 11.149 -13.087 1.00 86.19 396 ASP A N 1
ATOM 3007 C CA . ASP A 1 396 ? 0.169 10.454 -13.307 1.00 86.19 396 ASP A CA 1
ATOM 3008 C C . ASP A 1 396 ? -0.766 11.220 -14.272 1.00 86.19 396 ASP A C 1
ATOM 3010 O O . ASP A 1 396 ? -1.989 11.094 -14.202 1.00 86.19 396 ASP A O 1
ATOM 3014 N N . LYS A 1 397 ? -0.221 12.053 -15.174 1.00 85.25 397 LYS A N 1
ATOM 3015 C CA . LYS A 1 397 ? -1.033 12.863 -16.100 1.00 85.25 397 LYS A CA 1
ATOM 3016 C C . LYS A 1 397 ? -1.944 11.975 -16.955 1.00 85.25 397 LYS A C 1
ATOM 3018 O O . LYS A 1 397 ? -1.482 11.042 -17.600 1.00 85.25 397 LYS A O 1
ATOM 3023 N N . GLY A 1 398 ? -3.234 12.309 -16.980 1.00 86.75 398 GLY A N 1
ATOM 3024 C CA . GLY A 1 398 ? -4.255 11.574 -17.733 1.00 86.75 398 GLY A CA 1
ATOM 3025 C C . GLY A 1 398 ? -4.835 10.351 -17.015 1.00 86.75 398 GLY A C 1
ATOM 3026 O O . GLY A 1 398 ? -5.794 9.776 -17.519 1.00 86.75 398 GLY A O 1
ATOM 3027 N N . LEU A 1 399 ? -4.320 9.971 -15.838 1.00 90.94 399 LEU A N 1
ATOM 3028 C CA . LEU A 1 399 ? -4.886 8.886 -15.036 1.00 90.94 399 LEU A CA 1
ATOM 3029 C C . LEU A 1 399 ? -5.897 9.419 -14.016 1.00 90.94 399 LEU A C 1
ATOM 3031 O O . LEU A 1 399 ? -5.632 10.357 -13.265 1.00 90.94 399 LEU A O 1
ATOM 3035 N N . THR A 1 400 ? -7.055 8.769 -13.941 1.00 93.31 400 THR A N 1
ATOM 3036 C CA . THR A 1 400 ? -8.031 8.987 -12.869 1.00 93.31 400 THR A CA 1
ATOM 3037 C C . THR A 1 400 ? -7.554 8.351 -11.560 1.00 93.31 400 THR A C 1
ATOM 3039 O O . THR A 1 400 ? -6.835 7.350 -11.553 1.00 93.31 400 THR A O 1
ATOM 3042 N N . ALA A 1 401 ? -8.044 8.852 -10.422 1.00 91.94 401 ALA A N 1
ATOM 3043 C CA . ALA A 1 401 ? -7.795 8.222 -9.122 1.00 91.94 401 ALA A CA 1
ATOM 3044 C C . ALA A 1 401 ? -8.264 6.750 -9.068 1.00 91.94 401 ALA A C 1
ATOM 3046 O O . ALA A 1 401 ? -7.692 5.950 -8.333 1.00 91.94 401 ALA A O 1
ATOM 3047 N N . ALA A 1 402 ? -9.279 6.366 -9.853 1.00 94.75 402 ALA A N 1
ATOM 3048 C CA . ALA A 1 402 ? -9.710 4.975 -9.974 1.00 94.75 402 ALA A CA 1
ATOM 3049 C C . ALA A 1 402 ? -8.654 4.102 -10.677 1.00 94.75 402 ALA A C 1
ATOM 3051 O O . ALA A 1 402 ? -8.310 3.045 -10.153 1.00 94.75 402 ALA A O 1
ATOM 3052 N N . GLN A 1 403 ? -8.084 4.568 -11.794 1.00 95.00 403 GLN A N 1
ATOM 3053 C CA . GLN A 1 403 ? -7.007 3.866 -12.506 1.00 95.00 403 GLN A CA 1
ATOM 3054 C C . GLN A 1 403 ? -5.737 3.742 -11.653 1.00 95.00 403 GLN A C 1
ATOM 3056 O O . GLN A 1 403 ? -5.157 2.663 -11.595 1.00 95.00 403 GLN A O 1
ATOM 3061 N N . ILE A 1 404 ? -5.343 4.797 -10.927 1.00 93.94 404 ILE A N 1
ATOM 3062 C CA . ILE A 1 404 ? -4.177 4.760 -10.022 1.00 93.94 404 ILE A CA 1
ATOM 3063 C C . ILE A 1 404 ? -4.384 3.731 -8.899 1.00 93.94 404 ILE A C 1
ATOM 3065 O O . ILE A 1 404 ? -3.479 2.956 -8.590 1.00 93.94 404 ILE A O 1
ATOM 3069 N N . ARG A 1 405 ? -5.584 3.683 -8.300 1.00 95.94 405 ARG A N 1
ATOM 3070 C CA . ARG A 1 405 ? -5.925 2.676 -7.281 1.00 95.94 405 ARG A CA 1
ATOM 3071 C C . ARG A 1 405 ? -5.936 1.257 -7.849 1.00 95.94 405 ARG A C 1
ATOM 3073 O O . ARG A 1 405 ? -5.461 0.352 -7.173 1.00 95.94 405 ARG A O 1
ATOM 3080 N N . ALA A 1 406 ? -6.448 1.065 -9.065 1.00 96.31 406 ALA A N 1
ATOM 3081 C CA . ALA A 1 406 ? -6.474 -0.236 -9.730 1.00 96.31 406 ALA A CA 1
ATOM 3082 C C . ALA A 1 406 ? -5.059 -0.749 -10.053 1.00 96.31 406 ALA A C 1
ATOM 3084 O O . ALA A 1 406 ? -4.753 -1.895 -9.731 1.00 96.31 406 ALA A O 1
ATOM 3085 N N . ASP A 1 407 ? -4.188 0.107 -10.602 1.00 95.19 407 ASP A N 1
ATOM 3086 C CA . ASP A 1 407 ? -2.779 -0.213 -10.871 1.00 95.19 407 ASP A CA 1
ATOM 3087 C C . ASP A 1 407 ? -2.046 -0.637 -9.590 1.00 95.19 407 ASP A C 1
ATOM 3089 O O . ASP A 1 407 ? -1.500 -1.739 -9.529 1.00 95.19 407 ASP A O 1
ATOM 3093 N N . VAL A 1 408 ? -2.117 0.176 -8.529 1.00 96.88 408 VAL A N 1
ATOM 3094 C CA . VAL A 1 408 ? -1.486 -0.158 -7.243 1.00 96.88 408 VAL A CA 1
ATOM 3095 C C . VAL A 1 408 ? -2.068 -1.446 -6.665 1.00 96.88 408 VAL A C 1
ATOM 3097 O O . VAL A 1 408 ? -1.306 -2.324 -6.276 1.00 96.88 408 VAL A O 1
ATOM 3100 N N . ASN A 1 409 ? -3.393 -1.622 -6.662 1.00 96.88 409 ASN A N 1
ATOM 3101 C CA . ASN A 1 409 ? -4.011 -2.842 -6.140 1.00 96.88 409 ASN A CA 1
ATOM 3102 C C . ASN A 1 409 ? -3.602 -4.102 -6.922 1.00 96.88 409 ASN A C 1
ATOM 3104 O O . ASN A 1 409 ? -3.423 -5.151 -6.310 1.00 96.88 409 ASN A O 1
ATOM 3108 N N . SER A 1 410 ? -3.411 -4.005 -8.244 1.00 97.31 410 SER A N 1
ATOM 3109 C CA . SER A 1 410 ? -2.964 -5.133 -9.079 1.00 97.31 410 SER A CA 1
ATOM 3110 C C . SER A 1 410 ? -1.547 -5.621 -8.748 1.00 97.31 410 SER A C 1
ATOM 3112 O O . SER A 1 410 ? -1.222 -6.780 -8.996 1.00 97.31 410 SER A O 1
ATOM 3114 N N . LYS A 1 411 ? -0.728 -4.756 -8.137 1.00 97.56 411 LYS A N 1
ATOM 3115 C CA . LYS A 1 411 ? 0.663 -5.018 -7.739 1.00 97.56 411 LYS A CA 1
ATOM 3116 C C . LYS A 1 411 ? 0.810 -5.364 -6.250 1.00 97.56 411 LYS A C 1
ATOM 3118 O O . LYS A 1 411 ? 1.934 -5.529 -5.787 1.00 97.56 411 LYS A O 1
ATOM 3123 N N . ILE A 1 412 ? -0.283 -5.455 -5.481 1.00 97.75 412 ILE A N 1
ATOM 3124 C CA . ILE A 1 412 ? -0.254 -5.675 -4.023 1.00 97.75 412 ILE A CA 1
ATOM 3125 C C . ILE A 1 412 ? -0.772 -7.067 -3.653 1.00 97.75 412 ILE A C 1
ATOM 3127 O O . ILE A 1 412 ? -1.945 -7.404 -3.819 1.00 97.75 412 ILE A O 1
ATOM 3131 N N . ILE A 1 413 ? 0.118 -7.852 -3.054 1.00 96.25 413 ILE A N 1
ATOM 3132 C CA . ILE A 1 413 ? -0.116 -9.199 -2.545 1.00 96.25 413 ILE A CA 1
ATOM 3133 C C . ILE A 1 413 ? -0.240 -9.110 -1.021 1.00 96.25 413 ILE A C 1
ATOM 3135 O O . ILE A 1 413 ? 0.651 -8.605 -0.338 1.00 96.25 413 ILE A O 1
ATOM 3139 N N . ARG A 1 414 ? -1.355 -9.594 -0.473 1.00 94.12 414 ARG A N 1
ATOM 3140 C CA . ARG A 1 414 ? -1.661 -9.532 0.964 1.00 94.12 414 ARG A CA 1
ATOM 3141 C C . ARG A 1 414 ? -1.227 -10.837 1.631 1.00 94.12 414 ARG A C 1
ATOM 3143 O O . ARG A 1 414 ? -1.648 -11.905 1.197 1.00 94.12 414 ARG A O 1
ATOM 3150 N N . LYS A 1 415 ? -0.388 -10.763 2.671 1.00 90.38 415 LYS A N 1
ATOM 3151 C CA . LYS A 1 415 ? 0.016 -11.916 3.491 1.00 90.38 415 LYS A CA 1
ATOM 3152 C C . LYS A 1 415 ? -0.291 -11.620 4.956 1.00 90.38 415 LYS A C 1
ATOM 3154 O O . LYS A 1 415 ? 0.523 -11.040 5.676 1.00 90.38 415 LYS A O 1
ATOM 3159 N N . ILE A 1 416 ? -1.487 -12.007 5.379 1.00 88.88 416 ILE A N 1
ATOM 3160 C CA . ILE A 1 416 ? -2.030 -11.739 6.711 1.00 88.88 416 ILE A CA 1
ATOM 3161 C C . ILE A 1 416 ? -2.300 -13.091 7.372 1.00 88.88 416 ILE A C 1
ATOM 3163 O O . ILE A 1 416 ? -2.928 -13.948 6.760 1.00 88.88 416 ILE A O 1
ATOM 3167 N N . SER A 1 417 ? -1.799 -13.294 8.592 1.00 86.00 417 SER A N 1
ATOM 3168 C CA . SER A 1 417 ? -2.198 -14.436 9.419 1.00 86.00 417 SER A CA 1
ATOM 3169 C C . SER A 1 417 ? -3.323 -13.988 10.346 1.00 86.00 417 SER A C 1
ATOM 3171 O O . SER A 1 417 ? -3.245 -12.931 10.976 1.00 86.00 417 SER A O 1
ATOM 3173 N N . VAL A 1 418 ? -4.374 -14.802 10.414 1.00 87.75 418 VAL A N 1
ATOM 3174 C CA . VAL A 1 418 ? -5.500 -14.652 11.350 1.00 87.75 418 VAL A CA 1
ATOM 3175 C C . VAL A 1 418 ? -5.585 -15.846 12.309 1.00 87.75 418 VAL A C 1
ATOM 3177 O O . VAL A 1 418 ? -6.635 -16.124 12.891 1.00 87.75 418 VAL A O 1
ATOM 3180 N N . ASP A 1 419 ? -4.482 -16.586 12.436 1.00 87.88 419 ASP A N 1
ATOM 3181 C CA . ASP A 1 419 ? -4.417 -17.812 13.221 1.00 87.88 419 ASP A CA 1
ATOM 3182 C C . ASP A 1 419 ? -4.735 -17.516 14.692 1.00 87.88 419 ASP A C 1
ATOM 3184 O O . ASP A 1 419 ? -4.268 -16.535 15.272 1.00 87.88 419 ASP A O 1
ATOM 3188 N N . GLY A 1 420 ? -5.567 -18.359 15.306 1.00 86.88 420 GLY A N 1
ATOM 3189 C CA . GLY A 1 420 ? -6.004 -18.155 16.688 1.00 86.88 420 GLY A CA 1
ATOM 3190 C C . GLY A 1 420 ? -7.076 -17.074 16.882 1.00 86.88 420 GLY A C 1
ATOM 3191 O O . GLY A 1 420 ? -7.245 -16.613 18.009 1.00 86.88 420 GLY A O 1
ATOM 3192 N N . LEU A 1 421 ? -7.825 -16.690 15.838 1.00 93.62 421 LEU A N 1
ATOM 3193 C CA . LEU A 1 421 ? -9.035 -15.870 15.975 1.00 93.62 421 LEU A CA 1
ATOM 3194 C C . LEU A 1 421 ? -10.071 -16.558 16.883 1.00 93.62 421 LEU A C 1
ATOM 3196 O O . LEU A 1 421 ? -10.558 -17.651 16.588 1.00 93.62 421 LEU A O 1
ATOM 3200 N N . LYS A 1 422 ? -10.435 -15.900 17.987 1.00 94.94 422 LYS A N 1
ATOM 3201 C CA . LYS A 1 422 ? -11.349 -16.425 19.010 1.00 94.94 422 LYS A CA 1
ATOM 3202 C C . LYS A 1 422 ? -12.631 -15.610 19.113 1.00 94.94 422 LYS A C 1
ATOM 3204 O O . LYS A 1 422 ? -12.692 -14.426 18.789 1.00 94.94 422 LYS A O 1
ATOM 3209 N N . HIS A 1 423 ? -13.654 -16.238 19.677 1.00 95.94 423 HIS A N 1
ATOM 3210 C CA . HIS A 1 423 ? -14.902 -15.587 20.058 1.00 95.94 423 HIS A CA 1
ATOM 3211 C C . HIS A 1 423 ? -14.938 -15.400 21.584 1.00 95.94 423 HIS A C 1
ATOM 3213 O O . HIS A 1 423 ? -15.648 -16.107 22.293 1.00 95.94 423 HIS A O 1
ATOM 3219 N N . GLU A 1 424 ? -14.099 -14.490 22.087 1.00 95.94 424 GLU A N 1
ATOM 3220 C CA . GLU A 1 424 ? -13.946 -14.182 23.515 1.00 95.94 424 GLU A CA 1
ATOM 3221 C C . GLU A 1 424 ? -13.837 -12.670 23.762 1.00 95.94 424 GLU A C 1
ATOM 3223 O O . GLU A 1 424 ? -13.349 -11.940 22.900 1.00 95.94 424 GLU A O 1
ATOM 3228 N N . LEU A 1 425 ? -14.266 -12.207 24.946 1.00 97.12 425 LEU A N 1
ATOM 3229 C CA . LEU A 1 425 ? -14.198 -10.793 25.345 1.00 97.12 425 LEU A CA 1
ATOM 3230 C C . LEU A 1 425 ? -12.766 -10.262 25.399 1.00 97.12 425 LEU A C 1
ATOM 3232 O O . LEU A 1 425 ? -11.868 -10.929 25.932 1.00 97.12 425 LEU A O 1
ATOM 3236 N N . GLY A 1 426 ? -12.613 -9.012 24.962 1.00 95.50 426 GLY A N 1
ATOM 3237 C CA . GLY A 1 426 ? -11.368 -8.256 24.989 1.00 95.50 426 GLY A CA 1
ATOM 3238 C C . GLY A 1 426 ? -10.845 -7.915 23.595 1.00 95.50 426 GLY A C 1
ATOM 3239 O O . GLY A 1 426 ? -11.563 -7.962 22.596 1.00 95.50 426 GLY A O 1
ATOM 3240 N N . THR A 1 427 ? -9.570 -7.530 23.549 1.00 95.25 427 THR A N 1
ATOM 3241 C CA . THR A 1 427 ? -8.856 -7.145 22.322 1.00 95.25 427 THR A CA 1
ATOM 3242 C C . THR A 1 427 ? -8.017 -8.312 21.806 1.00 95.25 427 THR A C 1
ATOM 3244 O O . THR A 1 427 ? -7.258 -8.898 22.573 1.00 95.25 427 THR A O 1
ATOM 3247 N N . GLN A 1 428 ? -8.108 -8.596 20.509 1.00 94.50 428 GLN A N 1
ATOM 3248 C CA . GLN A 1 428 ? -7.268 -9.546 19.782 1.00 94.50 428 GLN A CA 1
ATOM 3249 C C . GLN A 1 428 ? -6.491 -8.780 18.701 1.00 94.50 428 GLN A C 1
ATOM 3251 O O . GLN A 1 428 ? -7.081 -8.020 17.929 1.00 94.50 428 GLN A O 1
ATOM 3256 N N . GLU A 1 429 ? -5.169 -8.941 18.671 1.00 93.31 429 GLU A N 1
ATOM 3257 C CA . GLU A 1 429 ? -4.278 -8.295 17.701 1.00 93.31 429 GLU A CA 1
ATOM 3258 C C . GLU A 1 429 ? -3.704 -9.350 16.751 1.00 93.31 429 GLU A C 1
ATOM 3260 O O . GLU A 1 429 ? -3.152 -10.353 17.197 1.00 93.31 429 GLU A O 1
ATOM 3265 N N . PHE A 1 430 ? -3.809 -9.099 15.449 1.00 93.88 430 PHE A N 1
ATOM 3266 C CA . PHE A 1 430 ? -3.302 -9.962 14.380 1.00 93.88 430 PHE A CA 1
ATOM 3267 C C . PHE A 1 430 ? -2.257 -9.203 13.577 1.00 93.88 430 PHE A C 1
ATOM 3269 O O . PHE A 1 430 ? -2.340 -7.979 13.466 1.00 93.88 430 PHE A O 1
ATOM 3276 N N . SER A 1 431 ? -1.271 -9.910 13.026 1.00 93.00 431 SER A N 1
ATOM 3277 C CA . SER A 1 431 ? -0.176 -9.290 12.277 1.00 93.00 431 SER A CA 1
ATOM 3278 C C . SER A 1 431 ? -0.109 -9.783 10.836 1.00 93.00 431 SER A C 1
ATOM 3280 O O . SER A 1 431 ? -0.361 -10.950 10.534 1.00 93.00 431 SER A O 1
ATOM 3282 N N . GLY A 1 432 ? 0.260 -8.880 9.934 1.00 94.56 432 GLY A N 1
ATOM 3283 C CA . GLY A 1 432 ? 0.377 -9.166 8.510 1.00 94.56 432 GLY A CA 1
ATOM 3284 C C . GLY A 1 432 ? 1.356 -8.234 7.814 1.00 94.56 432 GLY A C 1
ATOM 3285 O O . GLY A 1 432 ? 1.833 -7.255 8.384 1.00 94.56 432 GLY A O 1
ATOM 3286 N N . THR A 1 433 ? 1.653 -8.550 6.560 1.00 96.44 433 THR A N 1
ATOM 3287 C CA . THR A 1 433 ? 2.464 -7.714 5.669 1.00 96.44 433 THR A CA 1
ATOM 3288 C C . THR A 1 433 ? 1.810 -7.629 4.297 1.00 96.44 433 THR A C 1
ATOM 3290 O O . THR A 1 433 ? 1.089 -8.533 3.863 1.00 96.44 433 THR A O 1
ATOM 3293 N N . LEU A 1 434 ? 2.077 -6.531 3.601 1.00 97.62 434 LEU A N 1
ATOM 3294 C CA . LEU A 1 434 ? 1.846 -6.407 2.170 1.00 97.62 434 LEU A CA 1
ATOM 3295 C C . LEU A 1 434 ? 3.164 -6.688 1.446 1.00 97.62 434 LEU A C 1
ATOM 3297 O O . LEU A 1 434 ? 4.233 -6.330 1.939 1.00 97.62 434 LEU A O 1
ATOM 3301 N N . ARG A 1 435 ? 3.097 -7.310 0.272 1.00 97.44 435 ARG A N 1
ATOM 3302 C CA . ARG A 1 435 ? 4.239 -7.513 -0.622 1.00 97.44 435 ARG A CA 1
ATOM 3303 C C . ARG A 1 435 ? 3.893 -6.997 -2.014 1.00 97.44 435 ARG A C 1
ATOM 3305 O O . ARG A 1 435 ? 2.762 -7.167 -2.459 1.00 97.44 435 ARG A O 1
ATOM 3312 N N . THR A 1 436 ? 4.847 -6.379 -2.697 1.00 98.06 436 THR A N 1
ATOM 3313 C CA . THR A 1 436 ? 4.663 -5.913 -4.077 1.00 98.06 436 THR A CA 1
ATOM 3314 C C . THR A 1 436 ? 4.952 -7.021 -5.094 1.00 98.06 436 THR A C 1
ATOM 3316 O O . THR A 1 436 ? 5.538 -8.058 -4.766 1.00 98.06 436 THR A O 1
ATOM 3319 N N . ASP A 1 437 ? 4.571 -6.804 -6.349 1.00 96.12 437 ASP A N 1
ATOM 3320 C CA . ASP A 1 437 ? 4.963 -7.628 -7.498 1.00 96.12 437 ASP A CA 1
ATOM 3321 C C . ASP A 1 437 ? 6.493 -7.743 -7.653 1.00 96.12 437 ASP A C 1
ATOM 3323 O O . ASP A 1 437 ? 6.997 -8.805 -8.014 1.00 96.12 437 ASP A O 1
ATOM 3327 N N . LEU A 1 438 ? 7.235 -6.695 -7.274 1.00 97.06 438 LEU A N 1
ATOM 3328 C CA . LEU A 1 438 ? 8.704 -6.669 -7.193 1.00 97.06 438 LEU A CA 1
ATOM 3329 C C . LEU A 1 438 ? 9.269 -7.100 -5.822 1.00 97.06 438 LEU A C 1
ATOM 3331 O O . LEU A 1 438 ? 10.414 -6.802 -5.493 1.00 97.06 438 LEU A O 1
ATOM 3335 N N . ASN A 1 439 ? 8.489 -7.828 -5.019 1.00 97.25 439 ASN A N 1
ATOM 3336 C CA . ASN A 1 439 ? 8.891 -8.414 -3.732 1.00 97.25 439 ASN A CA 1
ATOM 3337 C C . ASN A 1 439 ? 9.272 -7.438 -2.603 1.00 97.25 439 ASN A C 1
ATOM 3339 O O . ASN A 1 439 ? 9.730 -7.897 -1.558 1.00 97.25 439 ASN A O 1
ATOM 3343 N N . VAL A 1 440 ? 9.027 -6.134 -2.742 1.00 98.31 440 VAL A N 1
ATOM 3344 C CA . VAL A 1 440 ? 9.171 -5.177 -1.631 1.00 98.31 440 VAL A CA 1
ATOM 3345 C C . VAL A 1 440 ? 8.137 -5.528 -0.559 1.00 98.31 440 VAL A C 1
ATOM 3347 O O . VAL A 1 440 ? 6.957 -5.681 -0.876 1.00 98.31 440 VAL A O 1
ATOM 3350 N N . VAL A 1 441 ? 8.557 -5.687 0.697 1.00 98.00 441 VAL A N 1
ATOM 3351 C CA . VAL A 1 441 ? 7.683 -6.093 1.816 1.00 98.00 441 VAL A CA 1
ATOM 3352 C C . VAL A 1 441 ? 7.422 -4.897 2.727 1.00 98.00 441 VAL A C 1
ATOM 3354 O O . VAL A 1 441 ? 8.328 -4.107 2.990 1.00 98.00 441 VAL A O 1
ATOM 3357 N N . SER A 1 442 ? 6.188 -4.733 3.199 1.00 98.00 442 SER A N 1
ATOM 3358 C CA . SER A 1 442 ? 5.830 -3.679 4.152 1.00 98.00 442 SER A CA 1
ATOM 3359 C C . SER A 1 442 ? 6.446 -3.931 5.536 1.00 98.00 442 SER A C 1
ATOM 3361 O O . SER A 1 442 ? 6.784 -5.070 5.865 1.00 98.00 442 SER A O 1
ATOM 3363 N N . PRO A 1 443 ? 6.497 -2.914 6.413 1.00 96.25 443 PRO A N 1
ATOM 3364 C CA . PRO A 1 443 ? 6.608 -3.145 7.850 1.00 96.25 443 PRO A CA 1
ATOM 3365 C C . PRO A 1 443 ? 5.504 -4.097 8.342 1.00 96.25 443 PRO A C 1
ATOM 3367 O O . PRO A 1 443 ? 4.488 -4.287 7.664 1.00 96.25 443 PRO A O 1
ATOM 3370 N N . VAL A 1 444 ? 5.677 -4.675 9.533 1.00 94.50 444 VAL A N 1
ATOM 3371 C CA . VAL A 1 444 ? 4.636 -5.507 10.157 1.00 94.50 444 VAL A CA 1
ATOM 3372 C C . VAL A 1 444 ? 3.453 -4.625 10.556 1.00 94.50 444 VAL A C 1
ATOM 3374 O O . VAL A 1 444 ? 3.579 -3.731 11.396 1.00 94.50 444 VAL A O 1
ATOM 3377 N N . LEU A 1 445 ? 2.302 -4.900 9.950 1.00 93.56 445 LEU A N 1
ATOM 3378 C CA . LEU A 1 445 ? 1.042 -4.203 10.181 1.00 93.56 445 LEU A CA 1
ATOM 3379 C C . LEU A 1 445 ? 0.176 -4.991 11.166 1.00 93.56 445 LEU A C 1
ATOM 3381 O O . LEU A 1 445 ? 0.270 -6.216 11.243 1.00 93.56 445 LEU A O 1
ATOM 3385 N N . LYS A 1 446 ? -0.672 -4.282 11.911 1.00 92.00 446 LYS A N 1
ATOM 3386 C CA . LYS A 1 446 ? -1.572 -4.806 12.937 1.00 92.00 446 LYS A CA 1
ATOM 3387 C C . LYS A 1 446 ? -3.035 -4.577 12.569 1.00 92.00 446 LYS A C 1
ATOM 3389 O O . LYS A 1 446 ? -3.467 -3.443 12.381 1.00 92.00 446 LYS A O 1
ATOM 3394 N N . ALA A 1 447 ? -3.809 -5.653 12.585 1.00 93.50 447 ALA A N 1
ATOM 3395 C CA . ALA A 1 447 ? -5.265 -5.633 12.603 1.00 93.50 447 ALA A CA 1
ATOM 3396 C C . ALA A 1 447 ? -5.747 -5.811 14.050 1.00 93.50 447 ALA A C 1
ATOM 3398 O O . ALA A 1 447 ? -5.206 -6.643 14.779 1.00 93.50 447 ALA A O 1
ATOM 3399 N N . THR A 1 448 ? -6.770 -5.064 14.475 1.00 94.31 448 THR A N 1
ATOM 3400 C CA . THR A 1 448 ? -7.336 -5.209 15.830 1.00 94.31 448 THR A CA 1
ATOM 3401 C C . THR A 1 448 ? -8.809 -5.595 15.779 1.00 94.31 448 THR A C 1
ATOM 3403 O O . THR A 1 448 ? -9.641 -4.814 15.321 1.00 94.31 448 THR A O 1
ATOM 3406 N N . ALA A 1 449 ? -9.154 -6.765 16.311 1.00 95.88 449 ALA A N 1
ATOM 3407 C CA . ALA A 1 449 ? -10.539 -7.180 16.518 1.00 95.88 449 ALA A CA 1
ATOM 3408 C C . ALA A 1 449 ? -10.894 -7.086 18.008 1.00 95.88 449 ALA A C 1
ATOM 3410 O O . ALA A 1 449 ? -10.100 -7.464 18.869 1.00 95.88 449 ALA A O 1
ATOM 3411 N N . ILE A 1 450 ? -12.077 -6.564 18.331 1.00 97.38 450 ILE A N 1
ATOM 3412 C CA . ILE A 1 450 ? -12.525 -6.392 19.718 1.00 97.38 450 ILE A CA 1
ATOM 3413 C C . ILE A 1 450 ? -13.931 -6.955 19.884 1.00 97.38 450 ILE A C 1
ATOM 3415 O O . ILE A 1 450 ? -14.846 -6.593 19.136 1.00 97.38 450 ILE A O 1
ATOM 3419 N N . TYR A 1 451 ? -14.103 -7.781 20.913 1.00 98.31 451 TYR A N 1
ATOM 3420 C CA . TYR A 1 451 ? -15.412 -8.179 21.414 1.00 98.31 451 TYR A CA 1
ATOM 3421 C C . TYR A 1 451 ? -15.736 -7.469 22.721 1.00 98.31 451 TYR A C 1
ATOM 3423 O O . TYR A 1 451 ? -14.956 -7.520 23.675 1.00 98.31 451 TYR A O 1
ATOM 3431 N N . TYR A 1 452 ? -16.919 -6.861 22.762 1.00 98.25 452 TYR A N 1
ATOM 3432 C CA . TYR A 1 452 ? -17.522 -6.294 23.966 1.00 98.25 452 TYR A CA 1
ATOM 3433 C C . TYR A 1 452 ? -18.857 -6.993 24.271 1.00 98.25 452 TYR A C 1
ATOM 3435 O O . TYR A 1 452 ? -19.443 -7.627 23.399 1.00 98.25 452 TYR A O 1
ATOM 3443 N N . THR A 1 453 ? -19.345 -6.877 25.498 1.00 97.94 453 THR A N 1
ATOM 3444 C CA . THR A 1 453 ? -20.648 -7.363 25.957 1.00 97.94 453 THR A CA 1
ATOM 3445 C C . THR A 1 453 ? -21.409 -6.247 26.663 1.00 97.94 453 THR A C 1
ATOM 3447 O O . THR A 1 453 ? -20.832 -5.341 27.272 1.00 97.94 453 THR A O 1
ATOM 3450 N N . GLU A 1 454 ? -22.731 -6.348 26.586 1.00 96.62 454 GLU A N 1
ATOM 3451 C CA . GLU A 1 454 ? -23.686 -5.494 27.296 1.00 96.62 454 GLU A CA 1
ATOM 3452 C C . GLU A 1 454 ? -24.221 -6.199 28.561 1.00 96.62 454 GLU A C 1
ATOM 3454 O O . GLU A 1 454 ? -24.861 -5.565 29.400 1.00 9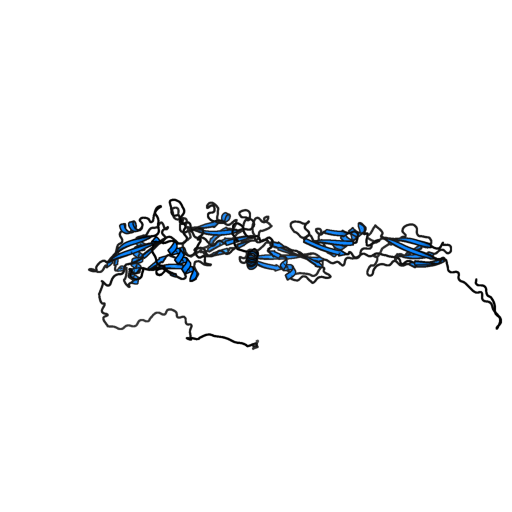6.62 454 GLU A O 1
ATOM 3459 N N . LYS A 1 455 ? -23.912 -7.495 28.746 1.00 94.56 455 LYS A N 1
ATOM 3460 C CA . LYS A 1 455 ? -24.260 -8.305 29.925 1.00 94.56 455 LYS A CA 1
ATOM 3461 C C . LYS A 1 455 ? -23.305 -8.010 31.084 1.00 94.56 455 LYS A C 1
ATOM 3463 O O . LYS A 1 455 ? -22.419 -8.790 31.427 1.00 94.56 455 LYS A O 1
ATOM 3468 N N . ILE A 1 456 ? -23.489 -6.844 31.684 1.00 94.44 456 ILE A N 1
ATOM 3469 C CA . ILE A 1 456 ? -22.780 -6.413 32.891 1.00 94.44 456 ILE A CA 1
ATOM 3470 C C . ILE A 1 456 ? -23.580 -6.862 34.131 1.00 94.44 456 ILE A C 1
ATOM 3472 O O . ILE A 1 456 ? -24.808 -6.860 34.079 1.00 94.44 456 ILE A O 1
ATOM 3476 N N . PRO A 1 457 ? -22.951 -7.229 35.264 1.00 91.62 457 PRO A N 1
ATOM 3477 C CA . PRO A 1 457 ? -23.677 -7.429 36.517 1.00 91.62 457 PRO A CA 1
ATOM 3478 C C . PRO A 1 457 ? -24.447 -6.164 36.915 1.00 91.62 457 PRO A C 1
ATOM 3480 O O . PRO A 1 457 ? -23.870 -5.074 36.929 1.00 91.62 457 PRO A O 1
ATOM 3483 N N . ALA A 1 458 ? -25.727 -6.305 37.259 1.00 93.44 458 ALA A N 1
ATOM 3484 C CA . ALA A 1 458 ? -26.572 -5.164 37.598 1.00 93.44 458 ALA A CA 1
ATOM 3485 C C . ALA A 1 458 ? -26.025 -4.361 38.795 1.00 93.44 458 ALA A C 1
ATOM 3487 O O . ALA A 1 458 ? -25.364 -4.900 39.690 1.00 93.44 458 ALA A O 1
ATOM 3488 N N . THR A 1 459 ? -26.287 -3.055 38.808 1.00 93.06 459 THR A N 1
ATOM 3489 C CA . THR A 1 459 ? -25.961 -2.161 39.932 1.00 93.06 459 THR A CA 1
ATOM 3490 C C . THR A 1 459 ? -27.234 -1.818 40.691 1.00 93.06 459 THR A C 1
ATOM 3492 O O . THR A 1 459 ? -28.218 -1.410 40.078 1.00 93.06 459 THR A O 1
ATOM 3495 N N . LEU A 1 460 ? -27.214 -1.992 42.015 1.00 92.56 460 LEU A N 1
ATOM 3496 C CA . LEU A 1 460 ? -28.324 -1.603 42.881 1.00 92.56 460 LEU A CA 1
ATOM 3497 C C . LEU A 1 460 ? -28.357 -0.076 43.017 1.00 92.56 460 LEU A C 1
ATOM 3499 O O . LEU A 1 460 ? -27.320 0.552 43.235 1.00 92.56 460 LEU A O 1
ATOM 3503 N N . VAL A 1 461 ? -29.539 0.516 42.874 1.00 93.06 461 VAL A N 1
ATOM 3504 C CA . VAL A 1 461 ? -29.752 1.966 42.873 1.00 93.06 461 VAL A CA 1
ATOM 3505 C C . VAL A 1 461 ? -31.021 2.330 43.639 1.00 93.06 461 VAL A C 1
ATOM 3507 O O . VAL A 1 461 ? -31.972 1.552 43.696 1.00 93.06 461 VAL A O 1
ATOM 3510 N N . SER A 1 462 ? -31.039 3.529 44.220 1.00 89.38 462 SER A N 1
ATOM 3511 C CA . SER A 1 462 ? -32.227 4.121 44.848 1.00 89.38 462 SER A CA 1
ATOM 3512 C C . SER A 1 462 ? -33.166 4.740 43.806 1.00 89.38 462 SER A C 1
ATOM 3514 O O . SER A 1 462 ? -34.378 4.560 43.886 1.00 89.38 462 SER A O 1
ATOM 3516 N N . ASP A 1 463 ? -32.605 5.420 42.803 1.00 90.19 463 ASP A N 1
ATOM 3517 C CA . ASP A 1 463 ? -33.310 6.042 41.677 1.00 90.19 463 ASP A CA 1
ATOM 3518 C C . ASP A 1 463 ? -32.566 5.689 40.367 1.00 90.19 463 ASP A C 1
ATOM 3520 O O . ASP A 1 463 ? -31.403 6.080 40.213 1.00 90.19 463 ASP A O 1
ATOM 3524 N N . PRO A 1 464 ? -33.174 4.927 39.435 1.00 90.38 464 PRO A N 1
ATOM 3525 C CA . PRO A 1 464 ? -32.524 4.528 38.186 1.00 90.38 464 PRO A CA 1
ATOM 3526 C C . PRO A 1 464 ? -32.313 5.681 37.192 1.00 90.38 464 PRO A C 1
ATOM 3528 O O . PRO A 1 464 ? -31.467 5.555 36.307 1.00 90.38 464 PRO A O 1
ATOM 3531 N N . ASP A 1 465 ? -33.021 6.804 37.348 1.00 90.56 465 ASP A N 1
ATOM 3532 C CA . ASP A 1 465 ? -32.897 7.979 36.478 1.00 90.56 465 ASP A CA 1
ATOM 3533 C C . ASP A 1 465 ? -31.935 9.042 37.046 1.00 90.56 465 ASP A C 1
ATOM 3535 O O . ASP A 1 465 ? -31.623 10.030 36.372 1.00 90.56 465 ASP A O 1
ATOM 3539 N N . LYS A 1 466 ? -31.451 8.857 38.287 1.00 92.88 466 LYS A N 1
ATOM 3540 C CA . LYS A 1 466 ? -30.573 9.804 38.999 1.00 92.88 466 LYS A CA 1
ATOM 3541 C C . LYS A 1 466 ? -29.423 9.102 39.722 1.00 92.88 466 LYS A C 1
ATOM 3543 O O . LYS A 1 466 ? -29.310 9.155 40.947 1.00 92.88 466 LYS A O 1
ATOM 3548 N N . LEU A 1 467 ? -28.531 8.487 38.949 1.00 94.50 467 LEU A N 1
ATOM 3549 C CA . LEU A 1 467 ? -27.351 7.811 39.483 1.00 94.50 467 LEU A CA 1
ATOM 3550 C C . LEU A 1 467 ? -26.422 8.754 40.263 1.00 94.50 467 LEU A C 1
ATOM 3552 O O . LEU A 1 467 ? -26.085 9.854 39.811 1.00 94.50 467 LEU A O 1
ATOM 3556 N N . THR A 1 468 ? -25.951 8.279 41.416 1.00 93.19 468 THR A N 1
ATOM 3557 C CA . THR A 1 468 ? -24.936 8.957 42.234 1.00 93.19 468 THR A CA 1
ATOM 3558 C C . THR A 1 468 ? -23.527 8.792 41.636 1.00 93.19 468 THR A C 1
ATOM 3560 O O . THR A 1 468 ? -23.293 7.867 40.850 1.00 93.19 468 THR A O 1
ATOM 3563 N N . PRO A 1 469 ? -22.544 9.635 42.019 1.00 93.25 469 PRO A N 1
ATOM 3564 C CA . PRO A 1 469 ? -21.152 9.467 41.592 1.00 93.25 469 PRO A CA 1
ATOM 3565 C C . PRO A 1 469 ? -20.577 8.075 41.908 1.00 93.25 469 PRO A C 1
ATOM 3567 O O . PRO A 1 469 ? -19.913 7.486 41.055 1.00 93.25 469 PRO A O 1
ATOM 3570 N N . ASP A 1 470 ? -20.900 7.510 43.076 1.00 91.31 470 ASP A N 1
ATOM 3571 C CA . ASP A 1 470 ? -20.478 6.161 43.486 1.00 91.31 470 ASP A CA 1
ATOM 3572 C C . ASP A 1 470 ? -21.046 5.069 42.562 1.00 91.31 470 ASP A C 1
ATOM 3574 O O . ASP A 1 470 ? -20.332 4.144 42.168 1.00 91.31 470 ASP A O 1
ATOM 3578 N N . GLN A 1 471 ? -22.322 5.185 42.174 1.00 93.62 471 GLN A N 1
ATOM 3579 C CA . GLN A 1 471 ? -22.986 4.248 41.258 1.00 93.62 471 GLN A CA 1
ATOM 3580 C C . GLN A 1 471 ? -22.419 4.362 39.835 1.00 93.62 471 GLN A C 1
ATOM 3582 O O . GLN A 1 471 ? -22.164 3.347 39.185 1.00 93.62 471 GLN A O 1
ATOM 3587 N N . ILE A 1 472 ? -22.151 5.586 39.368 1.00 95.81 472 ILE A N 1
ATOM 3588 C CA . ILE A 1 472 ? -21.473 5.863 38.092 1.00 95.81 472 ILE A CA 1
ATOM 3589 C C . ILE A 1 472 ? -20.070 5.237 38.079 1.00 95.81 472 ILE A C 1
ATOM 3591 O O . ILE A 1 472 ? -19.707 4.558 37.112 1.00 95.81 472 ILE A O 1
ATOM 3595 N N . ALA A 1 473 ? -19.295 5.399 39.155 1.00 95.00 473 ALA A N 1
ATOM 3596 C CA . ALA A 1 473 ? -17.970 4.800 39.303 1.00 95.00 473 ALA A CA 1
ATOM 3597 C C . ALA A 1 473 ? -18.028 3.260 39.356 1.00 95.00 473 ALA A C 1
ATOM 3599 O O . ALA A 1 473 ? -17.210 2.585 38.726 1.00 95.00 473 ALA A O 1
ATOM 3600 N N . GLU A 1 474 ? -19.024 2.687 40.038 1.00 93.75 474 GLU A N 1
ATOM 3601 C CA . GLU A 1 474 ? -19.244 1.239 40.086 1.00 93.75 474 GLU A CA 1
ATOM 3602 C C . GLU A 1 474 ? -19.572 0.652 38.710 1.00 93.75 474 GLU A C 1
ATOM 3604 O O . GLU A 1 474 ? -18.931 -0.316 38.298 1.00 93.75 474 GLU A O 1
ATOM 3609 N N . ILE A 1 475 ? -20.528 1.237 37.981 1.00 96.44 475 ILE A N 1
ATOM 3610 C CA . ILE A 1 475 ? -20.878 0.796 36.622 1.00 96.44 475 ILE A CA 1
ATOM 3611 C C . ILE A 1 475 ? -19.651 0.916 35.715 1.00 96.44 475 ILE A C 1
ATOM 3613 O O . ILE A 1 475 ? -19.317 -0.035 35.013 1.00 96.44 475 ILE A O 1
ATOM 3617 N N . THR A 1 476 ? -18.928 2.036 35.784 1.00 97.5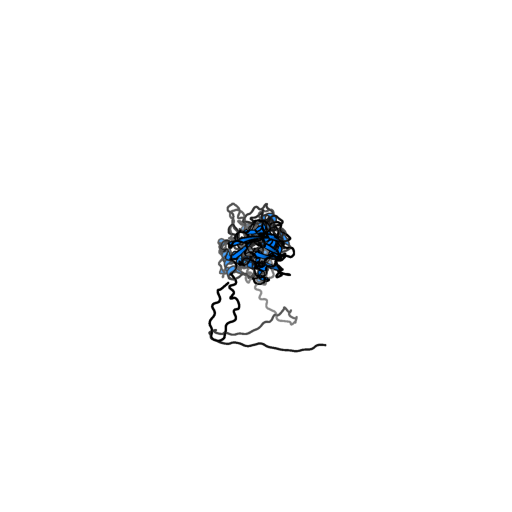6 476 THR A N 1
ATOM 3618 C CA . THR A 1 476 ? -17.684 2.257 35.028 1.00 97.56 476 THR A CA 1
ATOM 3619 C C . THR A 1 476 ? -16.657 1.149 35.296 1.00 97.56 476 THR A C 1
ATOM 3621 O O . THR A 1 476 ? -16.105 0.577 34.354 1.00 97.56 476 THR A O 1
ATOM 3624 N N . SER A 1 477 ? -16.440 0.794 36.567 1.00 96.25 477 SER A N 1
ATOM 3625 C CA . SER A 1 477 ? -15.524 -0.278 36.979 1.00 96.25 477 SER A CA 1
ATOM 3626 C C . SER A 1 477 ? -15.977 -1.658 36.482 1.00 96.25 477 SER A C 1
ATOM 3628 O O . SER A 1 477 ? -15.191 -2.385 35.868 1.00 96.25 477 SER A O 1
ATOM 3630 N N . LYS A 1 478 ? -17.265 -2.001 36.646 1.00 96.06 478 LYS A N 1
ATOM 3631 C CA . LYS A 1 478 ? -17.848 -3.255 36.137 1.00 96.06 478 LYS A CA 1
ATOM 3632 C C . LYS A 1 478 ? -17.704 -3.374 34.618 1.00 96.06 478 LYS A C 1
ATOM 3634 O O . LYS A 1 478 ? -17.257 -4.412 34.135 1.00 96.06 478 LYS A O 1
ATOM 3639 N N . VAL A 1 479 ? -18.023 -2.314 33.869 1.00 98.06 479 VAL A N 1
ATOM 3640 C CA . VAL A 1 479 ? -17.902 -2.271 32.401 1.00 98.06 479 VAL A CA 1
ATOM 3641 C C . VAL A 1 479 ? -16.456 -2.500 31.968 1.00 98.06 479 VAL A C 1
ATOM 3643 O O . VAL A 1 479 ? -16.230 -3.354 31.109 1.00 98.06 479 VAL A O 1
ATOM 3646 N N . LYS A 1 480 ? -15.483 -1.802 32.581 1.00 97.19 480 LYS A N 1
ATOM 3647 C CA . LYS A 1 480 ? -14.049 -1.994 32.303 1.00 97.19 480 LYS A CA 1
ATOM 3648 C C . LYS A 1 480 ? -13.598 -3.432 32.573 1.00 97.19 480 LYS A C 1
ATOM 3650 O O . LYS A 1 480 ? -12.984 -4.045 31.699 1.00 97.19 480 LYS A O 1
ATOM 3655 N N . LYS A 1 481 ? -13.942 -3.978 33.747 1.00 96.69 481 LYS A N 1
ATOM 3656 C CA . LYS A 1 481 ? -13.541 -5.322 34.191 1.00 96.69 481 LYS A CA 1
ATOM 3657 C C . LYS A 1 481 ? -14.115 -6.427 33.302 1.00 96.69 481 LYS A C 1
ATOM 3659 O O . LYS A 1 481 ? -13.363 -7.279 32.841 1.00 96.69 481 LYS A O 1
ATOM 3664 N N . VAL A 1 482 ? -15.425 -6.412 33.040 1.00 97.50 482 VAL A N 1
ATOM 3665 C CA . VAL A 1 482 ? -16.100 -7.458 32.248 1.00 97.50 482 VAL A CA 1
ATOM 3666 C C . VAL A 1 482 ? -15.603 -7.460 30.802 1.00 97.50 482 VAL A C 1
ATOM 3668 O O . VAL A 1 482 ? -15.263 -8.513 30.270 1.00 97.50 482 VAL A O 1
ATOM 3671 N N . ASN A 1 483 ? -15.487 -6.285 30.178 1.00 97.75 483 ASN A N 1
ATOM 3672 C CA . ASN A 1 483 ? -15.056 -6.167 28.782 1.00 97.75 483 ASN A CA 1
ATOM 3673 C C . ASN A 1 483 ? -13.538 -6.306 28.573 1.00 97.75 483 ASN A C 1
ATOM 3675 O O . ASN A 1 483 ? -13.086 -6.223 27.432 1.00 97.75 483 ASN A O 1
ATOM 3679 N N . LYS A 1 484 ? -12.753 -6.500 29.646 1.00 96.94 484 LYS A N 1
ATOM 3680 C CA . LYS A 1 484 ? -11.279 -6.527 29.619 1.00 96.94 484 LYS A CA 1
ATOM 3681 C C . LYS A 1 484 ? -10.697 -5.331 28.845 1.00 96.94 484 LYS A C 1
ATOM 3683 O O . LYS A 1 484 ? -9.869 -5.497 27.946 1.00 96.94 484 LYS A O 1
ATOM 3688 N N . LEU A 1 485 ? -11.206 -4.133 29.136 1.00 95.69 485 LEU A N 1
ATOM 3689 C CA . LEU A 1 485 ? -10.780 -2.909 28.453 1.00 95.69 485 LEU A CA 1
ATOM 3690 C C . LEU A 1 485 ? -9.322 -2.572 28.796 1.00 95.69 485 LEU A C 1
ATOM 3692 O O . LEU A 1 485 ? -8.873 -2.842 29.908 1.00 95.69 485 LEU A O 1
ATOM 3696 N N . LYS A 1 486 ? -8.593 -1.975 27.845 1.00 92.88 486 LYS A N 1
ATOM 3697 C CA . LYS A 1 486 ? -7.234 -1.463 28.090 1.00 92.88 486 LYS A CA 1
ATOM 3698 C C . LYS A 1 486 ? -7.327 -0.137 28.855 1.00 92.88 486 LYS A C 1
ATOM 3700 O O . LYS A 1 486 ? -8.339 0.551 28.765 1.00 92.88 486 LYS A O 1
ATOM 3705 N N . ASP A 1 487 ? -6.266 0.278 29.544 1.00 91.62 487 ASP A N 1
ATOM 3706 C CA . ASP A 1 487 ? -6.273 1.548 30.296 1.00 91.62 487 ASP A CA 1
ATOM 3707 C C . ASP A 1 487 ? -6.453 2.791 29.409 1.00 91.62 487 ASP A C 1
ATOM 3709 O O . ASP A 1 487 ? -6.974 3.808 29.867 1.00 91.62 487 ASP A O 1
ATOM 3713 N N . THR A 1 488 ? -6.105 2.687 28.121 1.00 92.62 488 THR A N 1
ATOM 3714 C CA . THR A 1 488 ? -6.379 3.712 27.102 1.00 92.62 488 THR A CA 1
ATOM 3715 C C . THR A 1 488 ? -7.871 3.867 26.780 1.00 92.62 488 THR A C 1
ATOM 3717 O O . THR A 1 488 ? -8.271 4.891 26.228 1.00 92.62 488 THR A O 1
ATOM 3720 N N . ASP A 1 489 ? -8.714 2.883 27.111 1.00 95.12 489 ASP A N 1
ATOM 3721 C CA . ASP A 1 489 ? -10.150 2.934 26.839 1.00 95.12 489 ASP A CA 1
ATOM 3722 C C . ASP A 1 489 ? -10.888 3.817 27.844 1.00 95.12 489 ASP A C 1
ATOM 3724 O O . ASP A 1 489 ? -10.796 3.668 29.072 1.00 95.12 489 ASP A O 1
ATOM 3728 N N . LYS A 1 490 ? -11.717 4.708 27.301 1.00 96.00 490 LYS A N 1
ATOM 3729 C CA . LYS A 1 490 ? -12.573 5.575 28.101 1.00 96.00 490 LYS A CA 1
ATOM 3730 C C . LYS A 1 490 ? -13.970 4.975 28.177 1.00 96.00 490 LYS A C 1
ATOM 3732 O O . LYS A 1 490 ? -14.605 4.691 27.166 1.00 96.00 490 LYS A O 1
ATOM 3737 N N . VAL A 1 491 ? -14.459 4.824 29.401 1.00 98.06 491 VAL A N 1
ATOM 3738 C CA . VAL A 1 491 ? -15.862 4.527 29.690 1.00 98.06 491 VAL A CA 1
ATOM 3739 C C . VAL A 1 491 ? -16.474 5.788 30.281 1.00 98.06 491 VAL A C 1
ATOM 3741 O O . VAL A 1 491 ? -15.856 6.459 31.105 1.00 98.06 491 VAL A O 1
ATOM 3744 N N . THR A 1 492 ? -17.668 6.148 29.831 1.00 97.88 492 THR A N 1
ATOM 3745 C CA . THR A 1 492 ? -18.457 7.255 30.378 1.00 97.88 492 THR A CA 1
ATOM 3746 C C . THR A 1 492 ? -19.865 6.748 30.635 1.00 97.88 492 THR A C 1
ATOM 3748 O O . THR A 1 492 ? -20.434 6.066 29.785 1.00 97.88 492 THR A O 1
ATOM 3751 N N . VAL A 1 493 ? -20.406 7.057 31.809 1.00 98.00 493 VAL A N 1
ATOM 3752 C CA . VAL A 1 493 ? -21.766 6.697 32.217 1.00 98.00 493 VAL A CA 1
ATOM 3753 C C . VAL A 1 493 ? -22.464 7.988 32.623 1.00 98.00 493 VAL A C 1
ATOM 3755 O O . VAL A 1 493 ? -21.917 8.745 33.426 1.00 98.00 493 VAL A O 1
ATOM 3758 N N . ASP A 1 494 ? -23.622 8.274 32.033 1.00 96.19 494 ASP A N 1
ATOM 3759 C CA . ASP A 1 494 ? -24.413 9.451 32.403 1.00 96.19 494 ASP A CA 1
ATOM 3760 C C . ASP A 1 494 ? -25.315 9.194 33.625 1.00 96.19 494 ASP A C 1
ATOM 3762 O O . ASP A 1 494 ? -25.401 8.078 34.143 1.00 96.19 494 ASP A O 1
ATOM 3766 N N . LYS A 1 495 ? -26.002 10.242 34.099 1.00 95.31 495 LYS A N 1
ATOM 3767 C CA . LYS A 1 495 ? -26.894 10.167 35.270 1.00 95.31 495 LYS A CA 1
ATOM 3768 C C . LYS A 1 495 ? -28.083 9.218 35.094 1.00 95.31 495 LYS A C 1
ATOM 3770 O O . LYS A 1 495 ? -28.637 8.797 36.099 1.00 95.31 495 LYS A O 1
ATOM 3775 N N . ALA A 1 496 ? -28.447 8.871 33.860 1.00 94.38 496 ALA A N 1
ATOM 3776 C CA . ALA A 1 496 ? -29.501 7.906 33.568 1.00 94.38 496 ALA A CA 1
ATOM 3777 C C . ALA A 1 496 ? -28.949 6.479 33.379 1.00 94.38 496 ALA A C 1
ATOM 3779 O O . ALA A 1 496 ? -29.707 5.569 33.054 1.00 94.38 496 ALA A O 1
ATOM 3780 N N . GLY A 1 497 ? -27.637 6.255 33.500 1.00 94.94 497 GLY A N 1
ATOM 3781 C CA . GLY A 1 497 ? -27.020 4.944 33.294 1.00 94.94 497 GLY A CA 1
ATOM 3782 C C . GLY A 1 497 ? -26.813 4.556 31.830 1.00 94.94 497 GLY A C 1
ATOM 3783 O O . GLY A 1 497 ? -26.658 3.370 31.533 1.00 94.94 497 GLY A O 1
ATOM 3784 N N . ASN A 1 498 ? -26.800 5.507 30.892 1.00 97.19 498 ASN A N 1
ATOM 3785 C CA . ASN A 1 498 ? -26.368 5.215 29.526 1.00 97.19 498 ASN A CA 1
ATOM 3786 C C . ASN A 1 498 ? -24.834 5.131 29.498 1.00 97.19 498 ASN A C 1
ATOM 3788 O O . ASN A 1 498 ? -24.137 6.082 29.854 1.00 97.19 498 ASN A O 1
ATOM 3792 N N . VAL A 1 499 ? -24.306 3.986 29.070 1.00 98.31 499 VAL A N 1
ATOM 3793 C CA . VAL A 1 499 ? -22.873 3.702 28.974 1.00 98.31 499 VAL A CA 1
ATOM 3794 C C . VAL A 1 499 ? -22.385 4.026 27.567 1.00 98.31 499 VAL A C 1
ATOM 3796 O O . VAL A 1 499 ? -22.992 3.616 26.580 1.00 98.31 499 VAL A O 1
ATOM 3799 N N . THR A 1 500 ? -21.249 4.710 27.470 1.00 98.44 500 THR A N 1
ATOM 3800 C CA . THR A 1 500 ? -20.457 4.860 26.245 1.00 98.44 500 THR A CA 1
ATOM 3801 C C . THR A 1 500 ? -19.062 4.286 26.481 1.00 98.44 500 THR A C 1
ATOM 3803 O O . THR A 1 500 ? -18.382 4.700 27.418 1.00 98.44 500 THR A O 1
ATOM 3806 N N . ILE A 1 501 ? -18.629 3.352 25.629 1.00 98.25 501 ILE A N 1
ATOM 3807 C CA . ILE A 1 501 ? -17.238 2.886 25.549 1.00 98.25 501 ILE A CA 1
ATOM 3808 C C . ILE A 1 501 ? -16.591 3.520 24.315 1.00 98.25 501 ILE A C 1
ATOM 3810 O O . ILE A 1 501 ? -17.079 3.337 23.198 1.00 98.25 501 ILE A O 1
ATOM 3814 N N . GLU A 1 502 ? -15.490 4.238 24.513 1.00 97.62 502 GLU A N 1
ATOM 3815 C CA . GLU A 1 502 ? -14.584 4.715 23.468 1.00 97.62 502 GLU A CA 1
ATOM 3816 C C . GLU A 1 502 ? -13.354 3.802 23.422 1.00 97.62 502 GLU A C 1
ATOM 3818 O O . GLU A 1 502 ? -12.548 3.788 24.356 1.00 97.62 502 GLU A O 1
ATOM 3823 N N . PHE A 1 503 ? -13.198 3.061 22.326 1.00 96.50 503 PHE A N 1
ATOM 3824 C CA . PHE A 1 503 ? -12.052 2.187 22.103 1.00 96.50 503 PHE A CA 1
ATOM 3825 C C . PHE A 1 503 ? -10.890 2.978 21.503 1.00 96.50 503 PHE A C 1
ATOM 3827 O O . PHE A 1 503 ? -11.014 3.507 20.392 1.00 96.50 503 PHE A O 1
ATOM 3834 N N . LYS A 1 504 ? -9.759 3.036 22.216 1.00 93.69 504 LYS A N 1
ATOM 3835 C CA . LYS A 1 504 ? -8.561 3.793 21.806 1.00 93.69 504 LYS A CA 1
ATOM 3836 C C . LYS A 1 504 ? -7.381 2.856 21.562 1.00 93.69 504 LYS A C 1
ATOM 3838 O O . LYS A 1 504 ? -6.880 2.196 22.477 1.00 93.69 504 LYS A O 1
ATOM 3843 N N . ARG A 1 505 ? -7.002 2.720 20.293 1.00 88.88 505 ARG A N 1
ATOM 3844 C CA . ARG A 1 505 ? -6.066 1.715 19.752 1.00 88.88 505 ARG A CA 1
ATOM 3845 C C . ARG A 1 505 ? -5.023 2.302 18.801 1.00 88.88 505 ARG A C 1
ATOM 3847 O O . ARG A 1 505 ? -4.171 1.556 18.330 1.00 88.88 505 ARG A O 1
ATOM 3854 N N . ASP A 1 506 ? -5.087 3.596 18.494 1.00 84.38 506 ASP A N 1
ATOM 3855 C CA . ASP A 1 506 ? -4.081 4.232 17.651 1.00 84.38 506 ASP A CA 1
ATOM 3856 C C . ASP A 1 506 ? -2.699 4.205 18.332 1.00 84.38 506 ASP A C 1
ATOM 3858 O O . ASP A 1 506 ? -2.565 4.448 19.537 1.00 84.38 506 ASP A O 1
ATOM 3862 N N . LYS A 1 507 ? -1.678 3.855 17.546 1.00 74.12 507 LYS A N 1
ATOM 3863 C CA . LYS A 1 507 ? -0.289 3.702 17.999 1.00 74.12 507 LYS A CA 1
ATOM 3864 C C . LYS A 1 507 ? 0.416 5.041 18.217 1.00 74.12 507 LYS A C 1
ATOM 3866 O O . LYS A 1 507 ? 1.374 5.087 18.977 1.00 74.12 507 LYS A O 1
ATOM 3871 N N . ASN A 1 508 ? -0.032 6.091 17.528 1.00 75.19 508 ASN A N 1
ATOM 3872 C CA . ASN A 1 508 ? 0.609 7.405 17.501 1.00 75.19 508 ASN A CA 1
ATOM 3873 C C . ASN A 1 508 ? -0.155 8.438 18.346 1.00 75.19 508 ASN A C 1
ATOM 3875 O O . ASN A 1 508 ? 0.440 9.414 18.793 1.00 75.19 508 ASN A O 1
ATOM 3879 N N . ASP A 1 509 ? -1.458 8.232 18.569 1.00 82.38 509 ASP A N 1
ATOM 3880 C CA . ASP A 1 509 ? -2.301 9.102 19.398 1.00 82.38 509 ASP A CA 1
ATOM 3881 C C . ASP A 1 509 ? -3.244 8.292 20.305 1.00 82.38 509 ASP A C 1
ATOM 3883 O O . ASP A 1 509 ? -4.344 7.900 19.914 1.00 82.38 509 ASP A O 1
ATOM 3887 N N . HIS A 1 510 ? -2.850 8.092 21.564 1.00 81.25 510 HIS A N 1
ATOM 3888 C CA . HIS A 1 510 ? -3.671 7.389 22.557 1.00 81.25 510 HIS A CA 1
ATOM 3889 C C . HIS A 1 510 ? -4.989 8.102 22.919 1.00 81.25 510 HIS A C 1
ATOM 3891 O O . HIS A 1 510 ? -5.851 7.484 23.545 1.00 81.25 510 HIS A O 1
ATOM 3897 N N . ASN A 1 511 ? -5.190 9.367 22.531 1.00 86.81 511 ASN A N 1
ATOM 3898 C CA . ASN A 1 511 ? -6.453 10.074 22.749 1.00 86.81 511 ASN A CA 1
ATOM 3899 C C . ASN A 1 511 ? -7.478 9.830 21.636 1.00 86.81 511 ASN A C 1
ATOM 3901 O O . ASN A 1 511 ? -8.682 9.982 21.887 1.00 86.81 511 ASN A O 1
ATOM 3905 N N . LYS A 1 512 ? -7.031 9.414 20.447 1.00 90.94 512 LYS A N 1
ATOM 3906 C CA . LYS A 1 512 ? -7.882 9.155 19.286 1.00 90.94 512 LYS A CA 1
ATOM 3907 C C . LYS A 1 512 ? -8.853 8.004 19.543 1.00 90.94 512 LYS A C 1
ATOM 3909 O O . LYS A 1 512 ? -8.471 6.888 19.891 1.00 90.94 512 LYS A O 1
ATOM 3914 N N . VAL A 1 513 ? -10.136 8.279 19.326 1.00 93.62 513 VAL A N 1
ATOM 3915 C CA . VAL A 1 513 ? -11.205 7.278 19.398 1.00 93.62 513 VAL A CA 1
ATOM 3916 C C . VAL A 1 513 ? -11.268 6.538 18.065 1.00 93.62 513 VAL A C 1
ATOM 3918 O O . VAL A 1 513 ? -11.563 7.136 17.032 1.00 93.62 513 VAL A O 1
ATOM 3921 N N . ASN A 1 514 ? -10.991 5.236 18.077 1.00 93.38 514 ASN A N 1
ATOM 3922 C CA . ASN A 1 514 ? -11.047 4.392 16.883 1.00 93.38 514 ASN A CA 1
ATOM 3923 C C . ASN A 1 514 ? -12.445 3.789 16.669 1.00 93.38 514 ASN A C 1
ATOM 3925 O O . ASN A 1 514 ? -12.843 3.556 15.532 1.00 93.38 514 ASN A O 1
ATOM 3929 N N . ALA A 1 515 ? -13.193 3.538 17.749 1.00 95.56 515 ALA A N 1
ATOM 3930 C CA . ALA A 1 515 ? -14.588 3.106 17.693 1.00 95.56 515 ALA A CA 1
ATOM 3931 C C . ALA A 1 515 ? -15.348 3.510 18.963 1.00 95.56 515 ALA A C 1
ATOM 3933 O O . ALA A 1 515 ? -14.762 3.626 20.039 1.00 95.56 515 ALA A O 1
ATOM 3934 N N . THR A 1 516 ? -16.668 3.652 18.857 1.00 97.38 516 THR A N 1
ATOM 3935 C CA . THR A 1 516 ? -17.554 3.947 19.991 1.00 97.38 516 THR A CA 1
ATOM 3936 C C . THR A 1 516 ? -18.710 2.954 20.025 1.00 97.38 516 THR A C 1
ATOM 3938 O O . THR A 1 516 ? -19.286 2.639 18.983 1.00 97.38 516 THR A O 1
ATOM 3941 N N . LYS A 1 517 ? -19.073 2.469 21.215 1.00 97.75 517 LYS A N 1
ATOM 3942 C CA . LYS A 1 517 ? -20.266 1.637 21.446 1.00 97.75 517 LYS A CA 1
ATOM 3943 C C . LYS A 1 517 ? -21.078 2.213 22.602 1.00 97.75 517 LYS A C 1
ATOM 3945 O O . LYS A 1 517 ? -20.499 2.748 23.547 1.00 97.75 517 LYS A O 1
ATOM 3950 N N . LYS A 1 518 ? -22.407 2.126 22.513 1.00 97.62 518 LYS A N 1
ATOM 3951 C CA . LYS A 1 518 ? -23.340 2.664 23.511 1.00 97.62 518 LYS A CA 1
ATOM 3952 C C . LYS A 1 518 ? -24.397 1.630 23.872 1.00 97.62 518 LYS A C 1
ATOM 3954 O O . LYS A 1 518 ? -24.882 0.940 22.983 1.00 97.62 518 LYS A O 1
ATOM 3959 N N . PHE A 1 519 ? -24.748 1.545 25.151 1.00 97.50 519 PHE A N 1
ATOM 3960 C CA . PHE A 1 519 ? -25.790 0.654 25.671 1.00 97.50 519 PHE A CA 1
ATOM 3961 C C . PHE A 1 519 ? -26.308 1.161 27.025 1.00 97.50 519 PHE A C 1
ATOM 3963 O O . PHE A 1 519 ? -25.726 2.070 27.616 1.00 97.50 519 PHE A O 1
ATOM 3970 N N . LYS A 1 520 ? -27.404 0.587 27.527 1.00 96.00 520 LYS A N 1
ATOM 3971 C CA . LYS A 1 520 ? -27.941 0.902 28.858 1.00 96.00 520 LYS A CA 1
ATOM 3972 C C . LYS A 1 520 ? -27.300 -0.006 29.908 1.00 96.00 520 LYS A C 1
ATOM 3974 O O . LYS A 1 520 ? -27.264 -1.218 29.713 1.00 96.00 520 LYS A O 1
ATOM 3979 N N . ALA A 1 521 ? -26.816 0.553 31.015 1.00 95.75 521 ALA A N 1
ATOM 3980 C CA . ALA A 1 521 ? -26.388 -0.253 32.152 1.00 95.75 521 ALA A CA 1
ATOM 3981 C C . ALA A 1 521 ? -27.594 -1.003 32.753 1.00 95.75 521 ALA A C 1
ATOM 3983 O O . ALA A 1 521 ? -28.661 -0.403 32.897 1.00 95.75 521 ALA A O 1
ATOM 3984 N N . PRO A 1 522 ? -27.450 -2.280 33.143 1.00 94.25 522 PRO A N 1
ATOM 3985 C CA . PRO A 1 522 ? -28.474 -2.964 33.918 1.00 94.25 522 PRO A CA 1
ATOM 3986 C C . PRO A 1 522 ? -28.505 -2.393 35.342 1.00 94.25 522 PRO A C 1
ATOM 3988 O O . PRO A 1 522 ? -27.508 -2.422 36.069 1.00 94.25 522 PRO A O 1
ATOM 3991 N N . LEU A 1 523 ? -29.661 -1.862 35.733 1.00 94.06 523 LEU A N 1
ATOM 3992 C CA . LEU A 1 523 ? -29.908 -1.265 37.044 1.00 94.06 523 LEU A CA 1
ATOM 3993 C C . LEU A 1 523 ? -30.951 -2.099 37.791 1.00 94.06 523 LEU A C 1
ATOM 3995 O O . LEU A 1 523 ? -31.920 -2.564 37.193 1.00 94.06 523 LEU A O 1
ATOM 3999 N N . ALA A 1 524 ? -30.763 -2.268 39.096 1.00 93.62 524 ALA A N 1
ATOM 4000 C CA . ALA A 1 524 ? -31.722 -2.909 39.985 1.00 93.62 524 ALA A CA 1
ATOM 4001 C C . ALA A 1 524 ? -32.210 -1.890 41.018 1.00 93.62 524 ALA A C 1
ATOM 4003 O O . ALA A 1 524 ? -31.397 -1.261 41.686 1.00 93.62 524 ALA A O 1
ATOM 4004 N N . GLN A 1 525 ? -33.523 -1.737 41.172 1.00 93.88 525 GLN A N 1
ATOM 4005 C CA . GLN A 1 525 ? -34.121 -0.909 42.220 1.00 93.88 525 GLN A CA 1
ATOM 4006 C C . GLN A 1 525 ? -34.884 -1.825 43.175 1.00 93.88 525 GLN A C 1
ATOM 4008 O O . GLN A 1 525 ? -35.820 -2.505 42.753 1.00 93.88 525 GLN A O 1
ATOM 4013 N N . ALA A 1 526 ? -34.470 -1.864 44.440 1.00 94.44 526 ALA A N 1
ATOM 4014 C CA . ALA A 1 526 ? -35.190 -2.603 45.471 1.00 94.44 526 ALA A CA 1
ATOM 4015 C C . ALA A 1 526 ? -36.439 -1.834 45.928 1.00 94.44 526 ALA A C 1
ATOM 4017 O O . ALA A 1 526 ? -36.437 -0.602 45.918 1.00 94.44 526 ALA A O 1
ATOM 4018 N N . LYS A 1 527 ? -37.504 -2.553 46.303 1.00 94.62 527 LYS A N 1
ATOM 4019 C CA . LYS A 1 527 ? -38.799 -1.976 46.712 1.00 94.62 527 LYS A CA 1
ATOM 4020 C C . LYS A 1 527 ? -39.471 -2.825 47.785 1.00 94.62 527 LYS A C 1
ATOM 4022 O O . LYS A 1 527 ? -39.422 -4.051 47.705 1.00 94.62 527 LYS A O 1
ATOM 4027 N N . TYR A 1 528 ? -40.164 -2.183 48.718 1.00 95.06 528 TYR A N 1
ATOM 4028 C CA . TYR A 1 528 ? -41.179 -2.845 49.538 1.00 95.06 528 TYR A CA 1
ATOM 4029 C C . TYR A 1 528 ? -42.554 -2.684 48.880 1.00 95.06 528 TYR A C 1
ATOM 4031 O O . TYR A 1 528 ? -42.824 -1.607 48.343 1.00 95.06 528 TYR A O 1
ATOM 4039 N N . PRO A 1 529 ? -43.420 -3.710 48.896 1.00 94.44 529 PRO A N 1
ATOM 4040 C CA . PRO A 1 529 ? -44.829 -3.526 48.581 1.00 94.44 529 PRO A CA 1
ATOM 4041 C C . PRO A 1 529 ? -45.513 -2.684 49.668 1.00 94.44 529 PRO A C 1
ATOM 4043 O O . PRO A 1 529 ? -45.214 -2.834 50.859 1.00 94.44 529 PRO A O 1
ATOM 4046 N N . ASP A 1 530 ? -46.452 -1.833 49.251 1.00 94.44 530 ASP A N 1
ATOM 4047 C CA . ASP A 1 530 ? -47.307 -1.063 50.158 1.00 94.44 530 ASP A CA 1
ATOM 4048 C C . ASP A 1 530 ? -48.124 -2.021 51.040 1.00 94.44 530 ASP A C 1
ATOM 4050 O O . ASP A 1 530 ? -48.875 -2.866 50.548 1.00 94.44 530 ASP A O 1
ATOM 4054 N N . GLY A 1 531 ? -47.956 -1.897 52.356 1.00 92.19 531 GLY A N 1
ATOM 4055 C CA . GLY A 1 531 ? -48.647 -2.717 53.347 1.00 92.19 531 GLY A CA 1
ATOM 4056 C C . GLY A 1 531 ? -49.913 -2.053 53.884 1.00 92.19 531 GLY A C 1
ATOM 4057 O O . GLY A 1 531 ? -50.013 -0.827 53.933 1.00 92.19 531 GLY A O 1
ATOM 4058 N N . LYS A 1 532 ? -50.865 -2.855 54.368 1.00 93.38 532 LYS A N 1
ATOM 4059 C CA . LYS A 1 532 ? -52.035 -2.374 55.115 1.00 93.38 532 LYS A CA 1
ATOM 4060 C C . LYS A 1 532 ? -52.307 -3.282 56.311 1.00 93.38 532 LYS A C 1
ATOM 4062 O O . LYS A 1 532 ? -52.385 -4.494 56.139 1.00 93.38 532 LYS A O 1
ATOM 4067 N N . VAL A 1 533 ? -52.458 -2.709 57.503 1.00 94.19 533 VAL A N 1
ATOM 4068 C CA . VAL A 1 533 ? -52.645 -3.464 58.754 1.00 94.19 533 VAL A CA 1
ATOM 4069 C C . VAL A 1 533 ? -53.650 -2.767 59.670 1.00 94.19 533 VAL A C 1
ATOM 4071 O O . VAL A 1 533 ? -53.767 -1.544 59.651 1.00 94.19 533 VAL A O 1
ATOM 4074 N N . GLU A 1 534 ? -54.389 -3.536 60.461 1.00 91.88 534 GLU A N 1
ATOM 4075 C CA . GLU A 1 534 ? -55.273 -3.009 61.508 1.00 91.88 534 GLU A CA 1
ATOM 4076 C C . GLU A 1 534 ? -54.515 -2.795 62.822 1.00 91.88 534 GLU A C 1
ATOM 4078 O O . GLU A 1 534 ? -53.546 -3.503 63.107 1.00 91.88 534 GLU A O 1
ATOM 4083 N N . THR A 1 535 ? -54.972 -1.855 63.652 1.00 88.19 535 THR A N 1
ATOM 4084 C CA . THR A 1 535 ? -54.436 -1.681 65.010 1.00 88.19 535 THR A CA 1
ATOM 4085 C C . THR A 1 535 ? -54.530 -2.985 65.812 1.00 88.19 535 THR A C 1
ATOM 4087 O O . THR A 1 535 ? -55.535 -3.693 65.783 1.00 88.19 535 THR A O 1
ATOM 4090 N N . GLY A 1 536 ? -53.453 -3.349 66.511 1.00 87.88 536 GLY A N 1
ATOM 4091 C CA . GLY A 1 536 ? -53.349 -4.618 67.235 1.00 87.88 536 GLY A CA 1
ATOM 4092 C C . GLY A 1 536 ? -53.039 -5.859 66.384 1.00 87.88 536 GLY A C 1
ATOM 4093 O O . GLY A 1 536 ? -52.906 -6.936 66.967 1.00 87.88 536 GLY A O 1
ATOM 4094 N N . LYS A 1 537 ? -52.907 -5.745 65.052 1.00 93.56 537 LYS A N 1
ATOM 4095 C CA . LYS A 1 537 ? -52.474 -6.835 64.153 1.00 93.56 537 LYS A CA 1
ATOM 4096 C C . LYS A 1 537 ? -51.041 -6.610 63.639 1.00 93.56 537 LYS A C 1
ATOM 4098 O O . LYS A 1 537 ? -50.444 -5.549 63.828 1.00 93.56 537 LYS A O 1
ATOM 4103 N N . SER A 1 538 ? -50.492 -7.628 62.977 1.00 94.31 538 SER A N 1
ATOM 4104 C CA . SER A 1 538 ? -49.131 -7.631 62.425 1.00 94.31 538 SER A CA 1
ATOM 4105 C C . SER A 1 538 ? -49.136 -7.772 60.904 1.00 94.31 538 SER A C 1
ATOM 4107 O O . SER A 1 538 ? -50.005 -8.439 60.344 1.00 94.31 538 SER A O 1
ATOM 4109 N N . ILE A 1 539 ? -48.139 -7.187 60.240 1.00 95.69 539 ILE A N 1
ATOM 4110 C CA . ILE A 1 539 ? -47.877 -7.358 58.805 1.00 95.69 539 ILE A CA 1
ATOM 4111 C C . ILE A 1 539 ? -46.391 -7.614 58.546 1.00 95.69 539 ILE A C 1
ATOM 4113 O O . ILE A 1 539 ? -45.521 -7.009 59.173 1.00 95.69 539 ILE A O 1
ATOM 4117 N N . GLU A 1 540 ? -46.107 -8.480 57.575 1.00 96.38 540 GLU A N 1
ATOM 4118 C CA . GLU A 1 540 ? -44.775 -8.654 57.001 1.00 96.38 540 GLU A CA 1
ATOM 4119 C C . GLU A 1 540 ? -44.729 -8.052 55.589 1.00 96.38 540 GLU A C 1
ATOM 4121 O O . GLU A 1 540 ? -45.633 -8.276 54.785 1.00 96.38 540 GLU A O 1
ATOM 4126 N N . SER A 1 541 ? -43.669 -7.307 55.269 1.00 95.50 541 SER A N 1
ATOM 4127 C CA . SER A 1 541 ? -43.414 -6.761 53.932 1.00 95.50 541 SER A CA 1
ATOM 4128 C C . SER A 1 541 ? -41.997 -7.151 53.482 1.00 95.50 541 SER A C 1
ATOM 4130 O O . SER A 1 541 ? -41.014 -6.629 54.021 1.00 95.50 541 SER A O 1
ATOM 4132 N N . PRO A 1 542 ? -41.847 -8.112 52.550 1.00 94.62 542 PRO A N 1
ATOM 4133 C CA . PRO A 1 542 ? -40.543 -8.547 52.065 1.00 94.62 542 PRO A CA 1
ATOM 4134 C C . PRO A 1 542 ? -39.944 -7.528 51.092 1.00 94.62 542 PRO A C 1
ATOM 4136 O O . PRO A 1 542 ? -40.650 -6.933 50.275 1.00 94.62 542 PRO A O 1
ATOM 4139 N N . ILE A 1 543 ? -38.619 -7.372 51.125 1.00 95.12 543 ILE A N 1
ATOM 4140 C CA . ILE A 1 543 ? -37.914 -6.572 50.125 1.00 95.12 543 ILE A CA 1
ATOM 4141 C C . ILE A 1 543 ? -37.881 -7.310 48.777 1.00 95.12 543 ILE A C 1
ATOM 4143 O O . ILE A 1 543 ? -37.478 -8.468 48.676 1.00 95.12 543 ILE A O 1
ATOM 4147 N N . THR A 1 544 ? -38.303 -6.627 47.718 1.00 92.75 544 THR A N 1
ATOM 4148 C CA . THR A 1 544 ? -38.355 -7.155 46.347 1.00 92.75 544 THR A CA 1
ATOM 4149 C C . THR A 1 544 ? -37.290 -6.501 45.471 1.00 92.75 544 THR A C 1
ATOM 4151 O O . THR A 1 544 ? -36.897 -5.355 45.697 1.00 92.75 544 THR A O 1
ATOM 4154 N N . THR A 1 545 ? -36.805 -7.227 44.461 1.00 91.62 545 THR A N 1
ATOM 4155 C CA . THR A 1 545 ? -35.852 -6.728 43.452 1.00 91.62 545 THR A CA 1
ATOM 4156 C C . THR A 1 545 ? -36.210 -7.288 42.068 1.00 91.62 545 THR A C 1
ATOM 4158 O O . THR A 1 545 ? -36.956 -8.267 42.002 1.00 91.62 545 THR A O 1
ATOM 4161 N N . PRO A 1 546 ? -35.731 -6.687 40.959 1.00 88.12 546 PRO A N 1
ATOM 4162 C CA . PRO A 1 546 ? -35.994 -7.198 39.615 1.00 88.12 546 PRO A CA 1
ATOM 4163 C C . PRO A 1 546 ? -35.468 -8.622 39.404 1.00 88.12 546 PRO A C 1
ATOM 4165 O O . PRO A 1 546 ? -34.488 -9.034 40.028 1.00 88.12 546 PRO A O 1
ATOM 4168 N N . GLU A 1 547 ? -36.096 -9.351 38.481 1.00 81.88 547 GLU A N 1
ATOM 4169 C CA . GLU A 1 547 ? -35.749 -10.738 38.170 1.00 81.88 547 GLU A CA 1
ATOM 4170 C C . GLU A 1 547 ? -34.247 -10.909 37.873 1.00 81.88 547 GLU A C 1
ATOM 4172 O O . GLU A 1 547 ? -33.634 -10.135 37.137 1.00 81.88 547 GLU A O 1
ATOM 4177 N N . GLY A 1 548 ? -33.638 -11.926 38.488 1.00 77.31 548 GLY A N 1
ATOM 4178 C CA . GLY A 1 548 ? -32.209 -12.217 38.362 1.00 77.31 548 GLY A CA 1
ATOM 4179 C C . GLY A 1 548 ? -31.283 -11.406 39.279 1.00 77.31 548 GLY A C 1
ATOM 4180 O O . GLY A 1 548 ? -30.123 -11.795 39.429 1.00 77.31 548 GLY A O 1
ATOM 4181 N N . TYR A 1 549 ? -31.752 -10.343 39.945 1.00 90.00 549 TYR A N 1
ATOM 4182 C CA . TYR A 1 549 ? -30.976 -9.697 41.007 1.00 90.00 549 TYR A CA 1
ATOM 4183 C C . TYR A 1 549 ? -31.101 -10.474 42.328 1.00 90.00 549 TYR A C 1
ATOM 4185 O O . TYR A 1 549 ? -32.175 -10.939 42.703 1.00 90.00 549 TYR A O 1
ATOM 4193 N N . LYS A 1 550 ? -29.986 -10.613 43.052 1.00 90.38 550 LYS A N 1
ATOM 4194 C CA . LYS A 1 550 ? -29.941 -11.130 44.426 1.00 90.38 550 LYS A CA 1
ATOM 4195 C C . LYS A 1 550 ? -28.966 -10.288 45.237 1.00 90.38 550 LYS A C 1
ATOM 4197 O O . LYS A 1 550 ? -27.896 -9.938 44.736 1.00 90.38 550 LYS A O 1
ATOM 4202 N N . PHE A 1 551 ? -29.316 -9.990 46.485 1.00 91.00 551 PHE A N 1
ATOM 4203 C CA . PHE A 1 551 ? -28.403 -9.316 47.403 1.00 91.00 551 PHE A CA 1
ATOM 4204 C C . PHE A 1 551 ? -27.174 -10.203 47.683 1.00 91.00 551 PHE A C 1
ATOM 4206 O O . PHE A 1 551 ? -27.340 -11.395 47.954 1.00 91.00 551 PHE A O 1
ATOM 4213 N N . PRO A 1 552 ? -25.943 -9.661 47.627 1.00 91.12 552 PRO A N 1
ATOM 4214 C CA . PRO A 1 552 ? -24.743 -10.376 48.046 1.00 91.12 552 PRO A CA 1
ATOM 4215 C C . PRO A 1 552 ? -24.816 -10.811 49.515 1.00 91.12 552 PRO A C 1
ATOM 4217 O O . PRO A 1 552 ? -25.316 -10.068 50.367 1.00 91.12 552 PRO A O 1
ATOM 4220 N N . THR A 1 553 ? -24.254 -11.980 49.826 1.00 91.06 553 THR A N 1
ATOM 4221 C CA . THR A 1 553 ? -24.109 -12.478 51.201 1.00 91.06 553 THR A CA 1
ATOM 4222 C C . THR A 1 553 ? -23.400 -11.448 52.081 1.00 91.06 553 THR A C 1
ATOM 4224 O O . THR A 1 553 ? -22.348 -10.937 51.708 1.00 91.06 553 THR A O 1
ATOM 4227 N N . GLY A 1 554 ? -23.968 -11.151 53.252 1.00 90.88 554 GLY A N 1
ATOM 4228 C CA . GLY A 1 554 ? -23.449 -10.126 54.165 1.00 90.88 554 GLY A CA 1
ATOM 4229 C C . GLY A 1 554 ? -23.998 -8.714 53.926 1.00 90.88 554 GLY A C 1
ATOM 4230 O O . GLY A 1 554 ? -23.553 -7.782 54.593 1.00 90.88 554 GLY A O 1
ATOM 4231 N N . THR A 1 555 ? -24.958 -8.541 53.007 1.00 95.38 555 THR A N 1
ATOM 4232 C CA . THR A 1 555 ? -25.745 -7.299 52.915 1.00 95.38 555 THR A CA 1
ATOM 4233 C C . THR A 1 555 ? -26.450 -7.035 54.247 1.00 95.38 555 THR A C 1
ATOM 4235 O O . THR A 1 555 ? -27.012 -7.952 54.842 1.00 95.38 555 THR A O 1
ATOM 4238 N N . LYS A 1 556 ? -26.418 -5.785 54.719 1.00 95.06 556 LYS A N 1
ATOM 4239 C CA . LYS A 1 556 ? -27.075 -5.352 55.959 1.00 95.06 556 LYS A CA 1
ATOM 4240 C C . LYS A 1 556 ? -28.275 -4.466 55.654 1.00 95.06 556 LYS A C 1
ATOM 4242 O O . LYS A 1 556 ? -28.191 -3.599 54.787 1.00 95.06 556 LYS A O 1
ATOM 4247 N N . PHE A 1 557 ? -29.342 -4.655 56.422 1.00 95.88 557 PHE A N 1
ATOM 4248 C CA . PHE A 1 557 ? -30.577 -3.882 56.359 1.00 95.88 557 PHE A CA 1
ATOM 4249 C C . PHE A 1 557 ? -30.792 -3.212 57.715 1.00 95.88 557 PHE A C 1
ATOM 4251 O O . PHE A 1 557 ? -30.779 -3.887 58.742 1.00 95.88 557 PHE A O 1
ATOM 4258 N N . VAL A 1 558 ? -30.930 -1.888 57.729 1.00 94.19 558 VAL A N 1
ATOM 4259 C CA . VAL A 1 558 ? -31.111 -1.088 58.953 1.00 94.19 558 VAL A CA 1
ATOM 4260 C C . VAL A 1 558 ? -32.168 -0.022 58.679 1.00 94.19 558 VAL A C 1
ATOM 4262 O O . VAL A 1 558 ? -32.214 0.507 57.572 1.00 94.19 558 VAL A O 1
ATOM 4265 N N . VAL A 1 559 ? -33.029 0.299 59.646 1.00 93.69 559 VAL A N 1
ATOM 4266 C CA . VAL A 1 559 ? -33.957 1.435 59.507 1.00 93.69 559 VAL A CA 1
ATOM 4267 C C . VAL A 1 559 ? -33.155 2.744 59.462 1.00 93.69 559 VAL A C 1
ATOM 4269 O O . VAL A 1 559 ? -32.139 2.885 60.138 1.00 93.69 559 VAL A O 1
ATOM 4272 N N . ASP A 1 560 ? -33.575 3.682 58.617 1.00 92.94 560 ASP A N 1
ATOM 4273 C CA . ASP A 1 560 ? -32.979 5.017 58.519 1.00 92.94 560 ASP A CA 1
ATOM 4274 C C . ASP A 1 560 ? -33.437 5.878 59.712 1.00 92.94 560 ASP A C 1
ATOM 4276 O O . ASP A 1 560 ? -34.530 6.445 59.690 1.00 92.94 560 ASP A O 1
ATOM 4280 N N . GLY A 1 561 ? -32.620 5.925 60.768 1.00 88.88 561 GLY A N 1
ATOM 4281 C CA . GLY A 1 561 ? -32.950 6.575 62.042 1.00 88.88 561 GLY A CA 1
ATOM 4282 C C . GLY A 1 561 ? -33.604 5.629 63.053 1.00 88.88 561 GLY A C 1
ATOM 4283 O O . GLY A 1 561 ? -33.438 4.409 62.979 1.00 88.88 561 GLY A O 1
ATOM 4284 N N . ASP A 1 562 ? -34.329 6.196 64.019 1.00 87.00 562 ASP A N 1
ATOM 4285 C CA . ASP A 1 562 ? -35.009 5.422 65.059 1.00 87.00 562 ASP A CA 1
ATOM 4286 C C . ASP A 1 562 ? -36.150 4.581 64.465 1.00 87.00 562 ASP A C 1
ATOM 4288 O O . ASP A 1 562 ? -36.987 5.070 63.699 1.00 87.00 562 ASP A O 1
ATOM 4292 N N . ALA A 1 563 ? -36.184 3.294 64.814 1.00 87.31 563 ALA A N 1
ATOM 4293 C CA . ALA A 1 563 ? -37.230 2.390 64.352 1.00 87.31 563 ALA A CA 1
ATOM 4294 C C . ALA A 1 563 ? -38.584 2.774 64.984 1.00 87.31 563 ALA A C 1
ATOM 4296 O O . ALA A 1 563 ? -38.663 2.877 66.208 1.00 87.31 563 ALA A O 1
ATOM 4297 N N . PRO A 1 564 ? -39.661 2.953 64.192 1.00 88.06 564 PRO A N 1
ATOM 4298 C CA . PRO A 1 564 ? -40.994 3.209 64.734 1.00 88.06 564 PRO A CA 1
ATOM 4299 C C . PRO A 1 564 ? -41.455 2.091 65.676 1.00 88.06 564 PRO A C 1
ATOM 4301 O O . PRO A 1 564 ? -41.229 0.918 65.382 1.00 88.06 564 PRO A O 1
ATOM 4304 N N . ASP A 1 565 ? -42.164 2.436 66.755 1.00 88.88 565 ASP A N 1
ATOM 4305 C CA . ASP A 1 565 ? -42.655 1.458 67.737 1.00 88.88 565 ASP A CA 1
ATOM 4306 C C . ASP A 1 565 ? -43.412 0.299 67.074 1.00 88.88 565 ASP A C 1
ATOM 4308 O O . ASP A 1 565 ? -44.408 0.505 66.373 1.00 88.88 565 ASP A O 1
ATOM 4312 N N . GLY A 1 566 ? -42.929 -0.924 67.308 1.00 90.31 566 GLY A N 1
ATOM 4313 C CA . GLY A 1 566 ? -43.462 -2.155 66.721 1.00 90.31 566 GLY A CA 1
ATOM 4314 C C . GLY A 1 566 ? -42.858 -2.558 65.369 1.00 90.31 566 GLY A C 1
ATOM 4315 O O . GLY A 1 566 ? -43.206 -3.626 64.865 1.00 90.31 566 GLY A O 1
ATOM 4316 N N . LEU A 1 567 ? -41.955 -1.764 64.778 1.00 95.06 567 LEU A N 1
ATOM 4317 C CA . LEU A 1 567 ? -41.276 -2.072 63.514 1.00 95.06 567 LEU A CA 1
ATOM 4318 C C . LEU A 1 567 ? -39.907 -2.721 63.737 1.00 95.06 567 LEU A C 1
ATOM 4320 O O . LEU A 1 567 ? -39.057 -2.205 64.456 1.00 95.06 567 LEU A O 1
ATOM 4324 N N . THR A 1 568 ? -39.660 -3.826 63.038 1.00 94.44 568 THR A N 1
ATOM 4325 C CA . THR A 1 568 ? -38.351 -4.490 62.972 1.00 94.44 568 THR A CA 1
ATOM 4326 C C . THR A 1 568 ? -37.996 -4.844 61.527 1.00 94.44 568 THR A C 1
ATOM 4328 O O . THR A 1 568 ? -38.875 -4.967 60.672 1.00 94.44 568 THR A O 1
ATOM 4331 N N . VAL A 1 569 ? -36.699 -5.002 61.244 1.00 96.12 569 VAL A N 1
ATOM 4332 C CA . VAL A 1 569 ? -36.180 -5.412 59.930 1.00 96.12 569 VAL A CA 1
ATOM 4333 C C . VAL A 1 569 ? -35.303 -6.648 60.112 1.00 96.12 569 VAL A C 1
ATOM 4335 O O . VAL A 1 569 ? -34.372 -6.637 60.917 1.00 96.12 569 VAL A O 1
ATOM 4338 N N . GLY A 1 570 ? -35.619 -7.720 59.387 1.00 94.12 570 GLY A N 1
ATOM 4339 C CA . GLY A 1 570 ? -34.873 -8.976 59.406 1.00 94.12 570 GLY A CA 1
ATOM 4340 C C . GLY A 1 570 ? -33.524 -8.898 58.684 1.00 94.12 570 GLY A C 1
ATOM 4341 O O . GLY A 1 570 ? -33.247 -7.976 57.917 1.00 94.12 570 GLY A O 1
ATOM 4342 N N . GLN A 1 571 ? -32.675 -9.910 58.890 1.00 92.06 571 GLN A N 1
ATOM 4343 C CA . GLN A 1 571 ? -31.387 -10.035 58.181 1.00 92.06 571 GLN A CA 1
ATOM 4344 C C . GLN A 1 571 ? -31.553 -10.285 56.670 1.00 92.06 571 GLN A C 1
ATOM 4346 O O . GLN A 1 571 ? -30.646 -10.008 55.892 1.00 92.06 571 GLN A O 1
ATOM 4351 N N . ASP A 1 572 ? -32.718 -10.787 56.263 1.00 92.00 572 ASP A N 1
ATOM 4352 C CA . ASP A 1 572 ? -33.183 -10.929 54.881 1.00 92.00 572 ASP A CA 1
ATOM 4353 C C . ASP A 1 572 ? -33.735 -9.617 54.287 1.00 92.00 572 ASP A C 1
ATOM 4355 O O . ASP A 1 572 ? -34.093 -9.570 53.110 1.00 92.00 572 ASP A O 1
ATOM 4359 N N . GLY A 1 573 ? -33.817 -8.555 55.095 1.00 93.81 573 GLY A N 1
ATOM 4360 C CA . GLY A 1 573 ? -34.439 -7.287 54.737 1.00 93.81 573 GLY A CA 1
ATOM 4361 C C . GLY A 1 573 ? -35.964 -7.296 54.820 1.00 93.81 573 GLY A C 1
ATOM 4362 O O . GLY A 1 573 ? -36.583 -6.347 54.360 1.00 93.81 573 GLY A O 1
ATOM 4363 N N . LYS A 1 574 ? -36.611 -8.322 55.385 1.00 96.38 574 LYS A N 1
ATOM 4364 C CA . LYS A 1 574 ? -38.070 -8.322 55.568 1.00 96.38 574 LYS A CA 1
ATOM 4365 C C . LYS A 1 574 ? -38.469 -7.357 56.687 1.00 96.38 574 LYS A C 1
ATOM 4367 O O . LYS A 1 574 ? -37.984 -7.480 57.811 1.00 96.38 574 LYS A O 1
ATOM 4372 N N . ILE A 1 575 ? -39.375 -6.421 56.408 1.00 97.00 575 ILE A N 1
ATOM 4373 C CA . ILE A 1 575 ? -39.999 -5.587 57.444 1.00 97.00 575 ILE A CA 1
ATOM 4374 C C . ILE A 1 575 ? -41.072 -6.420 58.144 1.00 97.00 575 ILE A C 1
ATOM 4376 O O . ILE A 1 575 ? -41.910 -7.026 57.481 1.00 97.00 575 ILE A O 1
ATOM 4380 N N . THR A 1 576 ? -41.078 -6.407 59.474 1.00 96.00 576 THR A N 1
ATOM 4381 C CA . THR A 1 576 ? -42.185 -6.912 60.297 1.00 96.00 576 THR A CA 1
ATOM 4382 C C . THR A 1 576 ? -42.699 -5.761 61.148 1.00 96.00 576 THR A C 1
ATOM 4384 O O . THR A 1 576 ? -41.928 -5.178 61.913 1.00 96.00 576 THR A O 1
ATOM 4387 N N . TYR A 1 577 ? -43.977 -5.412 61.001 1.00 96.44 577 TYR A N 1
ATOM 4388 C CA . TYR A 1 577 ? -44.612 -4.329 61.746 1.00 96.44 577 TYR A CA 1
ATOM 4389 C C . TYR A 1 577 ? -45.798 -4.840 62.563 1.00 96.44 577 TYR A C 1
ATOM 4391 O O . TYR A 1 577 ? -46.780 -5.330 62.007 1.00 96.44 577 TYR A O 1
ATOM 4399 N N . ASN A 1 578 ? -45.702 -4.691 63.882 1.00 95.00 578 ASN A N 1
ATOM 4400 C CA . ASN A 1 578 ? -46.749 -4.997 64.849 1.00 95.00 578 ASN A CA 1
ATOM 4401 C C . ASN A 1 578 ? -47.434 -3.681 65.239 1.00 95.00 578 ASN A C 1
ATOM 4403 O O . ASN A 1 578 ? -46.856 -2.892 65.986 1.00 95.00 578 ASN A O 1
ATOM 4407 N N . ALA A 1 579 ? -48.638 -3.420 64.730 1.00 92.56 579 ALA A N 1
ATOM 4408 C CA . ALA A 1 579 ? -49.333 -2.163 64.988 1.00 92.56 579 ALA A CA 1
ATOM 4409 C C . ALA A 1 579 ? -49.827 -2.106 66.449 1.00 92.56 579 ALA A C 1
ATOM 4411 O O . ALA A 1 579 ? -50.614 -2.973 66.844 1.00 92.56 579 ALA A O 1
ATOM 4412 N N . PRO A 1 580 ? -49.437 -1.102 67.262 1.00 90.75 580 PRO A N 1
ATOM 4413 C CA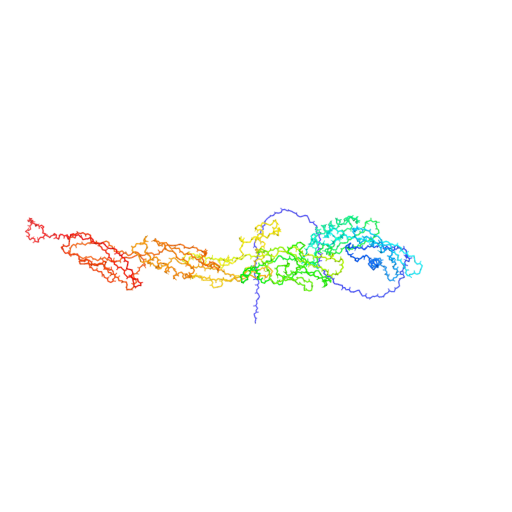 . PRO A 1 580 ? -49.976 -0.947 68.614 1.00 90.75 580 PRO A CA 1
ATOM 4414 C C . PRO A 1 580 ? -51.508 -0.804 68.603 1.00 90.75 580 PRO A C 1
ATOM 4416 O O . PRO A 1 580 ? -52.085 -0.266 67.655 1.00 90.75 580 PRO A O 1
ATOM 4419 N N . LYS A 1 581 ? -52.186 -1.301 69.646 1.00 86.81 581 LYS A N 1
ATOM 4420 C CA . LYS A 1 581 ? -53.665 -1.312 69.724 1.00 86.81 581 LYS A CA 1
ATOM 4421 C C . LYS A 1 581 ? -54.272 0.095 69.758 1.00 86.81 581 LYS A C 1
ATOM 4423 O O . LYS A 1 581 ? -55.366 0.307 69.250 1.00 86.81 581 LYS A O 1
ATOM 4428 N N . ASP A 1 582 ? -53.538 1.024 70.350 1.00 84.88 582 ASP A N 1
ATOM 4429 C CA . ASP A 1 582 ? -53.833 2.438 70.570 1.00 84.88 582 ASP A CA 1
ATOM 4430 C C . ASP A 1 582 ? -53.235 3.362 69.491 1.00 84.88 582 ASP A C 1
ATOM 4432 O O . ASP A 1 582 ? -53.372 4.583 69.567 1.00 84.88 582 ASP A O 1
ATOM 4436 N N . LYS A 1 583 ? -52.577 2.806 68.463 1.00 85.56 583 LYS A N 1
ATOM 4437 C CA . LYS A 1 583 ? -51.949 3.596 67.399 1.00 85.56 583 LYS A CA 1
ATOM 4438 C C . LYS A 1 583 ? -53.002 4.344 66.578 1.00 85.56 583 LYS A C 1
ATOM 4440 O O . LYS A 1 583 ? -53.875 3.727 65.975 1.00 85.56 583 LYS A O 1
ATOM 4445 N N . THR A 1 584 ? -52.867 5.664 66.466 1.00 87.31 584 THR A N 1
ATOM 4446 C CA . THR A 1 584 ? -53.695 6.468 65.554 1.00 87.31 584 THR A CA 1
ATOM 4447 C C . THR A 1 584 ? -53.566 5.955 64.109 1.00 87.31 584 THR A C 1
ATOM 4449 O O . THR A 1 584 ? -52.436 5.845 63.622 1.00 87.31 584 THR A O 1
ATOM 4452 N N . PRO A 1 585 ? -54.680 5.669 63.405 1.00 90.25 585 PRO A N 1
ATOM 4453 C CA . PRO A 1 585 ? -54.662 5.301 61.991 1.00 90.25 585 PRO A CA 1
ATOM 4454 C C . PRO A 1 585 ? -53.975 6.355 61.115 1.00 90.25 585 PRO A C 1
ATOM 4456 O O . PRO A 1 585 ? -54.109 7.557 61.350 1.00 90.25 585 PRO A O 1
ATOM 4459 N N . GLY A 1 586 ? -53.257 5.908 60.086 1.00 90.88 586 GLY A N 1
ATOM 4460 C CA . GLY A 1 586 ? -52.463 6.773 59.216 1.00 90.88 586 GLY A CA 1
ATOM 4461 C C . GLY A 1 586 ? -51.363 6.023 58.467 1.00 90.88 586 GLY A C 1
ATOM 4462 O O . GLY A 1 586 ? -51.189 4.815 58.622 1.00 90.88 586 GLY A O 1
ATOM 4463 N N . ASP A 1 587 ? -50.607 6.750 57.648 1.00 94.00 587 ASP A N 1
ATOM 4464 C CA . ASP A 1 587 ? -49.491 6.193 56.884 1.00 94.00 587 ASP A CA 1
ATOM 4465 C C . ASP A 1 587 ? -48.196 6.181 57.707 1.00 94.00 587 ASP A C 1
ATOM 4467 O O . ASP A 1 587 ? -47.665 7.226 58.082 1.00 94.00 587 ASP A O 1
ATOM 4471 N N . LEU A 1 588 ? -47.646 4.987 57.931 1.00 91.31 588 LEU A N 1
ATOM 4472 C CA . LEU A 1 588 ? -46.290 4.787 58.421 1.00 91.31 588 LEU A CA 1
ATOM 4473 C C . LEU A 1 588 ? -45.336 4.690 57.226 1.00 91.31 588 LEU A C 1
ATOM 4475 O O . LEU A 1 588 ? -45.234 3.652 56.569 1.00 91.31 588 LEU A O 1
ATOM 4479 N N . THR A 1 589 ? -44.631 5.782 56.942 1.00 93.75 589 THR A N 1
ATOM 4480 C CA . THR A 1 589 ? -43.590 5.835 55.908 1.00 93.75 589 THR A CA 1
ATOM 4481 C C . THR A 1 589 ? -42.206 5.896 56.530 1.00 93.75 589 THR A C 1
ATOM 4483 O O . THR A 1 589 ? -41.985 6.662 57.465 1.00 93.75 589 THR A O 1
ATOM 4486 N N . GLY A 1 590 ? -41.254 5.170 55.956 1.00 93.44 590 GLY A N 1
ATOM 4487 C CA . GLY A 1 590 ? -39.856 5.230 56.370 1.00 93.44 590 GLY A CA 1
ATOM 4488 C C . GLY A 1 590 ? -38.921 4.746 55.271 1.00 93.44 590 GLY A C 1
ATOM 4489 O O . GLY A 1 590 ? -39.319 4.585 54.115 1.00 93.44 590 GLY A O 1
ATOM 4490 N N . LYS A 1 591 ? -37.658 4.526 55.631 1.00 95.50 591 LYS A N 1
ATOM 4491 C CA . LYS A 1 591 ? -36.622 4.016 54.730 1.00 95.50 591 LYS A CA 1
ATOM 4492 C C . LYS A 1 591 ? -35.836 2.907 55.414 1.00 95.50 591 LYS A C 1
ATOM 4494 O O . LYS A 1 591 ? -35.576 2.974 56.612 1.00 95.50 591 LYS A O 1
ATOM 4499 N N . VAL A 1 592 ? -35.417 1.923 54.629 1.00 96.06 592 VAL A N 1
ATOM 4500 C CA . VAL A 1 592 ? -34.399 0.945 55.015 1.00 96.06 592 VAL A CA 1
ATOM 4501 C C . VAL A 1 592 ? -33.120 1.264 54.249 1.00 96.06 592 VAL A C 1
ATOM 4503 O O . VAL A 1 592 ? -33.127 1.395 53.025 1.00 96.06 592 VAL A O 1
ATOM 4506 N N . LEU A 1 593 ? -32.022 1.405 54.979 1.00 95.12 593 LEU A N 1
ATOM 4507 C CA . LEU A 1 593 ? -30.672 1.535 54.457 1.00 95.12 593 LEU A CA 1
ATOM 4508 C C . LEU A 1 593 ? -30.121 0.141 54.148 1.00 95.12 593 LEU A C 1
ATOM 4510 O O . LEU A 1 593 ? -29.957 -0.690 55.043 1.00 95.12 593 LEU A O 1
ATOM 4514 N N . VAL A 1 594 ? -29.837 -0.105 52.869 1.00 95.81 594 VAL A N 1
ATOM 4515 C CA . VAL A 1 594 ? -29.261 -1.354 52.366 1.00 95.81 594 VAL A CA 1
ATOM 4516 C C . VAL A 1 594 ? -27.764 -1.164 52.134 1.00 95.81 594 VAL A C 1
ATOM 4518 O O . VAL A 1 594 ? -27.353 -0.506 51.177 1.00 95.81 594 VAL A O 1
ATOM 4521 N N . THR A 1 595 ? -26.937 -1.747 52.996 1.00 93.69 595 THR A N 1
ATOM 4522 C CA . THR A 1 595 ? -25.472 -1.655 52.913 1.00 93.69 595 THR A CA 1
ATOM 4523 C C . THR A 1 595 ? -24.906 -2.947 52.336 1.00 93.69 595 THR A C 1
ATOM 4525 O O . THR A 1 595 ? -24.964 -3.997 52.976 1.00 93.69 595 THR A O 1
ATOM 4528 N N . LEU A 1 596 ? -24.357 -2.879 51.121 1.00 92.12 596 LEU A N 1
ATOM 4529 C CA . LEU A 1 596 ? -23.704 -4.019 50.466 1.00 92.12 596 LEU A CA 1
ATOM 4530 C C . LEU A 1 596 ? -22.295 -4.249 51.061 1.00 92.12 596 LEU A C 1
ATOM 4532 O O . LEU A 1 596 ? -21.649 -3.268 51.426 1.00 92.12 596 LEU A O 1
ATOM 4536 N N . PRO A 1 597 ? -21.770 -5.492 51.111 1.00 87.94 597 PRO A N 1
ATOM 4537 C CA . PRO A 1 597 ? -20.504 -5.812 51.791 1.00 87.94 597 PRO A CA 1
ATOM 4538 C C . PRO A 1 597 ? -19.306 -4.942 51.378 1.00 87.94 597 PRO A C 1
ATOM 4540 O O . PRO A 1 597 ? -18.557 -4.467 52.228 1.00 87.94 597 PRO A O 1
ATOM 4543 N N . ASP A 1 598 ? -19.166 -4.682 50.075 1.00 80.94 598 ASP A N 1
ATOM 4544 C CA . ASP A 1 598 ? -18.052 -3.921 49.491 1.00 80.94 598 ASP A CA 1
ATOM 4545 C C . ASP A 1 598 ? -18.345 -2.408 49.371 1.00 80.94 598 ASP A C 1
ATOM 4547 O O . ASP A 1 598 ? -17.699 -1.698 48.591 1.00 80.94 598 ASP A O 1
ATOM 4551 N N . LYS A 1 599 ? -19.375 -1.895 50.063 1.00 82.19 599 LYS A N 1
ATOM 4552 C CA . LYS A 1 599 ? -19.886 -0.525 49.892 1.00 82.19 599 LYS A CA 1
ATOM 4553 C C . LYS A 1 599 ? -20.086 0.178 51.228 1.00 82.19 599 LYS A C 1
ATOM 4555 O O . LYS A 1 599 ? -20.789 -0.306 52.105 1.00 82.19 599 LYS A O 1
ATOM 4560 N N . LYS A 1 600 ? -19.495 1.370 51.355 1.00 78.56 600 LYS A N 1
ATOM 4561 C CA . LYS A 1 600 ? -19.669 2.237 52.532 1.00 78.56 600 LYS A CA 1
ATOM 4562 C C . LYS A 1 600 ? -20.982 3.020 52.496 1.00 78.56 600 LYS A C 1
ATOM 4564 O O . LYS A 1 600 ? -21.590 3.211 53.539 1.00 78.56 600 LYS A O 1
ATOM 4569 N N . THR A 1 601 ? -21.397 3.466 51.311 1.00 86.06 601 THR A N 1
ATOM 4570 C CA . THR A 1 601 ? -22.614 4.260 51.096 1.00 86.06 601 THR A CA 1
ATOM 4571 C C . THR A 1 601 ? -23.837 3.332 51.032 1.00 86.06 601 THR A C 1
ATOM 4573 O O . THR A 1 601 ? -23.907 2.524 50.101 1.00 86.06 601 THR A O 1
ATOM 4576 N N . PRO A 1 602 ? -24.799 3.410 51.974 1.00 90.06 602 PRO A N 1
ATOM 4577 C CA . PRO A 1 602 ? -26.016 2.607 51.918 1.00 90.06 602 PRO A CA 1
ATOM 4578 C C . PRO A 1 602 ? -26.959 3.086 50.811 1.00 90.06 602 PRO A C 1
ATOM 4580 O O . PRO A 1 602 ? -26.991 4.267 50.461 1.00 90.06 602 PRO A O 1
ATOM 4583 N N . ILE A 1 603 ? -27.779 2.177 50.292 1.00 92.81 603 ILE A N 1
ATOM 4584 C CA . ILE A 1 603 ? -28.835 2.487 49.327 1.00 92.81 603 ILE A CA 1
ATOM 4585 C C . ILE A 1 603 ? -30.162 2.557 50.078 1.00 92.81 603 ILE A C 1
ATOM 4587 O O . ILE A 1 603 ? -30.586 1.586 50.697 1.00 92.81 603 ILE A O 1
ATOM 4591 N N . SER A 1 604 ? -30.803 3.723 50.042 1.00 93.00 604 SER A N 1
ATOM 4592 C CA . SER A 1 604 ? -32.078 3.960 50.721 1.00 93.00 604 SER A CA 1
ATOM 4593 C C . SER A 1 604 ? -33.242 3.383 49.913 1.00 93.00 604 SER A C 1
ATOM 4595 O O . SER A 1 604 ? -33.413 3.726 48.740 1.00 93.00 604 SER A O 1
ATOM 4597 N N . VAL A 1 605 ? -34.039 2.524 50.549 1.00 95.31 605 VAL A N 1
ATOM 4598 C CA . VAL A 1 605 ? -35.249 1.906 49.991 1.00 95.31 605 VAL A CA 1
ATOM 4599 C C . VAL A 1 605 ? -36.452 2.361 50.823 1.00 95.31 605 VAL A C 1
ATOM 4601 O O . VAL A 1 605 ? -36.519 2.015 52.004 1.00 95.31 605 VAL A O 1
ATOM 4604 N N . PRO A 1 606 ? -37.391 3.146 50.266 1.00 94.56 606 PRO A N 1
ATOM 4605 C CA . PRO A 1 606 ? -38.568 3.592 51.002 1.00 94.56 606 PRO A CA 1
ATOM 4606 C C . PRO A 1 606 ? -39.568 2.448 51.213 1.00 94.56 606 PRO A C 1
ATOM 4608 O O . PRO A 1 606 ? -39.674 1.543 50.384 1.00 94.56 606 PRO A O 1
ATOM 4611 N N . PHE A 1 607 ? -40.335 2.530 52.298 1.00 95.62 607 PHE A N 1
ATOM 4612 C CA . PHE A 1 607 ? -41.498 1.682 52.557 1.00 95.62 607 PHE A CA 1
ATOM 4613 C C . PHE A 1 607 ? -42.705 2.524 52.980 1.00 95.62 607 PHE A C 1
ATOM 4615 O O . PHE A 1 607 ? -42.553 3.623 53.525 1.00 9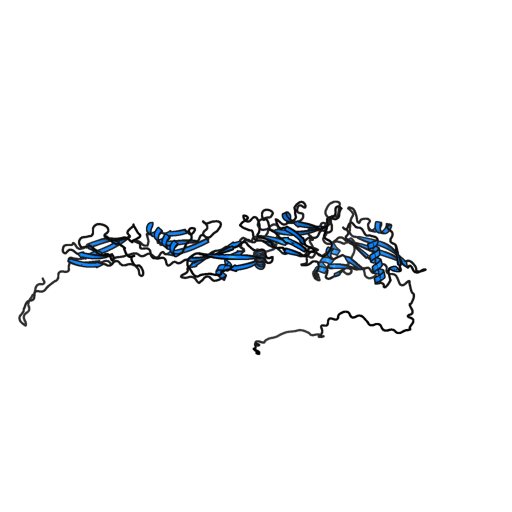5.62 607 PHE A O 1
ATOM 4622 N N . LYS A 1 608 ? -43.901 1.973 52.766 1.00 95.56 608 LYS A N 1
ATOM 4623 C CA . LYS A 1 608 ? -45.176 2.526 53.219 1.00 95.56 608 LYS A CA 1
ATOM 4624 C C . LYS A 1 608 ? -46.046 1.410 53.798 1.00 95.56 608 LYS A C 1
ATOM 4626 O O . LYS A 1 608 ? -46.251 0.383 53.156 1.00 95.56 608 LYS A O 1
ATOM 4631 N N . ILE A 1 609 ? -46.568 1.622 55.003 1.00 95.31 609 ILE A N 1
ATOM 4632 C CA . ILE A 1 609 ? -47.555 0.750 55.645 1.00 95.31 609 ILE A CA 1
ATOM 4633 C C . ILE A 1 609 ? -48.700 1.628 56.154 1.00 95.31 609 ILE A C 1
ATOM 4635 O O . ILE A 1 609 ? -48.487 2.486 57.004 1.00 95.31 609 ILE A O 1
ATOM 4639 N N . THR A 1 610 ? -49.916 1.428 55.656 1.00 95.25 610 THR A N 1
ATOM 4640 C CA . THR A 1 610 ? -51.102 2.156 56.126 1.00 95.25 610 THR A CA 1
ATOM 4641 C C . THR A 1 610 ? -51.743 1.413 57.298 1.00 95.25 610 THR A C 1
ATOM 4643 O O . THR A 1 610 ? -52.214 0.283 57.146 1.00 95.25 610 THR A O 1
ATOM 4646 N N . VAL A 1 611 ? -51.796 2.057 58.463 1.00 92.94 611 VAL A N 1
ATOM 4647 C CA . VAL A 1 611 ? -52.522 1.569 59.641 1.00 92.94 611 VAL A CA 1
ATOM 4648 C C . VAL A 1 611 ? -53.977 2.020 59.546 1.00 92.94 611 VAL A C 1
ATOM 4650 O O . VAL A 1 611 ? -54.252 3.214 59.430 1.00 92.94 611 VAL A O 1
ATOM 4653 N N . ILE A 1 612 ? -54.912 1.074 59.606 1.00 91.19 612 ILE A N 1
ATOM 4654 C CA . ILE A 1 612 ? -56.356 1.327 59.695 1.00 91.19 612 ILE A CA 1
ATOM 4655 C C . ILE A 1 612 ? -56.889 0.983 61.093 1.00 91.19 612 ILE A C 1
ATOM 4657 O O . ILE A 1 612 ? -56.268 0.178 61.791 1.00 91.19 612 ILE A O 1
ATOM 4661 N N . PRO A 1 613 ? -58.020 1.570 61.532 1.00 85.19 613 PRO A N 1
ATOM 4662 C CA . PRO A 1 613 ? -58.659 1.139 62.771 1.00 85.19 613 PRO A CA 1
ATOM 4663 C C . PRO A 1 613 ? -59.009 -0.352 62.702 1.00 85.19 613 PRO A C 1
ATOM 4665 O O . PRO A 1 613 ? -59.428 -0.840 61.649 1.00 85.19 613 PRO A O 1
ATOM 4668 N N . ALA A 1 614 ? -58.853 -1.059 63.823 1.00 78.44 614 ALA A N 1
ATOM 4669 C CA . ALA A 1 614 ? -59.401 -2.400 63.987 1.00 78.44 614 ALA A CA 1
ATOM 4670 C C . ALA A 1 614 ? -60.897 -2.412 63.649 1.00 78.44 614 ALA A C 1
ATOM 4672 O O . ALA A 1 614 ? -61.654 -1.545 64.096 1.00 78.44 614 ALA A O 1
ATOM 4673 N N . VAL A 1 615 ? -61.321 -3.402 62.862 1.00 68.44 615 VAL A N 1
ATOM 4674 C CA . VAL A 1 615 ? -62.748 -3.644 62.642 1.00 68.44 615 VAL A CA 1
ATOM 4675 C C . VAL A 1 615 ? -63.326 -4.162 63.964 1.00 68.44 615 VAL A C 1
ATOM 4677 O O . VAL A 1 615 ? -62.801 -5.152 64.477 1.00 68.44 615 VAL A O 1
ATOM 4680 N N . PRO A 1 616 ? -64.363 -3.530 64.546 1.00 64.38 616 PRO A N 1
ATOM 4681 C CA . PRO A 1 616 ? -65.007 -4.078 65.732 1.00 64.38 616 PRO A CA 1
ATOM 4682 C C . PRO A 1 616 ? -65.627 -5.437 65.387 1.00 64.38 616 PRO A C 1
ATOM 4684 O O . PRO A 1 616 ? -66.436 -5.539 64.461 1.00 64.38 616 PRO A O 1
ATOM 4687 N N . GLU A 1 617 ? -65.233 -6.482 66.116 1.00 61.19 617 GLU A N 1
ATOM 4688 C CA . GLU A 1 617 ? -65.846 -7.808 66.012 1.00 61.19 617 GLU A CA 1
ATOM 4689 C C . GLU A 1 617 ? -67.259 -7.752 66.597 1.00 61.19 617 GLU A C 1
ATOM 4691 O O . GLU A 1 617 ? -67.458 -7.970 67.787 1.00 61.19 617 GLU A O 1
ATOM 4696 N N . MET A 1 618 ? -68.237 -7.437 65.744 1.00 58.41 618 MET A N 1
ATOM 4697 C CA . MET A 1 618 ? -69.648 -7.448 66.120 1.00 58.41 618 MET A CA 1
ATOM 4698 C C . MET A 1 618 ? -70.085 -8.877 66.451 1.00 58.41 618 MET A C 1
ATOM 4700 O O . MET A 1 618 ? -70.132 -9.742 65.572 1.00 58.41 618 MET A O 1
ATOM 4704 N N . SER A 1 619 ? -70.434 -9.107 67.711 1.00 59.12 619 SER A N 1
ATOM 4705 C CA . SER A 1 619 ? -70.871 -10.392 68.241 1.00 59.12 619 SER A CA 1
ATOM 4706 C C . SER A 1 619 ? -72.322 -10.313 68.705 1.00 59.12 619 SER A C 1
ATOM 4708 O O . SER A 1 619 ? -72.742 -9.339 69.334 1.00 59.12 619 SER A O 1
ATOM 4710 N N . TYR A 1 620 ? -73.095 -11.360 68.419 1.00 71.31 620 TYR A N 1
ATOM 4711 C CA . TYR A 1 620 ? -74.420 -11.549 69.001 1.00 71.31 620 TYR A CA 1
ATOM 4712 C C . TYR A 1 620 ? -74.292 -12.503 70.193 1.00 71.31 620 TYR A C 1
ATOM 4714 O O . TYR A 1 620 ? -73.795 -13.616 70.012 1.00 71.31 620 TYR A O 1
ATOM 4722 N N . PRO A 1 621 ? -74.742 -12.126 71.401 1.00 74.31 621 PRO A N 1
ATOM 4723 C CA . PRO A 1 621 ? -74.716 -13.033 72.539 1.00 74.31 621 PRO A CA 1
ATOM 4724 C C . PRO A 1 621 ? -75.718 -14.177 72.341 1.00 74.31 621 PRO A C 1
ATOM 4726 O O . PRO A 1 621 ? -76.899 -13.933 72.077 1.00 74.31 621 PRO A O 1
ATOM 4729 N N . ASP A 1 622 ? -75.266 -15.419 72.538 1.00 74.00 622 ASP A N 1
ATOM 4730 C CA . ASP A 1 622 ? -76.113 -16.614 72.478 1.00 74.00 622 ASP A CA 1
ATOM 4731 C C . ASP A 1 622 ? -77.290 -16.512 73.465 1.00 74.00 622 ASP A C 1
ATOM 4733 O O . ASP A 1 622 ? -77.134 -16.645 74.683 1.00 74.00 622 ASP A O 1
ATOM 4737 N N . LYS A 1 623 ? -78.506 -16.327 72.938 1.00 75.44 623 LYS A N 1
ATOM 4738 C CA . LYS A 1 623 ? -79.755 -16.434 73.703 1.00 75.44 623 LYS A CA 1
ATOM 4739 C C . LYS A 1 623 ? -80.515 -17.692 73.306 1.00 75.44 623 LYS A C 1
ATOM 4741 O O . LYS A 1 623 ? -80.872 -17.884 72.148 1.00 75.44 623 LYS A O 1
ATOM 4746 N N . LYS A 1 624 ? -80.852 -18.515 74.301 1.00 75.38 624 LYS A N 1
ATOM 4747 C CA . LYS A 1 624 ? -81.841 -19.587 74.136 1.00 75.38 624 LYS A CA 1
ATOM 4748 C C . LYS A 1 624 ? -83.237 -18.971 74.033 1.00 75.38 624 LYS A C 1
ATOM 4750 O O . LYS A 1 624 ? -83.596 -18.125 74.847 1.00 75.38 624 LYS A O 1
ATOM 4755 N N . VAL A 1 625 ? -84.013 -19.421 73.053 1.00 82.00 625 VAL A N 1
ATOM 4756 C CA . VAL A 1 625 ? -85.399 -19.005 72.810 1.00 82.00 625 VAL A CA 1
ATOM 4757 C C . VAL A 1 625 ? -86.272 -20.244 72.612 1.00 82.00 625 VAL A C 1
ATOM 4759 O O . VAL A 1 625 ? -85.808 -21.260 72.094 1.00 82.00 625 VAL A O 1
ATOM 4762 N N . GLU A 1 626 ? -87.520 -20.188 73.071 1.00 76.44 626 GLU A N 1
ATOM 4763 C CA . GLU A 1 626 ? -88.483 -21.277 72.889 1.00 76.44 626 GLU A CA 1
ATOM 4764 C C . GLU A 1 626 ? -88.903 -21.405 71.417 1.00 76.44 626 GLU A C 1
ATOM 4766 O O . GLU A 1 626 ? -89.008 -20.413 70.691 1.00 76.44 626 GLU A O 1
ATOM 4771 N N . ALA A 1 627 ? -89.176 -22.633 70.968 1.00 70.19 627 ALA A N 1
ATOM 4772 C CA . ALA A 1 627 ? -89.565 -22.895 69.587 1.00 70.19 627 ALA A CA 1
ATOM 4773 C C . ALA A 1 627 ? -90.841 -22.115 69.207 1.00 70.19 627 ALA A C 1
ATOM 4775 O O . ALA A 1 627 ? -91.883 -22.255 69.845 1.00 70.19 627 ALA A O 1
ATOM 4776 N N . GLY A 1 628 ? -90.753 -21.294 68.155 1.00 77.62 628 GLY A N 1
ATOM 4777 C CA . GLY A 1 628 ? -91.850 -20.438 67.686 1.00 77.62 628 GLY A CA 1
ATOM 4778 C C . GLY A 1 628 ? -91.914 -19.039 68.317 1.00 77.62 628 GLY A C 1
ATOM 4779 O O . GLY A 1 628 ? -92.809 -18.271 67.968 1.00 77.62 628 GLY A O 1
ATOM 4780 N N . LYS A 1 629 ? -90.982 -18.673 69.207 1.00 80.38 629 LYS A N 1
ATOM 4781 C CA . LYS A 1 629 ? -90.827 -17.303 69.729 1.00 80.38 629 LYS A CA 1
ATOM 4782 C C . LYS A 1 629 ? -89.680 -16.577 69.017 1.00 80.38 629 LYS A C 1
ATOM 4784 O O . LYS A 1 629 ? -88.666 -17.183 68.682 1.00 80.38 629 LYS A O 1
ATOM 4789 N N . SER A 1 630 ? -89.821 -15.268 68.822 1.00 78.25 630 SER A N 1
ATOM 4790 C CA . SER A 1 630 ? -88.724 -14.380 68.426 1.00 78.25 630 SER A CA 1
ATOM 4791 C C . SER A 1 630 ? -87.977 -13.858 69.658 1.00 78.25 630 SER A C 1
ATOM 4793 O O . SER A 1 630 ? -88.557 -13.704 70.734 1.00 78.25 630 SER A O 1
ATOM 4795 N N . VAL A 1 631 ? -86.684 -13.567 69.501 1.00 78.69 631 VAL A N 1
ATOM 4796 C CA . VAL A 1 631 ? -85.873 -12.880 70.512 1.00 78.69 631 VAL A CA 1
ATOM 4797 C C . VAL A 1 631 ? -85.010 -11.824 69.835 1.00 78.69 631 VAL A C 1
ATOM 4799 O O . VAL A 1 631 ? -84.396 -12.090 68.806 1.00 78.69 631 VAL A O 1
ATOM 4802 N N . GLU A 1 632 ? -84.949 -10.631 70.420 1.00 73.44 632 GLU A N 1
ATOM 4803 C CA . GLU A 1 632 ? -83.999 -9.604 70.002 1.00 73.44 632 GLU A CA 1
ATOM 4804 C C . GLU A 1 632 ? -82.692 -9.747 70.795 1.00 73.44 632 GLU A C 1
ATOM 4806 O O . GLU A 1 632 ? -82.657 -9.784 72.036 1.00 73.44 632 GLU A O 1
ATOM 4811 N N . THR A 1 633 ? -81.593 -9.849 70.056 1.00 67.44 633 THR A N 1
ATOM 4812 C CA . THR A 1 633 ? -80.219 -9.791 70.557 1.00 67.44 633 THR A CA 1
ATOM 4813 C C . THR A 1 633 ? -79.593 -8.492 70.061 1.00 67.44 633 THR A C 1
ATOM 4815 O O . THR A 1 633 ? -79.437 -8.350 68.845 1.00 67.44 633 THR A O 1
ATOM 4818 N N . PRO A 1 634 ? -79.244 -7.540 70.947 1.00 68.19 634 PRO A N 1
ATOM 4819 C CA . PRO A 1 634 ? -78.459 -6.389 70.528 1.00 68.19 634 PRO A CA 1
ATOM 4820 C C . PRO A 1 634 ? -77.097 -6.871 70.022 1.00 68.19 634 PRO A C 1
ATOM 4822 O O . PRO A 1 634 ? -76.548 -7.845 70.541 1.00 68.19 634 PRO A O 1
ATOM 4825 N N . ILE A 1 635 ? -76.570 -6.179 69.016 1.00 64.00 635 ILE A N 1
ATOM 4826 C CA . ILE A 1 635 ? -75.171 -6.318 68.612 1.00 64.00 635 ILE A CA 1
ATOM 4827 C C . ILE A 1 635 ? -74.299 -5.790 69.758 1.00 64.00 635 ILE A C 1
ATOM 4829 O O . ILE A 1 635 ? -74.604 -4.735 70.322 1.00 64.00 635 ILE A O 1
ATOM 4833 N N . THR A 1 636 ? -73.228 -6.515 70.072 1.00 59.12 636 THR A N 1
ATOM 4834 C CA . THR A 1 636 ? -72.131 -6.085 70.957 1.00 59.12 636 THR A CA 1
ATOM 4835 C C . THR A 1 636 ? -70.833 -5.964 70.183 1.00 59.12 636 THR A C 1
ATOM 4837 O O . THR A 1 636 ? -70.617 -6.830 69.308 1.00 59.12 636 THR A O 1
#

Foldseek 3Di:
DDDDDDDDDDDDDDDDDDDDDDDDDDDDYDDDDDDDDDDDDDDDDDDDDPPPDPVPPDLLQEEEDEAALLPPPADDPVSSVVRSCVSCVVVVHHLVQKDKDFDPVQSVVRCVQSDKQSHDWAKDWGWIWIGGNDPPDDIDIDIYIYTHFHQLQFQADPDTDRDRDGQQSVQAAAAQALADFFDDPVSQVSQLVSRCVRHVNHVADSVQWDAGRNQWIWGFDDVPDRTYIDTDDNVSRHFQKHADAAAEWEFDVVVVSFKTFKQPKDKIFGHDDPQPQKDKAKAQDRPPDPPDDNCLRQQNWDWDDDHRIIITIGMHGCVSPPSQWFWMKIKIARDDPDSRRNSIGIHPTHTHGHFAWFAAEEEDALVPDDADDPVNQQVRTDTPLVPNDDDPDCRCPPDDSVRSVVVQVVFKDWFWDPPPRDSDADKDKTWTWIAGVSGHIYDIGIYIYHYAHLPFPAAEAQDLQADDPVSQVVLQVRRCVRRVADPLWDWGADRNQKIKIFHADDPVDSVDGRDIDIDGGHYKYKAWPEAEEEAQAKDKTAIDIDPPDDADPPKAKDWPPDAPPQWDADRNRIIMGGHHNPDDWAKDKTWIFIAHPVHPHTHTYIYIYTYDHDDPPWDFDDDDDDPPDDDDTDTD

Radius of gyration: 50.8 Å; chains: 1; bounding box: 139×82×145 Å

Sequence (636 aa):
MKKNKANEVLRKHAAGAIGAGISTVLILGSMGSVALAAPPASSSTDAPSAHSSDPAKSIHCGGAVAKNFFLVDGLTKDEVQEVLTRKLTEQGLNPSDYTITIEDSKIKKANAGSYGDGRRNRVMTVEVTITPKAAGAPAVTCNTRILYYTPPFAFLDKGKFPQNHTHHNVGKLVVDNPDSYTISPEDKVKLIDAFLKANPNLQLEKSQLQMDDNGNLTITNKAGEDPYSVTVPAEEFVSVVGKVKDILVFLDPATGNKLSTEVPAVRVPLKAGNWDDSDLWGTNNAGANRNLSAKAQLSGLDLKREGNELVISGKFDSSISNNAGGTRYLGIHRNSSKEYNYTQSFSNGFKVRVVPLKEDIVVRNLDKDAKFTQADVEKLIDVDYKKLNPLKFNQDKGLTAAQIRADVNSKIIRKISVDGLKHELGTQEFSGTLRTDLNVVSPVLKATAIYYTEKIPATLVSDPDKLTPDQIAEITSKVKKVNKLKDTDKVTVDKAGNVTIEFKRDKNDHNKVNATKKFKAPLAQAKYPDGKVETGKSIESPITTPEGYKFPTGTKFVVDGDAPDGLTVGQDGKITYNAPKDKTPGDLTGKVLVTLPDKKTPISVPFKITVIPAVPEMSYPDKKVEAGKSVETPIT

pLDDT: mean 81.65, std 20.39, range [21.2, 98.44]

Secondary structure (DSSP, 8-state):
-------------------------------------PPPP-------------TTS-----EEEEEETT-SSPPPHHHHHHHHHHHHHHTT--GGGEEEE--HHHHHHHTTTSSSSS---EEEEEEEEEEESSTTPPPEEEEEEEEEE--TT----SSSS-----STTTTSB--S-TTS----HHHHHHHHHHHHHH-GGG---GGGEEE-TTS-EEEEPPTTS---EEEE-GGGTB-SBPPPPPEEE-B-GGGTSSBBSPEEEEEEEB-SS--TTEEEEEESSTT--TTS-HHHHTTTEEEEEETTEEEEEE--BTTTS-TTEEEEEEEEEE--SSS-GGG-EEPPPEEEEE--EEE-EEEEETTTSPPPPHHHHHTTEEE-TTT-PPPTTTTTTT--HHHHHHHHHHTEEEEE--TT----SEEEEEEEEEEETT--BPPPEEEEEEEE-S-PPPEEES-TTS--HHHHHHHHHHHHHHTT--TT-EEEE-TT-EEEEEE---SS-TT--SEEEEEEPPEEE-BPPPEEEETT-EEEE--B--TT--PPTT-EEEESSSPPTTEEE-TT--EEEE--TTPPSEEEEEEEEEE-TT-SSPEEEEEEEEEEPPPP----------TT--------